Protein AF-A0A8H4B7U4-F1 (afdb_monomer)

Foldseek 3Di:
DVVVLVVVLVVLLVVLQVLLVQLVVLVVVCVVPVDDDPPHQWDDDPPDSQTAGDLVSLVSNLVSLVVNCVRPVADVVHDLLSVLVNLVRLLSLLLVLLQDQLLVVCVVVVPPPPPVSLVNLVSLLSNLLSLLSSLVCVLRHVDDCVSHDPCSLVSSLSSLVCCVVRPVQLLLCVVDDDDQVDDPSVSSVSVQVSCVVPVVSLVSLLCNLVSSLSNLVSVLSNVLVDPDDPVSLVSLLVSLLVLLLTFHDPPDPGSNHDPDPPPDPDGSSVSSNVSSLSSNLLCLQQPVVCLLVSLVVLVVSVVVSVPDPPGQWDADPVRDTDGSSVVSLVSSLLSLLPPSPVVVVVVVVVVLVVQLVVCVVVVPPVVNVVSVVVVVVVVVVSRVSSVVRSVVSVVSNVVVVVVD

Solvent-accessible surface area (backbone atoms only — not comparable to full-atom values): 22610 Å² total; per-residue (Å²): 116,68,73,59,54,54,53,51,46,54,52,51,51,52,50,46,51,53,50,48,49,53,52,49,50,50,50,52,50,29,70,74,70,70,54,87,57,91,88,46,72,58,35,67,53,99,88,45,94,59,60,20,53,43,63,70,57,52,51,51,54,50,51,47,48,54,51,42,41,73,76,68,69,60,64,87,89,55,65,54,66,57,51,22,52,53,52,49,26,50,47,38,39,33,61,78,42,31,86,63,43,64,35,62,53,35,60,77,40,72,88,82,44,69,64,60,46,53,53,51,52,51,47,46,50,47,23,44,49,42,47,30,49,53,37,46,47,54,59,71,64,68,68,65,69,88,44,46,67,91,55,52,66,54,52,47,49,49,26,52,39,39,42,39,65,52,48,50,48,43,56,46,56,48,74,58,94,59,64,88,90,71,48,91,38,55,51,35,46,55,47,49,54,57,33,70,77,29,68,71,54,28,54,55,50,24,43,48,57,60,31,52,39,52,28,43,56,30,50,42,53,36,59,74,73,43,93,73,56,68,72,54,51,52,53,55,44,52,58,33,53,53,62,73,79,58,73,79,62,95,87,60,90,48,63,55,52,67,90,70,72,92,79,68,94,64,55,68,68,55,52,36,46,52,46,21,47,53,43,43,32,48,48,45,33,65,38,65,86,52,38,60,58,55,48,53,51,55,53,51,58,47,66,76,49,78,83,65,88,84,76,54,61,40,76,44,97,85,73,47,68,45,49,44,63,60,53,50,52,53,51,47,34,59,28,30,48,47,70,69,53,50,67,59,53,50,53,50,48,52,57,49,51,57,51,47,54,55,32,58,74,66,67,40,63,70,63,42,52,55,50,50,52,51,50,54,49,53,50,51,52,55,49,49,55,16,50,52,46,21,51,52,50,47,47,52,55,50,52,54,63,72,74,106

pLDDT: mean 86.09, std 12.41, range [45.34, 98.38]

Secondary structure (DSSP, 8-state):
-HHHHHHHHHHHHHHHHHHHHHHHHHHHHHHHH----TT-SEEEETTEEEEEE-HHHHHHHHHHHHHHHHHHS--TTS-HHHHHHHHHHHHHHHHHHTT--HHHHHHHTTTT-HHHHHHHHHHHHHHHHHHHHHHHHHHHH---GGGS-TTHHHHHHHHHHHHIIIIIHHHHHTTS---TTT-TTHHHHHHHHHHHT-HHHHHHHTTHHHHHHHHHHHHHHHHHHS---HHHHHHHHHHHHGGGGS---TT---TTS----TT-SS-HHHHHHHHHHHHHHHHHHH-GGGHHHHHHHHHHHHHHTTT--SS-EEEPTTS-EEEHHHHHHHHHHHHTTS-TTHHHHHHHHHHHHHHHHHHHHTT-HHHHHHHHHHHHHHHHHHHHHHHHHHHHHHHHHHHHHHH-

Mean predicted aligned error: 8.2 Å

Sequence (404 aa):
MDLDVDALFIVITSRLMHYITSICQDLDQYNMDKIKAKDSLLTFRDTDDLPTLDISVMRKFTSLTSSIIKHHKNLDALDMDMFGKVIKLMENTVIVSTDVDIIEHYAKNMVENKESTFNMLNLINDALETCSMIFDILTTCKLDKKFLSQNLITNCLHFIKNQLDYTIYPIIDANGFEDEAISLTCNADYFVKLIMDSPRQKHVISTFIPLIIRFFRRAFTLILAEDLDDDVLVIVAYISMAPFFHDFPESSTSILIRDLNQETTFSPYEQLKFCALDILKHIFSRYPKHRRWIFEEILTSLGSLTVMDGARKYRLRDNRSIHVISALFMQLVQCCSSLSDYASHKGWYSRWYIKYQKMAKKKNADQIKLLDDKLVQHAADAWRLGAEAAANSASFFLEFLMSK

InterPro domains:
  IPR033031 Scc2/Nipped-B family [PTHR21704] (15-402)

Organism: Mucor circinelloides f. lusitanicus (NCBI:txid29924)

Nearest PDB structures (foldseek):
  5t8v-assembly1_A  TM=6.862E-01  e=3.378E-09  Thermochaetoides thermophila DSM 1495
  4a0c-assembly2_B  TM=1.847E-01  e=1.384E-01  Homo sapiens
  6twz-assembly1_A  TM=3.009E-01  e=1.791E+00  Homo sapiens
  4qli-assembly1_A-2  TM=2.706E-01  e=5.533E+00  Homo sapiens

Radius of gyration: 25.6 Å; Cα contacts (8 Å, |Δi|>4): 368; chains: 1; bounding box: 64×66×72 Å

Structure (mmCIF, N/CA/C/O backbone):
data_AF-A0A8H4B7U4-F1
#
_entry.id   AF-A0A8H4B7U4-F1
#
loop_
_atom_site.group_PDB
_atom_site.id
_atom_site.type_symbol
_atom_site.label_atom_id
_atom_site.label_alt_id
_atom_site.label_comp_id
_atom_site.label_asym_id
_atom_site.label_entity_id
_atom_site.label_seq_id
_atom_site.pdbx_PDB_ins_code
_atom_site.Cartn_x
_atom_site.Cartn_y
_atom_site.Cartn_z
_atom_site.occupancy
_atom_site.B_iso_or_equiv
_atom_site.auth_seq_id
_atom_site.auth_comp_id
_atom_site.auth_asym_id
_atom_site.auth_atom_id
_atom_site.pdbx_PDB_model_num
ATOM 1 N N . MET A 1 1 ? 13.463 9.142 38.633 1.00 50.88 1 MET A N 1
ATOM 2 C CA . MET A 1 1 ? 13.360 8.444 37.337 1.00 50.88 1 MET A CA 1
ATOM 3 C C . MET A 1 1 ? 12.455 9.225 36.391 1.00 50.88 1 MET A C 1
ATOM 5 O O . MET A 1 1 ? 12.860 9.422 35.261 1.00 50.88 1 MET A O 1
ATOM 9 N N . ASP A 1 2 ? 11.328 9.773 36.864 1.00 55.22 2 ASP A N 1
ATOM 10 C CA . ASP A 1 2 ? 10.422 10.593 36.032 1.00 55.22 2 ASP A CA 1
ATOM 11 C C . ASP A 1 2 ? 11.003 11.959 35.600 1.00 55.22 2 ASP A C 1
ATOM 13 O O . ASP A 1 2 ? 10.850 12.351 34.452 1.00 55.22 2 ASP A O 1
ATOM 17 N N . LEU A 1 3 ? 11.791 12.627 36.456 1.00 57.38 3 LEU A N 1
ATOM 18 C CA . LEU A 1 3 ? 12.447 13.915 36.139 1.00 57.38 3 LEU A CA 1
ATOM 19 C C . LEU A 1 3 ? 13.402 13.871 34.927 1.00 57.38 3 LEU A C 1
ATOM 21 O O . LEU A 1 3 ? 13.602 14.884 34.265 1.00 57.38 3 LEU A O 1
ATOM 25 N N . ASP A 1 4 ? 14.001 12.712 34.648 1.00 65.25 4 ASP A N 1
ATOM 26 C CA . ASP A 1 4 ? 14.979 12.541 33.561 1.00 65.25 4 ASP A CA 1
ATOM 27 C C . ASP A 1 4 ? 14.277 12.297 32.209 1.00 65.25 4 ASP A C 1
ATOM 29 O O . ASP A 1 4 ? 14.762 12.690 31.147 1.00 65.25 4 ASP A O 1
ATOM 33 N N . VAL A 1 5 ? 13.079 11.699 32.254 1.00 65.88 5 VAL A N 1
ATOM 34 C CA . VAL A 1 5 ? 12.231 11.456 31.077 1.00 65.88 5 VAL A CA 1
ATOM 35 C C . VAL A 1 5 ? 11.618 12.766 30.580 1.00 65.88 5 VAL A C 1
ATOM 37 O O . VAL A 1 5 ? 11.639 13.022 29.376 1.00 65.88 5 VAL A O 1
ATOM 40 N N . ASP A 1 6 ? 11.166 13.626 31.496 1.00 71.19 6 ASP A N 1
ATOM 41 C CA . ASP A 1 6 ? 10.610 14.942 31.158 1.00 71.19 6 ASP A CA 1
ATOM 42 C C . ASP A 1 6 ? 11.675 15.880 30.560 1.00 71.19 6 ASP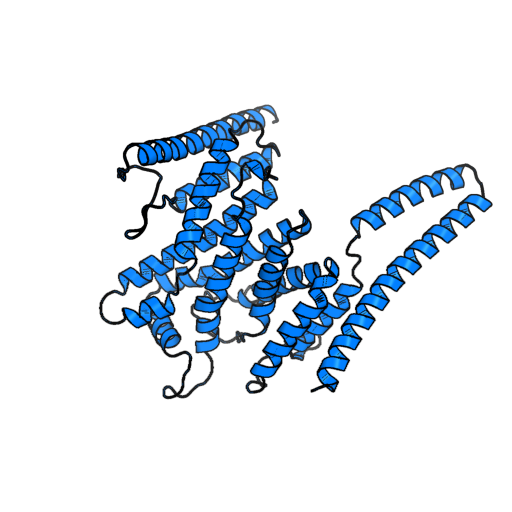 A C 1
ATOM 44 O O . ASP A 1 6 ? 11.420 16.580 29.577 1.00 71.19 6 ASP A O 1
ATOM 48 N N . ALA A 1 7 ? 12.903 15.861 31.092 1.00 77.00 7 ALA A N 1
ATOM 49 C CA . ALA A 1 7 ? 14.014 16.642 30.547 1.00 77.00 7 ALA A CA 1
ATOM 50 C C . ALA A 1 7 ? 14.404 16.175 29.134 1.00 77.00 7 ALA A C 1
ATOM 52 O O . ALA A 1 7 ? 14.579 16.995 28.227 1.00 77.00 7 ALA A O 1
ATOM 53 N N . LEU A 1 8 ? 14.492 14.856 28.920 1.00 77.06 8 LEU A N 1
ATOM 54 C CA . LEU A 1 8 ? 14.765 14.279 27.604 1.00 77.06 8 LEU A CA 1
ATOM 55 C C . LEU A 1 8 ? 13.661 14.628 26.595 1.00 77.06 8 LEU A C 1
ATOM 57 O O . LEU A 1 8 ? 13.963 14.973 25.451 1.00 77.06 8 LEU A O 1
ATOM 61 N N . PHE A 1 9 ? 12.396 14.593 27.017 1.00 78.38 9 PHE A N 1
ATOM 62 C CA . PHE A 1 9 ? 11.262 14.986 26.185 1.00 78.38 9 PHE A CA 1
ATOM 63 C C . PHE A 1 9 ? 11.351 16.444 25.734 1.00 78.38 9 PHE A C 1
ATOM 65 O O . PHE A 1 9 ? 11.252 16.712 24.537 1.00 78.38 9 PHE A O 1
ATOM 72 N N . ILE A 1 10 ? 11.592 17.379 26.658 1.00 82.19 10 ILE A N 1
ATOM 73 C CA . ILE A 1 10 ? 11.715 18.808 26.329 1.00 82.19 10 ILE A CA 1
ATOM 74 C C . ILE A 1 10 ? 12.812 19.018 25.280 1.00 82.19 10 ILE A C 1
ATOM 76 O O . ILE A 1 10 ? 12.616 19.752 24.309 1.00 82.19 10 ILE A O 1
ATOM 80 N N . VAL A 1 11 ? 13.946 18.326 25.425 1.00 86.12 11 VAL A N 1
ATOM 81 C CA . VAL A 1 11 ? 15.061 18.412 24.474 1.00 86.12 11 VAL A CA 1
ATOM 82 C C . VAL A 1 11 ? 14.688 17.841 23.103 1.00 86.12 11 VAL A C 1
ATOM 84 O O . VAL A 1 11 ? 14.988 18.469 22.089 1.00 86.12 11 VAL A O 1
ATOM 87 N N . ILE A 1 12 ? 14.046 16.670 23.035 1.00 85.75 12 ILE A N 1
ATOM 88 C CA . ILE A 1 12 ? 13.649 16.051 21.757 1.00 85.75 12 ILE A CA 1
ATOM 89 C C . ILE A 1 12 ? 12.599 16.910 21.044 1.00 85.75 12 ILE A C 1
ATOM 91 O O . ILE A 1 12 ? 12.736 17.167 19.848 1.00 85.75 12 ILE A O 1
ATOM 95 N N . THR A 1 13 ? 11.596 17.395 21.773 1.00 87.56 13 THR A N 1
ATOM 96 C CA . THR A 1 13 ? 10.532 18.249 21.234 1.00 87.56 13 THR A CA 1
ATOM 97 C C . THR A 1 13 ? 11.095 19.574 20.732 1.00 87.56 13 THR A C 1
ATOM 99 O O . THR A 1 13 ? 10.836 19.948 19.592 1.00 87.56 13 THR A O 1
ATOM 102 N N . SER A 1 14 ? 11.957 20.234 21.514 1.00 89.12 14 SER A N 1
ATOM 103 C CA . SER A 1 14 ? 12.650 21.460 21.097 1.00 89.12 14 SER A CA 1
ATOM 104 C C . SER A 1 14 ? 13.502 21.243 19.840 1.00 89.12 14 SER A C 1
ATOM 106 O O . SER A 1 14 ? 13.472 22.055 18.914 1.00 89.12 14 SER A O 1
ATOM 108 N N . ARG A 1 15 ? 14.212 20.109 19.756 1.00 91.50 15 ARG A N 1
ATOM 109 C CA . ARG A 1 15 ? 14.987 19.735 18.564 1.00 91.50 15 ARG A CA 1
ATOM 110 C C . ARG A 1 15 ? 14.102 19.527 17.342 1.00 91.50 15 ARG A C 1
ATOM 112 O O . ARG A 1 15 ? 14.473 19.996 16.271 1.00 91.50 15 ARG A O 1
ATOM 119 N N . LEU A 1 16 ? 12.969 18.837 17.481 1.00 92.50 16 LEU A N 1
ATOM 120 C CA . LEU A 1 16 ? 12.044 18.626 16.368 1.00 92.50 16 LEU A CA 1
ATOM 121 C C . LEU A 1 16 ? 11.417 19.945 15.910 1.00 92.50 16 LEU A C 1
ATOM 123 O O . LEU A 1 16 ? 11.398 20.203 14.713 1.00 92.50 16 LEU A O 1
ATOM 127 N N . MET A 1 17 ? 10.973 20.794 16.841 1.00 92.62 17 MET A N 1
ATOM 128 C CA . MET A 1 17 ? 10.443 22.126 16.531 1.00 92.62 17 MET A CA 1
ATOM 129 C C . MET A 1 17 ? 11.453 22.949 15.739 1.00 92.62 17 MET A C 1
ATOM 131 O O . MET A 1 17 ? 11.132 23.440 14.664 1.00 92.62 17 MET A O 1
ATOM 135 N N . HIS A 1 18 ? 12.690 23.052 16.235 1.00 93.25 18 HIS A N 1
ATOM 136 C CA . HIS A 1 18 ? 13.745 23.775 15.534 1.00 93.25 18 HIS A CA 1
ATOM 137 C C . HIS A 1 18 ? 13.979 23.200 14.133 1.00 93.25 18 HIS A C 1
ATOM 139 O O . HIS A 1 18 ? 14.095 23.952 13.173 1.00 93.25 18 HIS A O 1
ATOM 145 N N . TYR A 1 19 ? 13.977 21.872 14.008 1.00 93.81 19 TYR A N 1
ATOM 146 C CA . TYR A 1 19 ? 14.198 21.201 12.736 1.00 93.81 19 TYR A CA 1
ATOM 147 C C . TYR A 1 19 ? 13.084 21.455 11.714 1.00 93.81 19 TYR A C 1
ATOM 149 O O . TYR A 1 19 ? 13.375 21.765 10.562 1.00 93.81 19 TYR A O 1
ATOM 157 N N . ILE A 1 20 ? 11.819 21.380 12.138 1.00 94.75 20 ILE A N 1
ATOM 158 C CA . ILE A 1 20 ? 10.654 21.711 11.303 1.00 94.75 20 ILE A CA 1
ATOM 159 C C . ILE A 1 20 ? 10.718 23.176 10.867 1.00 94.75 20 ILE A C 1
ATOM 161 O O . ILE A 1 20 ? 10.525 23.472 9.688 1.00 94.75 20 ILE A O 1
ATOM 165 N N . THR A 1 21 ? 11.027 24.083 11.797 1.00 94.81 21 THR A N 1
ATOM 166 C CA . THR A 1 21 ? 11.145 25.514 11.505 1.00 94.81 21 THR A CA 1
ATOM 167 C C . THR A 1 21 ? 12.236 25.783 10.475 1.00 94.81 21 THR A C 1
ATOM 169 O O . THR A 1 21 ? 11.973 26.513 9.528 1.00 94.81 21 THR A O 1
ATOM 172 N N . SER A 1 22 ? 13.415 25.165 10.596 1.00 93.75 22 SER A N 1
ATOM 173 C CA . SER A 1 22 ? 14.490 25.316 9.605 1.00 93.75 22 SER A CA 1
ATOM 174 C C . SER A 1 22 ? 14.076 24.832 8.214 1.00 93.75 22 SER A C 1
ATOM 176 O O . SER A 1 22 ? 14.285 25.544 7.241 1.00 93.75 22 SER A O 1
ATOM 178 N N . ILE A 1 23 ? 13.425 23.666 8.112 1.00 94.38 23 ILE A N 1
ATOM 179 C CA . ILE A 1 23 ? 12.931 23.151 6.821 1.00 94.38 23 ILE A CA 1
ATOM 180 C C . ILE A 1 23 ? 11.923 24.122 6.193 1.00 94.38 23 ILE A C 1
ATOM 182 O O . ILE A 1 23 ? 11.964 24.392 4.994 1.00 94.38 23 ILE A O 1
ATOM 186 N N . CYS A 1 24 ? 11.000 24.649 6.995 1.00 94.38 24 CYS A N 1
ATOM 187 C CA . CYS A 1 24 ? 9.976 25.553 6.489 1.00 94.38 24 CYS A CA 1
ATOM 188 C C . CYS A 1 24 ? 10.533 26.939 6.142 1.00 94.38 24 CYS A C 1
ATOM 190 O O . CYS A 1 24 ? 10.058 27.542 5.190 1.00 94.38 24 CYS A O 1
ATOM 192 N N . GLN A 1 25 ? 11.547 27.425 6.862 1.00 93.12 25 GLN A N 1
ATOM 193 C CA . GLN A 1 25 ? 12.247 28.667 6.523 1.00 93.12 25 GLN A CA 1
ATOM 194 C C . GLN A 1 25 ? 12.940 28.562 5.165 1.00 93.12 25 GLN A C 1
ATOM 196 O O . GLN A 1 25 ? 12.778 29.459 4.340 1.00 93.12 25 GLN A O 1
ATOM 201 N N . ASP A 1 26 ? 13.627 27.450 4.900 1.00 92.56 26 ASP A N 1
ATOM 202 C CA . ASP A 1 26 ? 14.216 27.172 3.587 1.00 92.56 26 ASP A CA 1
ATOM 203 C C . ASP A 1 26 ? 13.145 27.140 2.484 1.00 92.56 26 ASP A C 1
ATOM 205 O O . ASP A 1 26 ? 13.340 27.684 1.395 1.00 92.56 26 ASP A O 1
ATOM 209 N N . LEU A 1 27 ? 11.986 26.533 2.769 1.00 92.94 27 LEU A N 1
ATOM 210 C CA . LEU A 1 27 ? 10.852 26.482 1.842 1.00 92.94 27 LEU A CA 1
ATOM 211 C C . LEU A 1 27 ? 10.260 27.864 1.567 1.00 92.94 27 LEU A C 1
ATOM 213 O O . LEU A 1 27 ? 9.984 28.193 0.412 1.00 92.94 27 LEU A O 1
ATOM 217 N N . ASP A 1 28 ? 10.065 28.672 2.603 1.00 91.88 28 ASP A N 1
ATOM 218 C CA . ASP A 1 28 ? 9.532 30.023 2.473 1.00 91.88 28 ASP A CA 1
ATOM 219 C C . ASP A 1 28 ? 10.525 30.918 1.706 1.00 91.88 28 ASP A C 1
ATOM 221 O O . ASP A 1 28 ? 10.117 31.631 0.787 1.00 91.88 28 ASP A O 1
ATOM 225 N N . GLN A 1 29 ? 11.831 30.799 1.977 1.00 90.31 29 GLN A N 1
ATOM 226 C CA . GLN A 1 29 ? 12.881 31.502 1.235 1.00 90.31 29 GLN A CA 1
ATOM 227 C C . GLN A 1 29 ? 12.907 31.096 -0.245 1.00 90.31 29 GLN A C 1
ATOM 229 O O . GLN A 1 29 ? 12.926 31.957 -1.127 1.00 90.31 29 GLN A O 1
ATOM 234 N N . TYR A 1 30 ? 12.837 29.795 -0.545 1.00 90.44 30 TYR A N 1
ATOM 235 C CA . TYR A 1 30 ? 12.737 29.325 -1.927 1.00 90.44 30 TYR A CA 1
ATOM 236 C C . TYR A 1 30 ? 11.465 29.839 -2.616 1.00 90.44 30 TYR A C 1
ATOM 238 O O . TYR A 1 30 ? 11.499 30.220 -3.786 1.00 90.44 30 TYR A O 1
ATOM 246 N N . ASN A 1 31 ? 10.332 29.888 -1.913 1.00 89.69 31 ASN A N 1
ATOM 247 C CA . ASN A 1 31 ? 9.086 30.399 -2.480 1.00 89.69 31 ASN A CA 1
ATOM 248 C C . ASN A 1 31 ? 9.144 31.891 -2.820 1.00 89.69 31 ASN A C 1
ATOM 250 O O . ASN A 1 31 ? 8.501 32.293 -3.791 1.00 89.69 31 ASN A O 1
ATOM 254 N N . MET A 1 32 ? 9.916 32.676 -2.065 1.00 89.50 32 MET A N 1
ATOM 255 C CA . MET A 1 32 ? 10.131 34.099 -2.326 1.00 89.50 32 MET A CA 1
ATOM 256 C C . MET A 1 32 ? 11.101 34.342 -3.484 1.00 89.50 32 MET A C 1
ATOM 258 O O . MET A 1 32 ? 10.763 35.062 -4.422 1.00 89.50 32 MET A O 1
ATOM 262 N N . ASP A 1 33 ? 12.279 33.720 -3.437 1.00 88.38 33 ASP A N 1
ATOM 263 C CA . ASP A 1 33 ? 13.389 34.103 -4.316 1.00 88.38 33 ASP A CA 1
ATOM 264 C C . ASP A 1 33 ? 13.528 33.183 -5.538 1.00 88.38 33 ASP A C 1
ATOM 266 O O . ASP A 1 33 ? 14.174 33.543 -6.521 1.00 88.38 33 ASP A O 1
ATOM 270 N N . LYS A 1 34 ? 12.945 31.977 -5.482 1.00 87.62 34 LYS A N 1
ATOM 271 C CA . LYS A 1 34 ? 13.127 30.883 -6.459 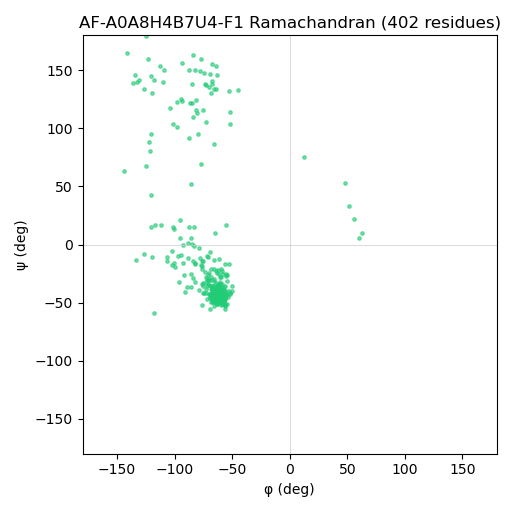1.00 87.62 34 LYS A CA 1
ATOM 272 C C . LYS A 1 34 ? 14.590 30.479 -6.672 1.00 87.62 34 LYS A C 1
ATOM 274 O O . LYS A 1 34 ? 14.934 29.852 -7.672 1.00 87.62 34 LYS A O 1
ATOM 279 N N . ILE A 1 35 ? 15.451 30.780 -5.698 1.00 82.50 35 ILE A N 1
ATOM 280 C CA . ILE A 1 35 ? 16.877 30.447 -5.710 1.00 82.50 35 ILE A CA 1
ATOM 281 C C . ILE A 1 35 ? 17.102 29.122 -4.977 1.00 82.50 35 ILE A C 1
ATOM 283 O O . ILE A 1 35 ? 16.740 28.971 -3.811 1.00 82.50 35 ILE A O 1
ATOM 287 N N . LYS A 1 36 ? 17.751 28.167 -5.653 1.00 82.94 36 LYS A N 1
ATOM 288 C CA . LYS A 1 36 ? 18.170 26.880 -5.075 1.00 82.94 36 LYS A CA 1
ATOM 289 C C . LYS A 1 36 ? 19.458 27.095 -4.266 1.00 82.94 36 LYS A C 1
ATOM 291 O O . LYS A 1 36 ? 20.550 27.143 -4.833 1.00 82.94 36 LYS A O 1
ATOM 296 N N . ALA A 1 37 ? 19.334 27.302 -2.954 1.00 78.69 37 ALA A N 1
ATOM 297 C CA . ALA A 1 37 ? 20.481 27.527 -2.074 1.00 78.69 37 ALA A CA 1
ATOM 298 C C . ALA A 1 37 ? 21.281 26.232 -1.844 1.00 78.69 37 ALA A C 1
ATOM 300 O O . ALA A 1 37 ? 20.710 25.169 -1.618 1.00 78.69 37 ALA A O 1
ATOM 301 N N . LYS A 1 38 ? 22.617 26.326 -1.884 1.00 71.44 38 LYS A N 1
ATOM 302 C CA . LYS A 1 38 ? 23.523 25.164 -1.826 1.00 71.44 38 LYS A CA 1
ATOM 303 C C . LYS A 1 38 ? 23.540 24.452 -0.464 1.00 71.44 38 LYS A C 1
ATOM 305 O O . LYS A 1 38 ? 23.786 23.254 -0.426 1.00 71.44 38 LYS A O 1
ATOM 310 N N . ASP A 1 39 ? 23.256 25.183 0.612 1.00 77.69 39 ASP A N 1
ATOM 311 C CA . ASP A 1 39 ? 23.207 24.665 1.988 1.00 77.69 39 ASP A CA 1
ATOM 312 C C . ASP A 1 39 ? 21.766 24.424 2.478 1.00 77.69 39 ASP A C 1
ATOM 314 O O . ASP A 1 39 ? 21.533 24.278 3.678 1.00 77.69 39 ASP A O 1
ATOM 318 N N . SER A 1 40 ? 20.788 24.408 1.563 1.00 83.94 40 SER A N 1
ATOM 319 C CA . SER A 1 40 ? 19.394 24.155 1.919 1.00 83.94 40 SER A CA 1
ATOM 320 C C . SER A 1 40 ? 19.153 22.682 2.243 1.00 83.94 40 SER A C 1
ATOM 322 O O . SER A 1 40 ? 19.745 21.782 1.649 1.00 83.94 40 SER A O 1
ATOM 324 N N . LEU A 1 41 ? 18.218 22.434 3.160 1.00 87.06 41 LEU A N 1
ATOM 325 C CA . LEU A 1 41 ? 17.662 21.107 3.433 1.00 87.06 41 LEU A CA 1
ATOM 326 C C . LEU A 1 41 ? 16.753 20.600 2.299 1.00 87.06 41 LEU A C 1
ATOM 328 O O . LEU A 1 41 ? 16.361 19.431 2.313 1.00 87.06 41 LEU A O 1
ATOM 332 N N . LEU A 1 42 ? 16.403 21.471 1.348 1.00 89.12 42 LEU A N 1
ATOM 333 C CA . LEU A 1 42 ? 15.589 21.147 0.186 1.00 89.12 42 LEU A CA 1
ATOM 334 C C . LEU A 1 42 ? 16.436 20.585 -0.949 1.00 89.12 42 LEU A C 1
ATOM 336 O O . LEU A 1 42 ? 17.489 21.115 -1.303 1.00 89.12 42 LEU A O 1
ATOM 340 N N . THR A 1 43 ? 15.904 19.552 -1.585 1.00 88.81 43 THR A N 1
ATOM 341 C CA . THR A 1 43 ? 16.469 18.947 -2.788 1.00 88.81 43 THR A CA 1
ATOM 342 C C . THR A 1 43 ? 15.550 19.176 -3.981 1.00 88.81 43 THR A C 1
ATOM 344 O O . THR A 1 43 ? 14.334 19.330 -3.839 1.00 88.81 43 THR A O 1
ATOM 347 N N . PHE A 1 44 ? 16.128 19.189 -5.179 1.00 87.62 44 PHE A N 1
ATOM 348 C CA . PHE A 1 44 ? 15.411 19.417 -6.432 1.00 87.62 44 PHE A CA 1
ATOM 349 C C . PHE A 1 44 ? 15.860 18.398 -7.468 1.00 87.62 44 PHE A C 1
ATOM 351 O O . PHE A 1 44 ? 17.033 18.026 -7.504 1.00 87.62 44 PHE A O 1
ATOM 358 N N . ARG A 1 45 ? 14.936 17.986 -8.335 1.00 78.56 45 ARG A N 1
ATOM 359 C CA . ARG A 1 45 ? 15.285 17.243 -9.544 1.00 78.56 45 ARG A CA 1
ATOM 360 C C . ARG A 1 45 ? 15.727 18.229 -10.623 1.00 78.56 45 ARG A C 1
ATOM 362 O O . ARG A 1 45 ? 15.230 19.351 -10.676 1.00 78.56 45 ARG A O 1
ATOM 369 N N . ASP A 1 46 ? 16.620 17.798 -11.509 1.00 68.06 46 ASP A N 1
ATOM 370 C CA . ASP A 1 46 ? 17.125 18.636 -12.607 1.00 68.06 46 ASP A CA 1
ATOM 371 C C . ASP A 1 46 ? 16.010 19.157 -13.533 1.00 68.06 46 ASP A C 1
ATOM 373 O O . ASP A 1 46 ? 16.160 20.205 -14.156 1.00 68.06 46 ASP A O 1
ATOM 377 N N . THR A 1 47 ? 14.882 18.443 -13.603 1.00 64.19 47 THR A N 1
ATOM 378 C CA . THR A 1 47 ? 13.752 18.740 -14.493 1.00 64.19 47 THR A CA 1
ATOM 379 C C . THR A 1 47 ? 12.578 19.446 -13.818 1.00 64.19 47 THR A C 1
ATOM 381 O O . THR A 1 47 ? 11.748 20.001 -14.532 1.00 64.19 47 THR A O 1
ATOM 384 N N . ASP A 1 48 ? 12.503 19.451 -12.480 1.00 67.81 48 ASP A N 1
ATOM 385 C CA . ASP A 1 48 ? 11.323 19.916 -11.742 1.00 67.81 48 ASP A CA 1
ATOM 386 C C . ASP A 1 48 ? 11.681 20.987 -10.702 1.00 67.81 48 ASP A C 1
ATOM 388 O O . ASP A 1 48 ? 12.590 20.829 -9.885 1.00 67.81 48 ASP A O 1
ATOM 392 N N . ASP A 1 49 ? 10.892 22.061 -10.666 1.00 82.06 49 ASP A N 1
ATOM 393 C CA . ASP A 1 49 ? 10.951 23.090 -9.616 1.00 82.06 49 ASP A CA 1
ATOM 394 C C . ASP A 1 49 ? 10.156 22.704 -8.356 1.00 82.06 49 ASP A C 1
ATOM 396 O O . ASP A 1 49 ? 9.874 23.537 -7.493 1.00 82.06 49 ASP A O 1
ATOM 400 N N . LEU A 1 50 ? 9.784 21.427 -8.232 1.00 89.56 50 LEU A N 1
ATOM 401 C CA . LEU A 1 50 ? 9.086 20.917 -7.062 1.00 89.56 50 LEU A CA 1
ATOM 402 C C . LEU A 1 50 ? 10.099 20.632 -5.937 1.00 89.56 50 LEU A C 1
ATOM 404 O O . LEU A 1 50 ? 10.945 19.749 -6.098 1.00 89.56 50 LEU A O 1
ATOM 408 N N . PRO A 1 51 ? 10.030 21.340 -4.793 1.00 92.56 51 PRO A N 1
ATOM 409 C CA . PRO A 1 51 ? 10.939 21.094 -3.684 1.00 92.56 51 PRO A CA 1
ATOM 410 C C . PRO A 1 51 ? 10.633 19.745 -3.030 1.00 92.56 51 PRO A C 1
ATOM 412 O O . PRO A 1 51 ? 9.477 19.408 -2.751 1.00 92.56 51 PRO A O 1
ATOM 415 N N . THR A 1 52 ? 11.698 19.000 -2.760 1.00 93.44 52 THR A N 1
ATOM 416 C CA . THR A 1 52 ? 11.705 17.700 -2.079 1.00 93.44 52 THR A CA 1
ATOM 417 C C . THR A 1 52 ? 12.643 17.762 -0.872 1.00 93.44 52 THR A C 1
ATOM 419 O O . THR A 1 52 ? 13.239 18.807 -0.598 1.00 93.44 52 THR A O 1
ATOM 422 N N . LEU A 1 53 ? 12.770 16.663 -0.130 1.00 93.31 53 LEU A N 1
ATOM 423 C CA . LEU A 1 53 ? 13.725 16.546 0.972 1.00 93.31 53 LEU A CA 1
ATOM 424 C C . LEU A 1 53 ? 14.700 15.405 0.724 1.00 93.31 53 LEU A C 1
ATOM 426 O O . LEU A 1 53 ? 14.310 14.346 0.231 1.00 93.31 53 LEU A O 1
ATOM 430 N N . ASP A 1 54 ? 15.940 15.600 1.168 1.00 92.31 54 ASP A N 1
ATOM 431 C CA . ASP A 1 54 ? 16.924 14.527 1.220 1.00 92.31 54 ASP A CA 1
ATOM 432 C C . ASP A 1 54 ? 16.476 13.415 2.184 1.00 92.31 54 ASP A C 1
ATOM 434 O O . ASP A 1 54 ? 15.875 13.657 3.242 1.00 92.31 54 ASP A O 1
ATOM 438 N N . ILE A 1 55 ? 16.813 12.169 1.851 1.00 94.06 55 ILE A N 1
ATOM 439 C CA . ILE A 1 55 ? 16.427 11.000 2.643 1.00 94.06 55 ILE A CA 1
ATOM 440 C C . ILE A 1 55 ? 16.942 11.062 4.087 1.00 94.06 55 ILE A C 1
ATOM 442 O O . ILE A 1 55 ? 16.250 10.636 5.018 1.00 94.06 55 ILE A O 1
ATOM 446 N N . SER A 1 56 ? 18.126 11.635 4.322 1.00 94.69 56 SER A N 1
ATOM 447 C CA . SER A 1 56 ? 18.679 11.796 5.671 1.00 94.69 56 SER A CA 1
ATOM 448 C C . SER A 1 56 ? 17.849 12.763 6.521 1.00 94.69 56 SER A C 1
ATOM 450 O O . SER A 1 56 ? 17.647 12.515 7.716 1.00 94.69 56 SER A O 1
ATOM 452 N N . VAL A 1 57 ? 17.299 13.810 5.896 1.00 94.88 57 VAL A N 1
ATOM 453 C CA . VAL A 1 57 ? 16.439 14.803 6.547 1.00 94.88 57 VAL A CA 1
ATOM 454 C C . VAL A 1 57 ? 15.116 14.171 6.960 1.00 94.88 57 VAL A C 1
ATOM 456 O O . VAL A 1 57 ? 14.713 14.253 8.126 1.00 94.88 57 VAL A O 1
ATOM 459 N N . MET A 1 58 ? 14.492 13.435 6.040 1.00 96.38 58 MET A N 1
ATOM 460 C CA . MET A 1 58 ? 13.233 12.727 6.287 1.00 96.38 58 MET A CA 1
ATOM 461 C C . MET A 1 58 ? 13.371 11.642 7.367 1.00 96.38 58 MET A C 1
ATOM 463 O O . MET A 1 58 ? 12.520 11.538 8.257 1.00 96.38 58 MET A O 1
ATOM 467 N N . ARG A 1 59 ? 14.475 10.879 7.363 1.00 96.44 59 ARG A N 1
ATOM 468 C CA . ARG A 1 59 ? 14.782 9.887 8.413 1.00 96.44 59 ARG A CA 1
ATOM 469 C C . ARG A 1 59 ? 14.912 10.536 9.788 1.00 96.44 59 ARG A C 1
ATOM 471 O O . ARG A 1 59 ? 14.379 10.012 10.768 1.00 96.44 59 ARG A O 1
ATOM 478 N N . LYS A 1 60 ? 15.604 11.677 9.880 1.00 95.69 60 LYS A N 1
ATOM 479 C CA . LYS A 1 60 ? 15.779 12.406 11.144 1.00 95.69 60 LYS A CA 1
ATOM 480 C C . LYS A 1 60 ? 14.451 12.955 11.664 1.00 95.69 60 LYS A C 1
ATOM 482 O O . LYS A 1 60 ? 14.150 12.765 12.842 1.00 95.69 60 LYS A O 1
ATOM 487 N N . PHE A 1 61 ? 13.648 13.567 10.794 1.00 96.25 61 PHE A N 1
ATOM 488 C CA . PHE A 1 61 ? 12.300 14.040 11.123 1.00 96.25 61 PHE A CA 1
ATOM 489 C C . PHE A 1 61 ? 11.412 12.904 11.651 1.00 96.25 61 PHE A C 1
ATOM 491 O O . PHE A 1 61 ? 10.834 13.012 12.736 1.00 96.25 61 PHE A O 1
ATOM 498 N N . THR A 1 62 ? 11.381 11.773 10.943 1.00 95.56 62 THR A N 1
ATOM 499 C CA . THR A 1 62 ? 10.582 10.601 11.328 1.00 95.56 62 THR A CA 1
ATOM 500 C C . THR A 1 62 ? 11.065 9.995 12.649 1.00 95.56 62 THR A C 1
ATOM 502 O O . THR A 1 62 ? 10.259 9.677 13.517 1.00 95.56 62 THR A O 1
ATOM 505 N N . SER A 1 63 ? 12.381 9.886 12.859 1.00 94.25 63 SER A N 1
ATOM 506 C CA . SER A 1 63 ? 12.966 9.346 14.097 1.00 94.25 63 SER A CA 1
ATOM 507 C C . SER A 1 63 ? 12.645 10.199 15.330 1.00 94.25 63 SER A C 1
ATOM 509 O O . SER A 1 63 ? 12.257 9.670 16.379 1.00 94.25 63 SER A O 1
ATOM 511 N N . LEU A 1 64 ? 12.756 11.527 15.207 1.00 92.88 64 LEU A N 1
ATOM 512 C CA . LEU A 1 64 ? 12.386 12.459 16.274 1.00 92.88 64 LEU A CA 1
ATOM 513 C C . LEU A 1 64 ? 10.886 12.382 16.580 1.00 92.88 64 LEU A C 1
ATOM 515 O O . LEU A 1 64 ? 10.511 12.269 17.746 1.00 92.88 64 LEU A O 1
ATOM 519 N N . THR A 1 65 ? 10.044 12.350 15.545 1.00 93.62 65 THR A N 1
ATOM 520 C CA . THR A 1 65 ? 8.586 12.200 15.679 1.00 93.62 65 THR A CA 1
ATOM 521 C C . THR A 1 65 ? 8.223 10.906 16.412 1.00 93.62 65 THR A C 1
ATOM 523 O O . THR A 1 65 ? 7.524 10.934 17.426 1.00 93.62 65 THR A O 1
ATOM 526 N N . SER A 1 66 ? 8.767 9.769 15.972 1.00 91.25 66 SER A N 1
ATOM 527 C CA . SER A 1 66 ? 8.536 8.465 16.606 1.00 91.25 66 SER A CA 1
ATOM 528 C C . SER A 1 66 ? 9.020 8.424 18.056 1.00 91.25 66 SER A C 1
ATOM 530 O O . SER A 1 66 ? 8.380 7.799 18.905 1.00 91.25 66 SER A O 1
ATOM 532 N N . SER A 1 67 ? 10.121 9.114 18.368 1.00 89.44 67 SER A N 1
ATOM 533 C CA . SER A 1 67 ? 10.620 9.236 19.742 1.00 89.44 67 SER A CA 1
ATOM 534 C C . SER A 1 67 ? 9.632 10.003 20.627 1.00 89.44 67 SER A C 1
ATOM 536 O O . SER A 1 67 ? 9.306 9.534 21.716 1.00 89.44 67 SER A O 1
ATOM 538 N N . ILE A 1 68 ? 9.083 11.124 20.151 1.00 89.62 68 ILE A N 1
ATOM 539 C CA . ILE A 1 68 ? 8.076 11.902 20.893 1.00 89.62 68 ILE A CA 1
ATOM 540 C C . ILE A 1 68 ? 6.824 11.065 21.169 1.00 89.62 68 ILE A C 1
ATOM 542 O O . ILE A 1 68 ? 6.401 10.956 22.322 1.00 89.62 68 ILE A O 1
ATOM 546 N N . ILE A 1 69 ? 6.271 10.405 20.145 1.00 89.19 69 ILE A N 1
ATOM 547 C CA . ILE A 1 69 ? 5.072 9.567 20.297 1.00 89.19 69 ILE A CA 1
ATOM 548 C C . ILE A 1 69 ? 5.308 8.428 21.295 1.00 89.19 69 ILE A C 1
ATOM 550 O O . ILE A 1 69 ? 4.439 8.143 22.123 1.00 89.19 69 ILE A O 1
ATOM 554 N N . LYS A 1 70 ? 6.488 7.795 21.270 1.00 86.69 70 LYS A N 1
ATOM 555 C CA . LYS A 1 70 ? 6.829 6.704 22.193 1.00 86.69 70 LYS A CA 1
ATOM 556 C C . LYS A 1 70 ? 6.845 7.152 23.658 1.00 86.69 70 LYS A C 1
ATOM 558 O O . LYS A 1 70 ? 6.450 6.368 24.520 1.00 86.69 70 LYS A O 1
ATOM 563 N N . HIS A 1 71 ? 7.294 8.375 23.936 1.00 82.56 71 HIS A N 1
ATOM 564 C CA . HIS A 1 71 ? 7.445 8.886 25.300 1.00 82.56 71 HIS A CA 1
ATOM 565 C C . HIS A 1 71 ? 6.201 9.624 25.822 1.00 82.56 71 HIS A C 1
ATOM 567 O O . HIS A 1 71 ? 5.821 9.399 26.967 1.00 82.56 71 HIS A O 1
ATOM 573 N N . HIS A 1 72 ? 5.532 10.439 25.000 1.00 76.12 72 HIS A N 1
ATOM 574 C CA . HIS A 1 72 ? 4.439 11.324 25.441 1.00 76.12 72 HIS A CA 1
ATOM 575 C C . HIS A 1 72 ? 3.078 11.073 24.779 1.00 76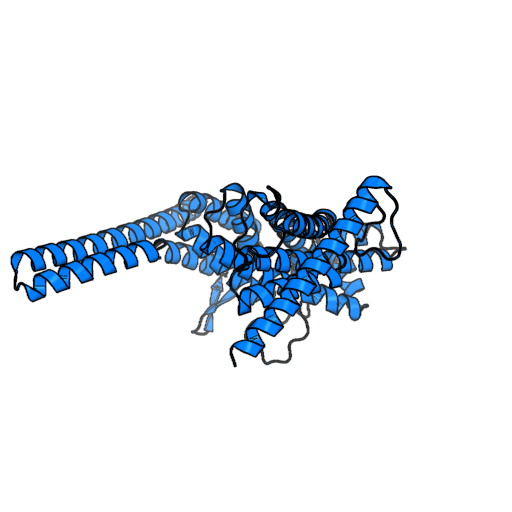.12 72 HIS A C 1
ATOM 577 O O . HIS A 1 72 ? 2.069 11.579 25.263 1.00 76.12 72 HIS A O 1
ATOM 583 N N . LYS A 1 73 ? 3.012 10.248 23.725 1.00 78.38 73 LYS A N 1
ATOM 584 C CA . LYS A 1 73 ? 1.773 9.857 23.018 1.00 78.38 73 LYS A CA 1
ATOM 585 C C . LYS A 1 73 ? 0.957 10.996 22.376 1.00 78.38 73 LYS A C 1
ATOM 587 O O . LYS A 1 73 ? -0.116 10.704 21.853 1.00 78.38 73 LYS A O 1
ATOM 592 N N . ASN A 1 74 ? 1.427 12.244 22.377 1.00 79.56 74 ASN A N 1
ATOM 593 C CA . ASN A 1 74 ? 0.782 13.372 21.699 1.00 79.56 74 ASN A CA 1
ATOM 594 C C . ASN A 1 74 ? 1.803 14.317 21.039 1.00 79.56 74 ASN A C 1
ATOM 596 O O . ASN A 1 74 ? 3.001 14.251 21.315 1.00 79.56 74 ASN A O 1
ATOM 600 N N . LEU A 1 75 ? 1.306 15.175 20.141 1.00 84.81 75 LEU A N 1
ATOM 601 C CA . LEU A 1 75 ? 2.089 16.167 19.389 1.00 84.81 75 LEU A CA 1
ATOM 602 C C . LEU A 1 75 ? 1.608 17.606 19.638 1.00 84.81 75 LEU A C 1
ATOM 604 O O . LEU A 1 75 ? 1.997 18.507 18.908 1.00 84.81 75 LEU A O 1
ATOM 608 N N . ASP A 1 76 ? 0.798 17.837 20.675 1.00 83.06 76 ASP A N 1
ATOM 609 C CA . ASP A 1 76 ? 0.080 19.105 20.907 1.00 83.06 76 ASP A CA 1
ATOM 610 C C . ASP A 1 76 ? 1.000 20.327 21.067 1.00 83.06 76 ASP A C 1
ATOM 612 O O . ASP A 1 76 ? 0.566 21.463 20.899 1.00 83.06 76 ASP A O 1
ATOM 616 N N . ALA A 1 77 ? 2.272 20.107 21.406 1.00 83.75 77 ALA A N 1
ATOM 617 C CA . ALA A 1 77 ? 3.261 21.170 21.519 1.00 83.75 77 ALA A CA 1
ATOM 618 C C . ALA A 1 77 ? 3.764 21.676 20.154 1.00 83.75 77 ALA A C 1
ATOM 620 O O . ALA A 1 77 ? 4.363 22.746 20.101 1.00 83.75 77 ALA A O 1
ATOM 621 N N . LEU A 1 78 ? 3.584 20.917 19.069 1.00 88.19 78 LEU A N 1
ATOM 622 C CA . LEU A 1 78 ? 4.127 21.237 17.749 1.00 88.19 78 LEU A CA 1
ATOM 623 C C . LEU A 1 78 ? 3.191 22.142 16.943 1.00 88.19 78 LEU A C 1
ATOM 625 O O . LEU A 1 78 ? 1.969 22.058 17.040 1.00 88.19 78 LEU A O 1
ATOM 629 N N . ASP A 1 79 ? 3.788 22.960 16.077 1.00 91.75 79 ASP A N 1
ATOM 630 C CA . ASP A 1 79 ? 3.059 23.656 15.020 1.00 91.75 79 ASP A CA 1
ATOM 631 C C . ASP A 1 79 ? 2.669 22.649 13.928 1.00 91.75 79 ASP A C 1
ATOM 633 O O . ASP A 1 79 ? 3.507 22.179 13.150 1.00 91.75 79 ASP A O 1
ATOM 637 N N . MET A 1 80 ? 1.385 22.297 13.903 1.00 93.00 80 MET A N 1
ATOM 638 C CA . MET A 1 80 ? 0.853 21.284 12.998 1.00 93.00 80 MET A CA 1
ATOM 639 C C . MET A 1 80 ? 0.741 21.756 11.546 1.00 93.00 80 MET A C 1
ATOM 641 O O . MET A 1 80 ? 0.794 20.915 10.649 1.00 93.00 80 MET A O 1
ATOM 645 N N . ASP A 1 81 ? 0.655 23.066 11.295 1.00 93.62 81 ASP A N 1
ATOM 646 C CA . ASP A 1 81 ? 0.668 23.606 9.932 1.00 93.62 81 ASP A CA 1
ATOM 647 C C . ASP A 1 81 ? 2.061 23.427 9.318 1.00 93.62 81 ASP A C 1
ATOM 649 O O . ASP A 1 81 ? 2.211 22.941 8.193 1.00 93.62 81 ASP A O 1
ATOM 653 N N . MET A 1 82 ? 3.103 23.730 10.093 1.00 94.94 82 MET A N 1
ATOM 654 C CA . MET A 1 82 ? 4.494 23.516 9.681 1.00 94.94 82 MET A CA 1
ATOM 655 C C . MET A 1 82 ? 4.830 22.022 9.583 1.00 94.94 82 MET A C 1
ATOM 657 O O . MET A 1 82 ? 5.501 21.594 8.643 1.00 94.94 82 MET A O 1
ATOM 661 N N . PHE A 1 83 ? 4.306 21.197 10.494 1.00 95.69 83 PHE A N 1
ATOM 662 C CA . PHE A 1 83 ? 4.421 19.738 10.412 1.00 95.69 83 PHE A CA 1
ATOM 663 C C . PHE A 1 83 ? 3.803 19.191 9.113 1.00 95.69 83 PHE A C 1
ATOM 665 O O . PHE A 1 83 ? 4.423 18.382 8.420 1.00 95.69 83 PHE A O 1
ATOM 672 N N . GLY A 1 84 ? 2.615 19.682 8.745 1.00 95.69 84 GLY A N 1
ATOM 673 C CA . GLY A 1 84 ? 1.937 19.350 7.491 1.00 95.69 84 GLY A CA 1
ATOM 674 C C . GLY A 1 84 ? 2.745 19.738 6.249 1.00 95.69 84 GLY A C 1
ATOM 675 O O . GLY A 1 84 ? 2.854 18.941 5.315 1.00 95.69 84 GLY A O 1
ATOM 676 N N . LYS A 1 85 ? 3.404 20.909 6.255 1.00 96.00 85 LYS A N 1
ATOM 677 C CA . LYS A 1 85 ? 4.324 21.322 5.175 1.00 96.00 85 LYS A CA 1
ATOM 678 C C . LYS A 1 85 ? 5.488 20.341 4.997 1.00 96.00 85 LYS A C 1
ATOM 680 O O . LYS A 1 85 ? 5.828 20.010 3.863 1.00 96.00 85 LYS A O 1
ATOM 685 N N . VAL A 1 86 ? 6.074 19.838 6.087 1.00 97.06 86 VAL A N 1
ATOM 686 C CA . VAL A 1 86 ? 7.151 18.832 6.007 1.00 97.06 86 VAL A CA 1
ATOM 687 C C . VAL A 1 86 ? 6.635 17.528 5.394 1.00 97.06 86 VAL A C 1
ATOM 689 O O . VAL A 1 86 ? 7.274 16.999 4.485 1.00 97.06 86 VAL A O 1
ATOM 692 N N . ILE A 1 87 ? 5.455 17.045 5.805 1.00 97.31 87 ILE A N 1
ATOM 693 C CA . ILE A 1 87 ? 4.823 15.868 5.176 1.00 97.31 87 ILE A CA 1
ATOM 694 C C . ILE A 1 87 ? 4.574 16.114 3.685 1.00 97.31 87 ILE A C 1
ATOM 696 O O . ILE A 1 87 ? 4.803 15.219 2.874 1.00 97.31 87 ILE A O 1
ATOM 700 N N . LYS A 1 88 ? 4.158 17.325 3.297 1.00 96.88 88 LYS A N 1
ATOM 701 C CA . LYS A 1 88 ? 3.960 17.675 1.887 1.00 96.88 88 LYS A CA 1
ATOM 702 C C . LYS A 1 88 ? 5.263 17.608 1.083 1.00 96.88 88 LYS A C 1
ATOM 704 O O . LYS A 1 88 ? 5.257 17.128 -0.046 1.00 96.88 88 LYS A O 1
ATOM 709 N N . LEU A 1 89 ? 6.389 18.028 1.652 1.00 96.62 89 LEU A N 1
ATOM 710 C CA . LEU A 1 89 ? 7.689 17.874 0.992 1.00 96.62 89 LEU A CA 1
ATOM 711 C C . LEU A 1 89 ? 8.108 16.401 0.865 1.00 96.62 89 LEU A C 1
ATOM 713 O O . LEU A 1 89 ? 8.647 16.014 -0.169 1.00 96.62 89 LEU A O 1
ATOM 717 N N . MET A 1 90 ? 7.815 15.569 1.872 1.00 97.31 90 MET A N 1
ATOM 718 C CA . MET A 1 90 ? 8.008 14.114 1.778 1.00 97.31 90 MET A CA 1
ATOM 719 C C . MET A 1 90 ? 7.136 13.505 0.669 1.00 97.31 90 MET A C 1
ATOM 721 O O . MET A 1 90 ? 7.601 12.677 -0.109 1.00 97.31 90 MET A O 1
ATOM 725 N N . GLU A 1 91 ? 5.875 13.934 0.561 1.00 97.38 91 GLU A N 1
ATOM 726 C CA . GLU A 1 91 ? 4.975 13.526 -0.522 1.00 97.38 91 GLU A CA 1
ATOM 727 C C . GLU A 1 91 ? 5.532 13.919 -1.895 1.00 97.38 91 GLU A C 1
ATOM 729 O O . GLU A 1 91 ? 5.456 13.130 -2.832 1.00 97.38 91 GLU A O 1
ATOM 734 N N . ASN A 1 92 ? 6.126 15.106 -2.029 1.00 96.00 92 ASN A N 1
ATOM 735 C CA . ASN A 1 92 ? 6.717 15.539 -3.293 1.00 96.00 92 ASN A CA 1
ATOM 736 C C . ASN A 1 92 ? 7.835 14.591 -3.759 1.00 96.00 92 ASN A C 1
ATOM 738 O O . ASN A 1 92 ? 7.893 14.288 -4.948 1.00 96.00 92 ASN A O 1
ATOM 742 N N . THR A 1 93 ? 8.663 14.059 -2.850 1.00 95.19 93 THR A N 1
ATOM 743 C CA . THR A 1 93 ? 9.670 13.031 -3.189 1.00 95.19 93 THR A CA 1
ATOM 744 C C . THR A 1 93 ? 9.026 11.792 -3.823 1.00 95.19 93 THR A C 1
ATOM 746 O O . THR A 1 93 ? 9.556 11.226 -4.782 1.00 95.19 93 THR A O 1
ATOM 749 N N . VAL A 1 94 ? 7.856 11.390 -3.319 1.00 97.00 94 VAL A N 1
ATOM 750 C CA . VAL A 1 94 ? 7.077 10.276 -3.874 1.00 97.00 94 VAL A CA 1
ATOM 751 C C . VAL A 1 94 ? 6.521 10.643 -5.249 1.00 97.00 94 VAL A C 1
ATOM 753 O O . VAL A 1 94 ? 6.732 9.894 -6.196 1.00 97.00 94 VAL A O 1
ATOM 756 N N . ILE A 1 95 ? 5.887 11.814 -5.380 1.00 95.69 95 ILE A N 1
ATOM 757 C CA . ILE A 1 95 ? 5.263 12.287 -6.628 1.00 95.69 95 ILE A CA 1
ATOM 758 C C . ILE A 1 95 ? 6.271 12.333 -7.781 1.00 95.69 95 ILE A C 1
ATOM 760 O O . ILE A 1 95 ? 5.987 11.821 -8.860 1.00 95.69 95 ILE A O 1
ATOM 764 N N . VAL A 1 96 ? 7.461 12.896 -7.548 1.00 93.88 96 VAL A N 1
ATOM 765 C CA . VAL A 1 96 ? 8.526 13.004 -8.567 1.00 93.88 96 VAL A CA 1
ATOM 766 C C . VAL A 1 96 ? 9.004 11.625 -9.048 1.00 93.88 96 VAL A C 1
ATOM 768 O O . VAL A 1 96 ? 9.549 11.499 -10.147 1.00 93.88 96 VAL A O 1
ATOM 771 N N . SER A 1 97 ? 8.774 10.590 -8.240 1.00 94.06 97 SER A N 1
ATOM 772 C CA . SER A 1 97 ? 9.199 9.214 -8.491 1.00 94.06 97 SER A CA 1
ATOM 773 C C . SER A 1 97 ? 8.067 8.300 -8.992 1.00 94.06 97 SER A C 1
ATOM 775 O O . SER A 1 97 ? 8.335 7.151 -9.340 1.00 94.06 97 SER A O 1
ATOM 777 N N . THR A 1 98 ? 6.816 8.779 -9.042 1.00 95.50 98 THR A N 1
ATOM 778 C CA . THR A 1 98 ? 5.618 7.980 -9.381 1.00 95.50 98 THR A CA 1
ATOM 779 C C . THR A 1 98 ? 5.681 7.349 -10.762 1.00 95.50 98 THR A C 1
ATOM 781 O O . THR A 1 98 ? 5.478 6.142 -10.886 1.00 95.50 98 THR A O 1
ATOM 784 N N . ASP A 1 99 ? 5.991 8.137 -11.787 1.00 93.44 99 ASP A N 1
ATOM 785 C CA . ASP A 1 99 ? 5.909 7.705 -13.193 1.00 93.44 99 ASP A CA 1
ATOM 786 C C . ASP A 1 99 ? 7.250 7.211 -13.743 1.00 93.44 99 ASP A C 1
ATOM 788 O O . ASP A 1 99 ? 7.508 7.200 -14.946 1.00 93.44 99 ASP A O 1
ATOM 792 N N . VAL A 1 100 ? 8.149 6.834 -12.840 1.00 93.06 100 VAL A N 1
ATOM 793 C CA . VAL A 1 100 ? 9.486 6.386 -13.190 1.00 93.06 100 VAL A CA 1
ATOM 794 C C . VAL A 1 100 ? 9.449 4.909 -13.534 1.00 93.06 100 VAL A C 1
ATOM 796 O O . VAL A 1 100 ? 9.342 4.064 -12.644 1.00 93.06 100 VAL A O 1
ATOM 799 N N . ASP A 1 101 ? 9.630 4.621 -14.818 1.00 94.31 101 ASP A N 1
ATOM 800 C CA . ASP A 1 101 ? 9.953 3.293 -15.326 1.00 94.31 101 ASP A CA 1
ATOM 801 C C . ASP A 1 101 ? 11.468 3.195 -15.551 1.00 94.31 101 ASP A C 1
ATOM 803 O O . ASP A 1 101 ? 12.018 3.732 -16.518 1.00 94.31 101 ASP A O 1
ATOM 807 N N . ILE A 1 102 ? 12.168 2.557 -14.610 1.00 93.75 102 ILE A N 1
ATOM 808 C CA . ILE A 1 102 ? 13.631 2.465 -14.652 1.00 93.75 102 ILE A CA 1
ATOM 809 C C . ILE A 1 102 ? 14.135 1.528 -15.754 1.00 93.75 102 ILE A C 1
ATOM 811 O O . ILE A 1 102 ? 15.220 1.749 -16.299 1.00 93.75 102 ILE A O 1
ATOM 815 N N . ILE A 1 103 ? 13.358 0.499 -16.092 1.00 92.75 103 ILE A N 1
ATOM 816 C CA . ILE A 1 103 ? 13.725 -0.492 -17.103 1.00 92.75 103 ILE A CA 1
ATOM 817 C C . ILE A 1 103 ? 13.630 0.157 -18.480 1.00 92.75 103 ILE A C 1
ATOM 819 O O . ILE A 1 103 ? 14.581 0.093 -19.261 1.00 92.75 103 ILE A O 1
ATOM 823 N N . GLU A 1 104 ? 12.533 0.863 -18.744 1.00 91.25 104 GLU A N 1
ATOM 824 C CA . GLU A 1 104 ? 12.343 1.625 -19.976 1.00 91.25 104 GLU A CA 1
ATOM 825 C C . GLU A 1 104 ? 13.320 2.806 -20.078 1.00 91.25 104 GLU A C 1
ATOM 827 O O . GLU A 1 104 ? 13.861 3.086 -21.153 1.00 91.25 104 GLU A O 1
ATOM 832 N N . HIS A 1 105 ? 13.609 3.486 -18.959 1.00 90.88 105 HIS A N 1
ATOM 833 C CA . HIS A 1 105 ? 14.637 4.533 -18.916 1.00 90.88 105 HIS A CA 1
ATOM 834 C C . HIS A 1 105 ? 16.009 3.987 -19.305 1.00 90.88 105 HIS A C 1
ATOM 836 O O . HIS A 1 105 ? 16.722 4.619 -20.086 1.00 90.88 105 HIS A O 1
ATOM 842 N N . TYR A 1 106 ? 16.383 2.810 -18.797 1.00 90.88 106 TYR A N 1
ATOM 843 C CA . TYR A 1 106 ? 17.627 2.166 -19.198 1.00 90.88 106 TYR A CA 1
ATOM 844 C C . TYR A 1 106 ? 17.589 1.756 -20.672 1.00 90.88 106 TYR A C 1
ATOM 846 O O . TYR A 1 106 ? 18.535 2.054 -21.399 1.00 90.88 106 TYR A O 1
ATOM 854 N N . ALA A 1 107 ? 16.488 1.159 -21.137 1.00 88.25 107 ALA A N 1
ATOM 855 C CA . ALA A 1 107 ? 16.335 0.711 -22.518 1.00 88.25 107 ALA A CA 1
ATOM 856 C C . ALA A 1 107 ? 16.526 1.837 -23.543 1.00 88.25 107 ALA A C 1
ATOM 858 O O . ALA A 1 107 ? 17.224 1.666 -24.542 1.00 88.25 107 ALA A O 1
ATOM 859 N N . LYS A 1 108 ? 15.988 3.026 -23.255 1.00 87.75 108 LYS A N 1
ATOM 860 C CA . LYS A 1 108 ? 16.155 4.217 -24.103 1.00 87.75 108 LYS A CA 1
ATOM 861 C C . LYS A 1 108 ? 17.568 4.802 -24.076 1.00 87.75 108 LYS A C 1
ATOM 863 O O . LYS A 1 108 ? 17.975 5.436 -25.043 1.00 87.75 108 LYS A O 1
ATOM 868 N N . ASN A 1 109 ? 18.315 4.593 -22.991 1.00 82.44 109 ASN A N 1
ATOM 869 C CA . ASN A 1 109 ? 19.600 5.253 -22.728 1.00 82.44 109 ASN A CA 1
ATOM 870 C C . ASN A 1 109 ? 20.797 4.277 -22.663 1.00 82.44 109 ASN A C 1
ATOM 872 O O . ASN A 1 109 ? 21.859 4.643 -22.147 1.00 82.44 109 ASN A O 1
ATOM 876 N N . MET A 1 110 ? 20.650 3.045 -23.179 1.00 66.44 110 MET A N 1
ATOM 877 C CA . MET A 1 110 ? 21.580 1.920 -22.958 1.00 66.44 110 MET A CA 1
ATOM 878 C C . MET A 1 110 ? 23.050 2.190 -23.309 1.00 66.44 110 MET A C 1
ATOM 880 O O . MET A 1 110 ? 23.934 1.544 -22.744 1.00 66.44 110 MET A O 1
ATOM 884 N N . VAL A 1 111 ? 23.328 3.113 -24.232 1.00 59.34 111 VAL A N 1
ATOM 885 C CA . VAL A 1 111 ? 24.660 3.272 -24.837 1.00 59.34 111 VAL A CA 1
ATOM 886 C C . VAL A 1 111 ? 25.550 4.277 -24.089 1.00 59.34 111 VAL A C 1
ATOM 888 O O . VAL A 1 111 ? 26.768 4.119 -24.115 1.00 59.34 111 VAL A O 1
ATOM 891 N N . GLU A 1 112 ? 24.998 5.265 -23.368 1.00 61.34 112 GLU A N 1
ATOM 892 C CA . GLU A 1 112 ? 25.802 6.428 -22.930 1.00 61.34 112 GLU A CA 1
ATOM 893 C C . GLU A 1 112 ? 25.650 6.848 -21.456 1.00 61.34 112 GLU A C 1
ATOM 895 O O . GLU A 1 112 ? 26.490 7.606 -20.975 1.00 61.34 112 GLU A O 1
ATOM 900 N N . ASN A 1 113 ? 24.655 6.365 -20.690 1.00 72.88 113 ASN A N 1
ATOM 901 C CA . ASN A 1 113 ? 24.392 6.950 -19.362 1.00 72.88 113 ASN A CA 1
ATOM 902 C C . ASN A 1 113 ? 23.945 5.963 -18.260 1.00 72.88 113 ASN A C 1
ATOM 904 O O . ASN A 1 113 ? 22.855 6.066 -17.688 1.00 72.88 113 ASN A O 1
ATOM 908 N N . LYS A 1 114 ? 24.827 5.013 -17.908 1.00 86.19 114 LYS A N 1
ATOM 909 C CA . LYS A 1 114 ? 24.629 4.115 -16.746 1.00 86.19 114 LYS A CA 1
ATOM 910 C C . LYS A 1 114 ? 24.422 4.894 -15.440 1.00 86.19 114 LYS A C 1
ATOM 912 O O . LYS A 1 114 ? 23.624 4.489 -14.600 1.00 86.19 114 LYS A O 1
ATOM 917 N N . GLU A 1 115 ? 25.109 6.024 -15.284 1.00 88.88 115 GLU A N 1
ATOM 918 C CA . GLU A 1 115 ? 25.045 6.861 -14.084 1.00 88.88 115 GLU A CA 1
ATOM 919 C C . GLU A 1 115 ? 23.651 7.459 -13.863 1.00 88.88 115 GLU A C 1
ATOM 921 O O . GLU A 1 115 ? 23.118 7.370 -12.759 1.00 88.88 115 GLU A O 1
ATOM 926 N N . SER A 1 116 ? 22.999 7.962 -14.916 1.00 89.94 116 SER A N 1
ATOM 927 C CA . SER A 1 116 ? 21.609 8.430 -14.834 1.00 89.94 116 SER A CA 1
ATOM 928 C C . SER A 1 116 ? 20.653 7.328 -14.367 1.00 89.94 116 SER A C 1
ATOM 930 O O . SER A 1 116 ? 19.809 7.575 -13.508 1.00 89.94 116 SER A O 1
ATOM 932 N N . THR A 1 117 ? 20.822 6.098 -14.863 1.00 92.06 117 THR A N 1
ATOM 933 C CA . THR A 1 117 ? 20.010 4.945 -14.428 1.00 92.06 117 THR A CA 1
ATOM 934 C C . THR A 1 117 ? 20.220 4.653 -12.940 1.00 92.06 117 THR A C 1
ATOM 936 O O . THR A 1 117 ? 19.266 4.415 -12.203 1.00 92.06 117 THR A O 1
ATOM 939 N N . PHE A 1 118 ? 21.464 4.725 -12.466 1.00 93.81 118 PHE A N 1
ATOM 940 C CA . PHE A 1 118 ? 21.791 4.528 -11.054 1.00 93.81 118 PHE A CA 1
ATOM 941 C C . PHE A 1 118 ? 21.247 5.638 -10.151 1.00 93.81 118 PHE A C 1
ATOM 943 O O . PHE A 1 118 ? 20.782 5.353 -9.048 1.00 93.81 118 PHE A O 1
ATOM 950 N N . ASN A 1 119 ? 21.256 6.888 -10.610 1.00 92.06 119 ASN A N 1
ATOM 951 C CA . ASN A 1 119 ? 20.623 7.997 -9.895 1.00 92.06 119 ASN A CA 1
ATOM 952 C C . ASN A 1 119 ? 19.108 7.783 -9.793 1.00 92.06 119 ASN A C 1
ATOM 954 O O . ASN A 1 119 ? 18.536 7.969 -8.720 1.00 92.06 119 ASN A O 1
ATOM 958 N N . MET A 1 120 ? 18.484 7.288 -10.865 1.00 92.50 120 MET A N 1
ATOM 959 C CA . MET A 1 120 ? 17.065 6.939 -10.873 1.00 92.50 120 MET A CA 1
ATOM 960 C C . MET A 1 120 ? 16.722 5.803 -9.905 1.00 92.50 120 MET A C 1
ATOM 962 O O . MET A 1 120 ? 15.710 5.859 -9.209 1.00 92.50 120 MET A O 1
ATOM 966 N N . LEU A 1 121 ? 17.597 4.798 -9.812 1.00 95.19 121 LEU A N 1
ATOM 967 C CA . LEU A 1 121 ? 17.447 3.696 -8.863 1.00 95.19 121 LEU A CA 1
ATOM 968 C C . LEU A 1 121 ? 17.465 4.190 -7.411 1.00 95.19 121 LEU A C 1
ATOM 970 O O . LEU A 1 121 ? 16.632 3.768 -6.609 1.00 95.19 121 LEU A O 1
ATOM 974 N N . ASN A 1 122 ? 18.389 5.096 -7.076 1.00 94.81 122 ASN A N 1
ATOM 975 C CA . ASN A 1 122 ? 18.453 5.694 -5.740 1.00 94.81 122 ASN A CA 1
ATOM 976 C C . ASN A 1 122 ? 17.218 6.555 -5.449 1.00 94.81 122 ASN A C 1
ATOM 978 O O . ASN A 1 122 ? 16.676 6.472 -4.353 1.00 94.81 122 ASN A O 1
ATOM 982 N N . LEU A 1 123 ? 16.725 7.306 -6.438 1.00 94.38 123 LEU A N 1
ATOM 983 C CA . LEU A 1 123 ? 15.504 8.097 -6.293 1.00 94.38 123 LEU A CA 1
ATOM 984 C C . LEU A 1 123 ? 14.293 7.211 -5.948 1.00 94.38 123 LEU A C 1
ATOM 986 O O . LEU A 1 123 ? 13.571 7.501 -4.995 1.00 94.38 123 LEU A O 1
ATOM 990 N N . ILE A 1 124 ? 14.103 6.097 -6.667 1.00 97.12 124 ILE A N 1
ATOM 991 C CA . ILE A 1 124 ? 13.033 5.131 -6.364 1.00 97.12 124 ILE A CA 1
ATOM 992 C C . ILE A 1 124 ? 13.216 4.540 -4.961 1.00 97.12 124 ILE A C 1
ATOM 994 O O . ILE A 1 124 ? 12.247 4.443 -4.208 1.00 97.12 124 ILE A O 1
ATOM 998 N N . ASN A 1 125 ? 14.443 4.162 -4.584 1.00 97.25 125 ASN A N 1
ATOM 999 C CA . ASN A 1 125 ? 14.736 3.645 -3.245 1.00 97.25 125 ASN A CA 1
ATOM 1000 C C . ASN A 1 125 ? 14.328 4.641 -2.148 1.00 97.25 125 ASN A C 1
ATOM 1002 O O . ASN A 1 125 ? 13.662 4.270 -1.178 1.00 97.25 125 ASN A O 1
ATOM 1006 N N . ASP A 1 126 ? 14.717 5.903 -2.312 1.00 96.50 126 ASP A N 1
ATOM 1007 C CA . ASP A 1 126 ? 14.439 6.959 -1.346 1.00 96.50 126 ASP A CA 1
ATOM 1008 C C . ASP A 1 126 ? 12.935 7.248 -1.269 1.00 96.50 126 ASP A C 1
ATOM 1010 O O . ASP A 1 126 ? 12.391 7.410 -0.174 1.00 96.50 126 ASP A O 1
ATOM 1014 N N . ALA A 1 127 ? 12.223 7.217 -2.399 1.00 97.69 127 ALA A N 1
ATOM 1015 C CA . ALA A 1 127 ? 10.768 7.334 -2.438 1.00 97.69 127 ALA A CA 1
ATOM 1016 C C . ALA A 1 127 ? 10.049 6.139 -1.776 1.00 97.69 127 ALA A C 1
ATOM 1018 O O . ALA A 1 127 ? 9.105 6.351 -1.013 1.00 97.69 127 ALA A O 1
ATOM 1019 N N . LEU A 1 128 ? 10.517 4.897 -1.962 1.00 98.31 128 LEU A N 1
ATOM 1020 C CA . LEU A 1 128 ? 9.990 3.701 -1.275 1.00 98.31 128 LEU A CA 1
ATOM 1021 C C . LEU A 1 128 ? 10.139 3.795 0.245 1.00 98.31 128 LEU A C 1
ATOM 1023 O O . LEU A 1 128 ? 9.210 3.479 1.004 1.00 98.31 128 LEU A O 1
ATOM 1027 N N . GLU A 1 129 ? 11.296 4.259 0.708 1.00 97.81 129 GLU A N 1
ATOM 1028 C CA . GLU A 1 129 ? 11.510 4.498 2.128 1.00 97.81 129 GLU A CA 1
ATOM 1029 C C . GLU A 1 129 ? 10.648 5.654 2.643 1.00 97.81 129 GLU A C 1
ATOM 1031 O O . GLU A 1 129 ? 10.057 5.551 3.722 1.00 97.81 129 GLU A O 1
ATOM 1036 N N . THR A 1 130 ? 10.500 6.714 1.852 1.00 98.12 130 THR A N 1
ATOM 1037 C CA . THR A 1 130 ? 9.663 7.872 2.182 1.00 98.12 130 THR A CA 1
ATOM 1038 C C . THR A 1 130 ? 8.192 7.495 2.305 1.00 98.12 130 THR A C 1
ATOM 1040 O O . THR A 1 130 ? 7.577 7.832 3.316 1.00 98.12 130 THR A O 1
ATOM 1043 N N . CYS A 1 131 ? 7.639 6.701 1.383 1.00 97.25 131 CYS A N 1
ATOM 1044 C CA . CYS A 1 131 ? 6.290 6.138 1.511 1.00 97.25 131 CYS A CA 1
ATOM 1045 C C . CYS A 1 131 ? 6.115 5.362 2.820 1.00 97.25 131 CYS A C 1
ATOM 1047 O O . CYS A 1 131 ? 5.112 5.525 3.519 1.00 97.25 131 CYS A O 1
ATOM 1049 N N . SER A 1 132 ? 7.108 4.547 3.1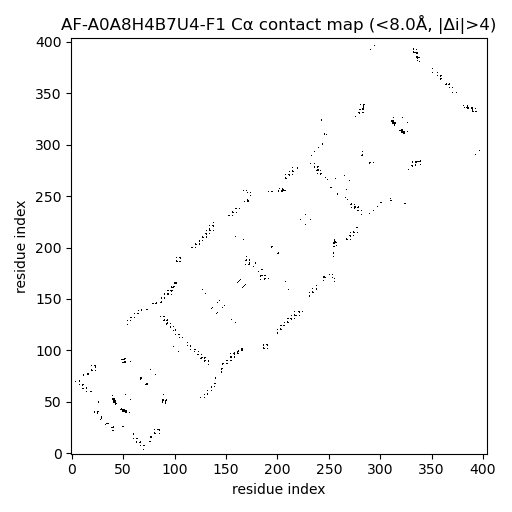89 1.00 96.75 132 SER A N 1
ATOM 1050 C CA . SER A 1 132 ? 7.084 3.809 4.455 1.00 96.75 132 SER A CA 1
ATOM 1051 C C . SER A 1 132 ? 7.100 4.735 5.674 1.00 96.75 132 SER A C 1
ATOM 1053 O O . SER A 1 132 ? 6.426 4.441 6.660 1.00 96.75 132 SER A O 1
ATOM 1055 N N . MET A 1 133 ? 7.855 5.839 5.629 1.00 97.19 133 MET A N 1
ATOM 1056 C CA . MET A 1 133 ? 7.900 6.847 6.696 1.00 97.19 133 MET A CA 1
ATOM 1057 C C . MET A 1 133 ? 6.591 7.637 6.800 1.00 97.19 133 MET A C 1
ATOM 1059 O O . MET A 1 133 ? 6.086 7.810 7.906 1.00 97.19 133 MET A O 1
ATOM 1063 N N . ILE A 1 134 ? 5.999 8.044 5.672 1.00 97.44 134 ILE A N 1
ATOM 1064 C CA . ILE A 1 134 ? 4.697 8.729 5.633 1.00 97.44 134 ILE A CA 1
ATOM 1065 C C . ILE A 1 134 ? 3.635 7.862 6.314 1.00 97.44 134 ILE A C 1
ATOM 1067 O O . ILE A 1 134 ? 2.962 8.321 7.233 1.00 97.44 134 ILE A O 1
ATOM 1071 N N . PHE A 1 135 ? 3.518 6.587 5.938 1.00 95.75 135 PHE A N 1
ATOM 1072 C CA . PHE A 1 135 ? 2.528 5.692 6.544 1.00 95.75 135 PHE A CA 1
ATOM 1073 C C . PHE A 1 135 ? 2.828 5.365 8.016 1.00 95.75 135 PHE A C 1
ATOM 1075 O O . PHE A 1 135 ? 1.904 5.165 8.807 1.00 95.75 135 PHE A O 1
ATOM 1082 N N . ASP A 1 136 ? 4.100 5.341 8.420 1.00 94.50 136 ASP A N 1
ATOM 1083 C CA . ASP A 1 136 ? 4.484 5.238 9.833 1.00 94.50 136 ASP A CA 1
ATOM 1084 C C . ASP A 1 136 ? 3.973 6.450 10.627 1.00 94.50 136 ASP A C 1
ATOM 1086 O O . ASP A 1 136 ? 3.349 6.285 11.673 1.00 94.50 136 ASP A O 1
ATOM 1090 N N . ILE A 1 137 ? 4.143 7.664 10.097 1.00 94.69 137 ILE A N 1
ATOM 1091 C CA . ILE A 1 137 ? 3.646 8.904 10.710 1.00 94.69 137 ILE A CA 1
ATOM 1092 C C . ILE A 1 137 ? 2.114 8.906 10.772 1.00 94.69 137 ILE A C 1
ATOM 1094 O O . ILE A 1 137 ? 1.557 9.128 11.846 1.00 94.69 137 ILE A O 1
ATOM 1098 N N . LEU A 1 138 ? 1.427 8.600 9.666 1.00 93.38 138 LEU A N 1
ATOM 1099 C CA . LEU A 1 138 ? -0.041 8.574 9.612 1.00 93.38 138 LEU A CA 1
ATOM 1100 C C . LEU A 1 138 ? -0.633 7.620 10.659 1.00 93.38 138 LEU A C 1
ATOM 1102 O O . LEU A 1 138 ? -1.555 7.981 11.386 1.00 93.38 138 LEU A O 1
ATOM 1106 N N . THR A 1 139 ? -0.054 6.425 10.797 1.00 91.06 139 THR A N 1
ATOM 1107 C CA . THR A 1 139 ? -0.556 5.406 11.734 1.00 91.06 139 THR A CA 1
ATOM 1108 C C . THR A 1 139 ? -0.219 5.692 13.196 1.00 91.06 139 THR A C 1
ATOM 1110 O O . THR A 1 139 ? -0.994 5.338 14.087 1.00 91.06 139 THR A O 1
ATOM 1113 N N . THR A 1 140 ? 0.927 6.315 13.476 1.00 89.19 140 THR A N 1
ATOM 1114 C CA . THR A 1 140 ? 1.393 6.548 14.854 1.00 89.19 140 THR A CA 1
ATOM 1115 C C . THR A 1 140 ? 0.897 7.863 15.441 1.00 89.19 140 THR A C 1
ATOM 1117 O O . THR A 1 140 ? 0.589 7.913 16.632 1.00 89.19 140 THR A O 1
ATOM 1120 N N . CYS A 1 141 ? 0.806 8.914 14.626 1.00 88.12 141 CYS A N 1
ATOM 1121 C CA . CYS A 1 141 ? 0.566 10.277 15.096 1.00 88.12 141 CYS A CA 1
ATOM 1122 C C . CYS A 1 141 ? -0.918 10.664 15.129 1.00 88.12 141 CYS A C 1
ATOM 1124 O O . CYS A 1 141 ? -1.250 11.640 15.794 1.00 88.12 141 CYS A O 1
ATOM 1126 N N . LYS A 1 142 ? -1.804 9.911 14.452 1.00 82.38 142 LYS A N 1
ATOM 1127 C CA . LYS A 1 142 ? -3.259 10.178 14.379 1.00 82.38 142 LYS A CA 1
ATOM 1128 C C . LYS A 1 142 ? -3.569 11.643 14.052 1.00 82.38 142 LYS A C 1
ATOM 1130 O O . LYS A 1 142 ? -4.273 12.333 14.788 1.00 82.38 142 LYS A O 1
ATOM 1135 N N . LEU A 1 143 ? -2.962 12.119 12.972 1.00 86.12 143 LEU A N 1
ATOM 1136 C CA . LEU A 1 143 ? -3.023 13.515 12.555 1.00 86.12 143 LEU A CA 1
ATOM 1137 C C . LEU A 1 143 ? -4.429 13.890 12.076 1.00 86.12 143 LEU A C 1
ATOM 1139 O O . LEU A 1 143 ? -5.121 13.082 11.461 1.00 86.12 143 LEU A O 1
ATOM 1143 N N . ASP A 1 144 ? -4.830 15.137 12.317 1.00 87.44 144 ASP A N 1
ATOM 1144 C CA . ASP A 1 144 ? -6.051 15.686 11.725 1.00 87.44 144 ASP A CA 1
ATOM 1145 C C . ASP A 1 144 ? -5.860 15.842 10.206 1.00 87.44 144 ASP A C 1
ATOM 1147 O O . ASP A 1 144 ? -4.874 16.431 9.750 1.00 87.44 144 ASP A O 1
ATOM 1151 N N . LYS A 1 145 ? -6.824 15.334 9.425 1.00 87.12 145 LYS A N 1
ATOM 1152 C CA . LYS A 1 145 ? -6.809 15.343 7.955 1.00 87.12 145 LYS A CA 1
ATOM 1153 C C . LYS A 1 145 ? -6.629 16.748 7.372 1.00 87.12 145 LYS A C 1
ATOM 1155 O O . LYS A 1 145 ? -6.103 16.864 6.273 1.00 87.12 145 LYS A O 1
ATOM 1160 N N . LYS A 1 146 ? -7.004 17.811 8.097 1.00 91.19 146 LYS A N 1
ATOM 1161 C CA . LYS A 1 146 ? -6.833 19.204 7.637 1.00 91.19 146 LYS A CA 1
ATOM 1162 C C . LYS A 1 146 ? -5.373 19.630 7.426 1.00 91.19 146 LYS A C 1
ATOM 1164 O O . LYS A 1 146 ? -5.130 20.557 6.663 1.00 91.19 146 LYS A O 1
ATOM 1169 N N . PHE A 1 147 ? -4.421 18.981 8.103 1.00 91.06 147 PHE A N 1
ATOM 1170 C CA . PHE A 1 147 ? -2.986 19.277 7.980 1.00 91.06 147 PHE A CA 1
ATOM 1171 C C . PHE A 1 147 ? -2.286 18.399 6.933 1.00 91.06 147 PHE A C 1
ATOM 1173 O O . PHE A 1 147 ? -1.076 18.504 6.739 1.00 91.06 147 PHE A O 1
ATOM 1180 N N . LEU A 1 148 ? -3.028 17.501 6.285 1.00 93.00 148 LEU A N 1
ATOM 1181 C CA . LEU A 1 148 ? -2.521 16.571 5.288 1.00 93.00 148 LEU A CA 1
ATOM 1182 C C . LEU A 1 148 ? -3.025 16.973 3.904 1.00 93.00 148 LEU A C 1
ATOM 1184 O O . LEU A 1 148 ? -4.116 17.522 3.750 1.00 93.00 148 LEU A O 1
ATOM 1188 N N . SER A 1 149 ? -2.244 16.671 2.871 1.00 93.44 149 SER A N 1
ATOM 1189 C CA . SER A 1 149 ? -2.727 16.805 1.502 1.00 93.44 149 SER A CA 1
ATOM 1190 C C . SER A 1 149 ? -3.822 15.773 1.223 1.00 93.44 149 SER A C 1
ATOM 1192 O O . SER A 1 149 ? -3.737 14.612 1.626 1.00 93.44 149 SER A O 1
ATOM 1194 N N . GLN A 1 150 ? -4.853 16.196 0.488 1.00 90.50 150 GLN A N 1
ATOM 1195 C CA . GLN A 1 150 ? -6.018 15.363 0.171 1.00 90.50 150 GLN A CA 1
ATOM 1196 C C . GLN A 1 150 ? -5.634 14.053 -0.536 1.00 90.50 150 GLN A C 1
ATOM 1198 O O . GLN A 1 150 ? -6.211 13.008 -0.255 1.00 90.50 150 GLN A O 1
ATOM 1203 N N . ASN A 1 151 ? -4.622 14.109 -1.404 1.00 94.62 151 ASN A N 1
ATOM 1204 C CA . ASN A 1 151 ? -4.188 12.990 -2.239 1.00 94.62 151 ASN A CA 1
ATOM 1205 C C . ASN A 1 151 ? -2.943 12.267 -1.687 1.00 94.62 151 ASN A C 1
ATOM 1207 O O . ASN A 1 151 ? -2.342 11.468 -2.400 1.00 94.62 151 ASN A O 1
ATOM 1211 N N . LEU A 1 152 ? -2.544 12.511 -0.429 1.00 96.56 152 LEU A N 1
ATOM 1212 C CA . LEU A 1 152 ? -1.324 11.932 0.156 1.00 96.56 152 LEU A CA 1
ATOM 1213 C C . LEU A 1 152 ? -1.288 10.404 0.045 1.00 96.56 152 LEU A C 1
ATOM 1215 O O . LEU A 1 152 ? -0.309 9.809 -0.413 1.00 96.56 152 LEU A O 1
ATOM 1219 N N . ILE A 1 153 ? -2.379 9.772 0.484 1.00 96.44 153 ILE A N 1
ATOM 1220 C CA . ILE A 1 153 ? -2.514 8.315 0.540 1.00 96.44 153 ILE A CA 1
ATOM 1221 C C . ILE A 1 153 ? -2.563 7.750 -0.882 1.00 96.44 153 ILE A C 1
ATOM 1223 O O . ILE A 1 153 ? -1.843 6.798 -1.182 1.00 96.44 153 ILE A O 1
ATOM 1227 N N . THR A 1 154 ? -3.358 8.352 -1.771 1.00 97.00 154 THR A N 1
ATOM 1228 C CA . THR A 1 154 ? -3.498 7.901 -3.163 1.00 97.00 154 THR A CA 1
ATOM 1229 C C . THR A 1 154 ? -2.189 8.034 -3.935 1.00 97.00 154 THR A C 1
ATOM 1231 O O . THR A 1 154 ? -1.814 7.101 -4.636 1.00 97.00 154 THR A O 1
ATOM 1234 N N . ASN A 1 155 ? -1.440 9.126 -3.754 1.00 97.75 155 ASN A N 1
ATOM 1235 C CA . ASN A 1 155 ? -0.142 9.330 -4.403 1.00 97.75 155 ASN A CA 1
ATOM 1236 C C . ASN A 1 155 ? 0.878 8.263 -3.979 1.00 97.75 155 ASN A C 1
ATOM 1238 O O . ASN A 1 155 ? 1.546 7.675 -4.828 1.00 97.75 155 ASN A O 1
ATOM 1242 N N . CYS A 1 156 ? 0.942 7.936 -2.684 1.00 98.19 156 CYS A N 1
ATOM 1243 C CA . CYS A 1 156 ? 1.792 6.846 -2.198 1.00 98.19 156 CYS A CA 1
ATOM 1244 C C . CYS A 1 156 ? 1.371 5.480 -2.756 1.00 98.19 156 CYS A C 1
ATOM 1246 O O . CYS A 1 156 ? 2.223 4.676 -3.128 1.00 98.19 156 CYS A O 1
ATOM 1248 N N . LEU A 1 157 ? 0.066 5.207 -2.819 1.00 98.06 157 LEU A N 1
ATOM 1249 C CA . LEU A 1 157 ? -0.450 3.945 -3.349 1.00 98.06 157 LEU A CA 1
ATOM 1250 C C . LEU A 1 157 ? -0.179 3.792 -4.848 1.00 98.06 157 LEU A C 1
ATOM 1252 O O . LEU A 1 157 ? 0.222 2.712 -5.275 1.00 98.06 157 LEU A O 1
ATOM 1256 N N . HIS A 1 158 ? -0.347 4.858 -5.633 1.00 98.19 158 HIS A N 1
ATOM 1257 C CA . HIS A 1 158 ? -0.019 4.859 -7.058 1.00 98.19 158 HIS A CA 1
ATOM 1258 C C . HIS A 1 158 ? 1.473 4.656 -7.301 1.00 98.19 158 HIS A C 1
ATOM 1260 O O . HIS A 1 158 ? 1.831 3.847 -8.152 1.00 98.19 158 HIS A O 1
ATOM 1266 N N . PHE A 1 159 ? 2.343 5.301 -6.520 1.00 98.38 159 PHE A N 1
ATOM 1267 C CA . PHE A 1 159 ? 3.778 5.041 -6.600 1.00 98.38 159 PHE A CA 1
ATOM 1268 C C . PHE A 1 159 ? 4.103 3.564 -6.321 1.00 98.38 159 PHE A C 1
ATOM 1270 O O . PHE A 1 159 ? 4.782 2.931 -7.125 1.00 98.38 159 PHE A O 1
ATOM 1277 N N . ILE A 1 160 ? 3.568 2.974 -5.243 1.00 98.38 160 ILE A N 1
ATOM 1278 C CA . ILE A 1 160 ? 3.792 1.550 -4.930 1.00 98.38 160 ILE A CA 1
ATOM 1279 C C . ILE A 1 160 ? 3.257 0.641 -6.041 1.00 98.38 160 ILE A C 1
ATOM 1281 O O . ILE A 1 160 ? 3.944 -0.302 -6.430 1.00 98.38 160 ILE A O 1
ATOM 1285 N N . LYS A 1 161 ? 2.064 0.935 -6.574 1.00 98.00 161 LYS A N 1
ATOM 1286 C CA . LYS A 1 161 ? 1.486 0.219 -7.717 1.00 98.00 161 LYS A CA 1
ATOM 1287 C C . LYS A 1 161 ? 2.434 0.250 -8.916 1.00 98.00 161 LYS A C 1
ATOM 1289 O O . LYS A 1 161 ? 2.775 -0.801 -9.440 1.00 98.00 161 LYS A O 1
ATOM 1294 N N .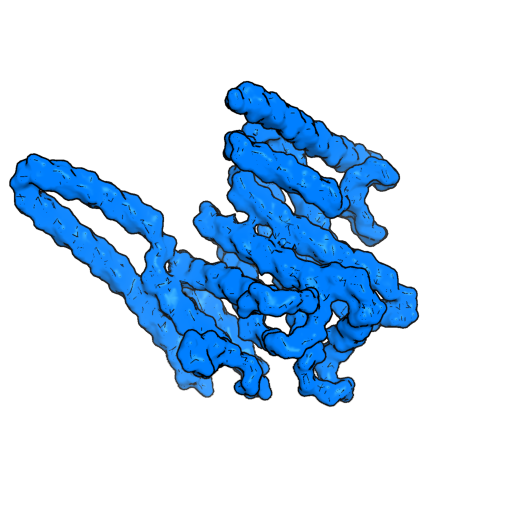 ASN A 1 162 ? 2.891 1.434 -9.311 1.00 97.56 162 ASN A N 1
ATOM 1295 C CA . ASN A 1 162 ? 3.762 1.608 -10.469 1.00 97.56 162 ASN A CA 1
ATOM 1296 C C . ASN A 1 162 ? 5.107 0.899 -10.280 1.00 97.56 162 ASN A C 1
ATOM 1298 O O . ASN A 1 162 ? 5.583 0.246 -11.198 1.00 97.56 162 ASN A O 1
ATOM 1302 N N . GLN A 1 163 ? 5.708 0.961 -9.089 1.00 97.31 163 GLN A N 1
ATOM 1303 C CA . GLN A 1 163 ? 6.972 0.262 -8.840 1.00 97.31 163 GLN A CA 1
ATOM 1304 C C . GLN A 1 163 ? 6.809 -1.263 -8.803 1.00 97.31 163 GLN A C 1
ATOM 1306 O O . GLN A 1 163 ? 7.726 -1.984 -9.200 1.00 97.31 163 GLN A O 1
ATOM 1311 N N . LEU A 1 164 ? 5.651 -1.775 -8.379 1.00 96.19 164 LEU A N 1
ATOM 1312 C CA . LEU A 1 164 ? 5.324 -3.192 -8.531 1.00 96.19 164 LEU A CA 1
ATOM 1313 C C . LEU A 1 164 ? 5.193 -3.572 -10.016 1.00 96.19 164 LEU A C 1
ATOM 1315 O O . LEU A 1 164 ? 5.897 -4.478 -10.460 1.00 96.19 164 LEU A O 1
ATOM 1319 N N . ASP A 1 165 ? 4.370 -2.835 -10.767 1.00 93.56 165 ASP A N 1
ATOM 1320 C CA . ASP A 1 165 ? 4.016 -3.118 -12.166 1.00 93.56 165 ASP A CA 1
ATOM 1321 C C . ASP A 1 165 ? 5.193 -2.945 -13.145 1.00 93.56 165 ASP A C 1
ATOM 1323 O O . ASP A 1 165 ? 5.371 -3.770 -14.036 1.00 93.56 165 ASP A O 1
ATOM 1327 N N . TYR A 1 166 ? 6.004 -1.894 -12.988 1.00 93.50 166 TYR A N 1
ATOM 1328 C CA . TYR A 1 166 ? 7.046 -1.516 -13.957 1.00 93.50 166 TYR A CA 1
ATOM 1329 C C . TYR A 1 166 ? 8.465 -1.913 -13.544 1.00 93.50 166 TYR A C 1
ATOM 1331 O O . TYR A 1 166 ? 9.352 -1.970 -14.390 1.00 93.50 166 TYR A O 1
ATOM 1339 N N . THR A 1 167 ? 8.701 -2.217 -12.264 1.00 93.62 167 THR A N 1
ATOM 1340 C CA . THR A 1 167 ? 10.044 -2.576 -11.779 1.00 93.62 167 THR A CA 1
ATOM 1341 C C . THR A 1 167 ? 10.079 -3.995 -11.226 1.00 93.62 167 THR A C 1
ATOM 1343 O O . THR A 1 167 ? 10.839 -4.828 -11.713 1.00 93.62 167 THR A O 1
ATOM 1346 N N . ILE A 1 168 ? 9.270 -4.305 -10.208 1.00 93.31 168 ILE A N 1
ATOM 1347 C CA . ILE A 1 168 ? 9.374 -5.588 -9.499 1.00 93.31 168 ILE A CA 1
ATOM 1348 C C . ILE A 1 168 ? 8.932 -6.754 -10.378 1.00 93.31 168 ILE A C 1
ATOM 1350 O O . ILE A 1 168 ? 9.703 -7.695 -10.551 1.00 93.31 168 ILE A O 1
ATOM 1354 N N . TYR A 1 169 ? 7.717 -6.715 -10.922 1.00 90.19 169 TYR A N 1
ATOM 1355 C CA . TYR A 1 169 ? 7.177 -7.844 -11.677 1.00 90.19 169 TYR A CA 1
ATOM 1356 C C . TYR A 1 169 ? 7.943 -8.139 -12.969 1.00 90.19 169 TYR A C 1
ATOM 1358 O O . TYR A 1 169 ? 8.303 -9.301 -13.149 1.00 90.19 169 TYR A O 1
ATOM 1366 N N . PRO A 1 170 ? 8.344 -7.145 -13.788 1.00 89.44 170 PRO A N 1
ATOM 1367 C CA . PRO A 1 170 ? 9.174 -7.417 -14.958 1.00 89.44 170 PRO A CA 1
ATOM 1368 C C . PRO A 1 170 ? 10.510 -8.086 -14.608 1.00 89.44 170 PRO A C 1
ATOM 1370 O O . PRO A 1 170 ? 10.948 -8.979 -15.323 1.00 89.44 170 PRO A O 1
ATOM 1373 N N . ILE A 1 171 ? 11.147 -7.719 -13.487 1.00 88.88 171 ILE A N 1
ATOM 1374 C CA . ILE A 1 171 ? 12.396 -8.362 -13.032 1.00 88.88 171 ILE A CA 1
ATOM 1375 C C . ILE A 1 171 ? 12.155 -9.792 -12.530 1.00 88.88 171 ILE A C 1
ATOM 1377 O O . ILE A 1 171 ? 13.036 -10.645 -12.654 1.00 88.88 171 ILE A O 1
ATOM 1381 N N . ILE A 1 172 ? 10.999 -10.061 -11.918 1.00 84.88 172 ILE A N 1
ATOM 1382 C CA . ILE A 1 172 ? 10.625 -11.412 -11.481 1.00 84.88 172 ILE A CA 1
ATOM 1383 C C . ILE A 1 172 ? 10.389 -12.301 -12.701 1.00 84.88 172 ILE A C 1
ATOM 1385 O O . ILE A 1 172 ? 10.985 -13.379 -12.784 1.00 84.88 172 ILE A O 1
ATOM 1389 N N . ASP A 1 173 ? 9.595 -11.811 -13.650 1.00 80.25 173 ASP A N 1
ATOM 1390 C CA . ASP A 1 173 ? 9.155 -12.554 -14.827 1.00 80.25 173 ASP A CA 1
ATOM 1391 C C . ASP A 1 173 ? 10.286 -12.753 -15.853 1.00 80.25 173 ASP A C 1
ATOM 1393 O O . ASP A 1 173 ? 10.332 -13.792 -16.506 1.00 80.25 173 ASP A O 1
ATOM 1397 N N . ALA A 1 174 ? 11.273 -11.848 -15.904 1.00 78.44 174 ALA A N 1
ATOM 1398 C CA . ALA A 1 174 ? 12.490 -11.986 -16.717 1.00 78.44 174 ALA A CA 1
ATOM 1399 C C . ALA A 1 174 ? 13.301 -13.272 -16.432 1.00 78.44 174 ALA A C 1
ATOM 1401 O O . ALA A 1 174 ? 14.132 -13.690 -17.230 1.00 78.44 174 ALA A O 1
ATOM 1402 N N . ASN A 1 175 ? 13.062 -13.952 -15.304 1.00 63.56 175 ASN A N 1
ATOM 1403 C CA . ASN A 1 175 ? 13.756 -15.203 -14.968 1.00 63.56 175 ASN A CA 1
ATOM 1404 C C . ASN A 1 175 ? 13.092 -16.461 -15.574 1.00 63.56 175 ASN A C 1
ATOM 1406 O O . ASN A 1 175 ? 13.497 -17.581 -15.249 1.00 63.56 175 ASN A O 1
ATOM 1410 N N . GLY A 1 176 ? 12.057 -16.305 -16.405 1.00 55.16 176 GLY A N 1
ATOM 1411 C CA . GLY A 1 176 ? 11.274 -17.399 -16.978 1.00 55.16 176 GLY A CA 1
ATOM 1412 C C . GLY A 1 176 ? 11.649 -17.728 -18.423 1.00 55.16 176 GLY A C 1
ATOM 1413 O O . GLY A 1 176 ? 11.246 -17.026 -19.331 1.00 55.16 176 GLY A O 1
ATOM 1414 N N . PHE A 1 177 ? 12.390 -18.823 -18.616 1.00 50.31 177 PHE A N 1
ATOM 1415 C CA . PHE A 1 177 ? 12.443 -19.681 -19.814 1.00 50.31 177 PHE A CA 1
ATOM 1416 C C . PHE A 1 177 ? 11.795 -19.160 -21.117 1.00 50.31 177 PHE A C 1
ATOM 1418 O O . PHE A 1 177 ? 10.774 -19.697 -21.544 1.00 50.31 177 PHE A O 1
ATOM 1425 N N . GLU A 1 178 ? 12.427 -18.225 -21.821 1.00 50.06 178 GLU A N 1
ATOM 1426 C CA . GLU A 1 178 ? 12.096 -17.959 -23.224 1.00 50.06 178 GLU A CA 1
ATOM 1427 C C . GLU A 1 178 ? 13.371 -17.871 -24.068 1.00 50.06 178 GLU A C 1
ATOM 1429 O O . GLU A 1 178 ? 14.394 -17.340 -23.634 1.00 50.06 178 GLU A O 1
ATOM 1434 N N . ASP A 1 179 ? 13.316 -18.441 -25.276 1.00 47.84 179 ASP A N 1
ATOM 1435 C CA . ASP A 1 179 ? 14.323 -18.228 -26.315 1.00 47.84 179 ASP A CA 1
ATOM 1436 C C . ASP A 1 179 ? 14.509 -16.714 -26.532 1.00 47.84 179 ASP A C 1
ATOM 1438 O O . ASP A 1 179 ? 13.535 -15.981 -26.730 1.00 47.84 179 ASP A O 1
ATOM 1442 N N . GLU A 1 180 ? 15.764 -16.250 -26.561 1.00 52.06 180 GLU A N 1
ATOM 1443 C CA . GLU A 1 180 ? 16.160 -14.830 -26.664 1.00 52.06 180 GLU A CA 1
ATOM 1444 C C . GLU A 1 180 ? 15.516 -14.074 -27.848 1.00 52.06 180 GLU A C 1
ATOM 1446 O O . GLU A 1 180 ? 15.504 -12.846 -27.871 1.00 52.06 180 GLU A O 1
ATOM 1451 N N . ALA A 1 181 ? 14.965 -14.787 -28.836 1.00 51.12 181 ALA A N 1
ATOM 1452 C CA . ALA A 1 181 ? 14.338 -14.219 -30.026 1.00 51.12 181 ALA A CA 1
ATOM 1453 C C . ALA A 1 181 ? 12.862 -13.793 -29.849 1.00 51.12 181 ALA A C 1
ATOM 1455 O O . ALA A 1 181 ? 12.348 -13.100 -30.728 1.00 51.12 181 ALA A O 1
ATOM 1456 N N . ILE A 1 182 ? 12.170 -14.207 -28.774 1.00 52.19 182 ILE A N 1
ATOM 1457 C CA . ILE A 1 182 ? 10.720 -13.957 -28.569 1.00 52.19 182 ILE A CA 1
ATOM 1458 C C . ILE A 1 182 ? 10.413 -13.296 -27.205 1.00 52.19 182 ILE A C 1
ATOM 1460 O O . ILE A 1 182 ? 9.294 -12.831 -27.004 1.00 52.19 182 ILE A O 1
ATOM 1464 N N . SER A 1 183 ? 11.406 -13.168 -26.314 1.00 59.03 183 SER A N 1
ATOM 1465 C CA . SER A 1 183 ? 11.231 -12.630 -24.955 1.00 59.03 183 SER A CA 1
ATOM 1466 C C . SER A 1 183 ? 10.520 -11.271 -24.925 1.00 59.03 183 SER A C 1
ATOM 1468 O O . SER A 1 183 ? 11.062 -10.244 -25.353 1.00 59.03 183 SER A O 1
ATOM 1470 N N . LEU A 1 184 ? 9.311 -11.255 -24.352 1.00 61.69 184 LEU A N 1
ATOM 1471 C CA . LEU A 1 184 ? 8.546 -10.035 -24.058 1.00 61.69 184 LEU A CA 1
ATOM 1472 C C . LEU A 1 184 ? 9.192 -9.197 -22.933 1.00 61.69 184 LEU A C 1
ATOM 1474 O O . LEU A 1 184 ? 8.746 -8.080 -22.671 1.00 61.69 184 LEU A O 1
ATOM 1478 N N . THR A 1 185 ? 10.245 -9.709 -22.283 1.00 69.81 185 THR A N 1
ATOM 1479 C CA . THR A 1 185 ? 10.955 -9.084 -21.154 1.00 69.81 185 THR A CA 1
ATOM 1480 C C . THR A 1 185 ? 12.383 -8.646 -21.493 1.00 69.81 185 THR A C 1
ATOM 1482 O O . THR A 1 185 ? 13.163 -8.346 -20.590 1.00 69.81 185 THR A O 1
ATOM 1485 N N . CYS A 1 186 ? 12.739 -8.534 -22.777 1.00 77.69 186 CYS A N 1
ATOM 1486 C CA . CYS A 1 186 ? 14.113 -8.256 -23.217 1.00 77.69 186 CYS A CA 1
ATOM 1487 C C . CYS A 1 186 ? 14.757 -7.015 -22.556 1.00 77.69 186 CYS A C 1
ATOM 1489 O O . CYS A 1 186 ? 15.920 -7.058 -22.152 1.00 77.69 186 CYS A O 1
ATOM 1491 N N . ASN A 1 187 ? 14.009 -5.923 -22.365 1.00 87.06 187 ASN A N 1
ATOM 1492 C CA . ASN A 1 187 ? 14.505 -4.725 -21.673 1.00 87.06 187 ASN A CA 1
ATOM 1493 C C . ASN A 1 187 ? 14.856 -5.008 -20.201 1.00 87.06 187 ASN A C 1
ATOM 1495 O O . ASN A 1 187 ? 15.873 -4.517 -19.700 1.00 87.06 187 ASN A O 1
ATOM 1499 N N . ALA A 1 188 ? 14.043 -5.822 -19.521 1.00 87.69 188 ALA A N 1
ATOM 1500 C CA . ALA A 1 188 ? 14.289 -6.233 -18.145 1.00 87.69 188 ALA A CA 1
ATOM 1501 C C . ALA A 1 188 ? 15.544 -7.113 -18.053 1.00 87.69 188 ALA A C 1
ATOM 1503 O O . ALA A 1 188 ? 16.356 -6.898 -17.156 1.00 87.69 188 ALA A O 1
ATOM 1504 N N . ASP A 1 189 ? 15.779 -8.010 -19.016 1.00 86.62 189 ASP A N 1
ATOM 1505 C CA . ASP A 1 189 ? 16.979 -8.861 -19.060 1.00 86.62 189 ASP A CA 1
ATOM 1506 C C . ASP A 1 189 ? 18.274 -8.042 -19.142 1.00 86.62 189 ASP A C 1
ATOM 1508 O O . ASP A 1 189 ? 19.239 -8.283 -18.406 1.00 86.62 189 ASP A O 1
ATOM 1512 N N . TYR A 1 190 ? 18.308 -7.033 -20.017 1.00 87.50 190 TYR A N 1
ATOM 1513 C CA . TYR A 1 190 ? 19.455 -6.130 -20.120 1.00 87.50 190 TYR A CA 1
ATOM 1514 C C . TYR A 1 190 ? 19.656 -5.308 -18.844 1.00 87.50 190 TYR A C 1
ATOM 1516 O O . TYR A 1 190 ? 20.792 -5.148 -18.386 1.00 87.50 190 TYR A O 1
ATOM 1524 N N . PHE A 1 191 ? 18.570 -4.807 -18.250 1.00 90.81 191 PHE A N 1
ATOM 1525 C CA . PHE A 1 191 ? 18.631 -4.089 -16.979 1.00 90.81 191 PHE A CA 1
ATOM 1526 C C . PHE A 1 191 ? 19.174 -4.985 -15.856 1.00 90.81 191 PHE A C 1
ATOM 1528 O O . PHE A 1 191 ? 20.065 -4.576 -15.109 1.00 90.81 191 PHE A O 1
ATOM 1535 N N . VAL A 1 192 ? 18.712 -6.235 -15.770 1.00 90.12 192 VAL A N 1
ATOM 1536 C CA . VAL A 1 192 ? 19.200 -7.213 -14.791 1.00 90.12 192 VAL A CA 1
ATOM 1537 C C . VAL A 1 192 ? 20.702 -7.438 -14.956 1.00 90.12 192 VAL A C 1
ATOM 1539 O O . VAL A 1 192 ? 21.429 -7.348 -13.964 1.00 90.12 192 VAL A O 1
ATOM 1542 N N . LYS A 1 193 ? 21.190 -7.636 -16.190 1.00 88.50 193 LYS A N 1
ATOM 1543 C CA . LYS A 1 193 ? 22.631 -7.777 -16.485 1.00 88.50 193 LYS A CA 1
ATOM 1544 C C . LYS A 1 193 ? 23.438 -6.568 -15.987 1.00 88.50 193 LYS A C 1
ATOM 1546 O O . LYS A 1 193 ? 24.423 -6.751 -15.273 1.00 88.50 193 LYS A O 1
ATOM 1551 N N . LEU A 1 194 ? 22.982 -5.338 -16.257 1.00 90.62 194 LEU A N 1
ATOM 1552 C CA . LEU A 1 194 ? 23.627 -4.112 -15.758 1.00 90.62 194 LEU A CA 1
ATOM 1553 C C . LEU A 1 194 ? 23.753 -4.095 -14.223 1.00 90.62 194 LEU A C 1
ATOM 1555 O O . LEU A 1 194 ? 24.797 -3.713 -13.680 1.00 90.62 194 LEU A O 1
ATOM 1559 N N . ILE A 1 195 ? 22.679 -4.459 -13.519 1.00 92.06 195 ILE A N 1
ATOM 1560 C CA . ILE A 1 195 ? 22.648 -4.443 -12.053 1.00 92.06 195 ILE A CA 1
ATOM 1561 C C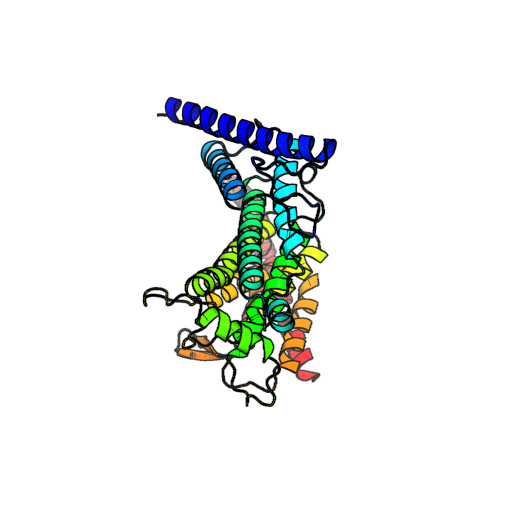 . ILE A 1 195 ? 23.506 -5.570 -11.467 1.00 92.06 195 ILE A C 1
ATOM 1563 O O . ILE A 1 195 ? 24.166 -5.356 -10.447 1.00 92.06 195 ILE A O 1
ATOM 1567 N N . MET A 1 196 ? 23.556 -6.742 -12.109 1.00 88.69 196 MET A N 1
ATOM 1568 C CA . MET A 1 196 ? 24.434 -7.845 -11.695 1.00 88.69 196 MET A CA 1
ATOM 1569 C C . MET A 1 196 ? 25.916 -7.457 -11.742 1.00 88.69 196 MET A C 1
ATOM 1571 O O . MET A 1 196 ? 26.651 -7.808 -10.817 1.00 88.69 196 MET A O 1
ATOM 1575 N N . ASP A 1 197 ? 26.326 -6.660 -12.731 1.00 90.06 197 ASP A N 1
ATOM 1576 C CA . ASP A 1 197 ? 27.693 -6.127 -12.847 1.00 90.06 197 ASP A CA 1
ATOM 1577 C C . ASP A 1 197 ? 28.018 -5.039 -11.802 1.00 90.06 197 ASP A C 1
ATOM 1579 O O . ASP A 1 197 ? 29.169 -4.627 -11.644 1.00 90.06 197 ASP A O 1
ATOM 1583 N N . SER A 1 198 ? 27.010 -4.554 -11.070 1.00 91.75 198 SER A N 1
ATOM 1584 C CA . SER A 1 198 ? 27.102 -3.391 -10.185 1.00 91.75 198 SER A CA 1
ATOM 1585 C C . SER A 1 198 ? 26.712 -3.749 -8.741 1.00 91.75 198 SER A C 1
ATOM 1587 O O . SER A 1 198 ? 25.564 -3.538 -8.338 1.00 91.75 198 SER A O 1
ATOM 1589 N N . PRO A 1 199 ? 27.647 -4.214 -7.884 1.00 91.19 199 PRO A N 1
ATOM 1590 C CA . PRO A 1 199 ? 27.318 -4.773 -6.565 1.00 91.19 199 PRO A CA 1
ATOM 1591 C C . PRO A 1 199 ? 26.611 -3.780 -5.632 1.00 91.19 199 PRO A C 1
ATOM 1593 O O . PRO A 1 199 ? 25.720 -4.161 -4.872 1.00 91.19 199 PRO A O 1
ATOM 1596 N N . ARG A 1 200 ? 26.960 -2.489 -5.714 1.00 92.81 200 ARG A N 1
ATOM 1597 C CA . ARG A 1 200 ? 26.281 -1.424 -4.960 1.00 92.81 200 ARG A CA 1
ATOM 1598 C C . ARG A 1 200 ? 24.813 -1.289 -5.369 1.00 92.81 200 ARG A C 1
ATOM 1600 O O . ARG A 1 200 ? 23.960 -1.166 -4.500 1.00 92.81 200 ARG A O 1
ATOM 1607 N N . GLN A 1 201 ? 24.520 -1.342 -6.665 1.00 94.00 201 GLN A N 1
ATOM 1608 C CA . GLN A 1 201 ? 23.159 -1.173 -7.181 1.00 94.00 201 GLN A CA 1
ATOM 1609 C C . GLN A 1 201 ? 22.314 -2.421 -6.967 1.00 94.00 201 GLN A C 1
ATOM 1611 O O . GLN A 1 201 ? 21.144 -2.313 -6.614 1.00 94.00 201 GLN A O 1
ATOM 1616 N N . LYS A 1 202 ? 22.935 -3.604 -7.038 1.00 92.44 202 LYS A N 1
ATOM 1617 C CA . LYS A 1 202 ? 22.313 -4.846 -6.574 1.00 92.44 202 LYS A CA 1
ATOM 1618 C C . LYS A 1 202 ? 21.894 -4.746 -5.104 1.00 92.44 202 LYS A C 1
ATOM 1620 O O . LYS A 1 202 ? 20.810 -5.192 -4.743 1.00 92.44 202 LYS A O 1
ATOM 1625 N N . HIS A 1 203 ? 22.717 -4.133 -4.249 1.00 91.69 203 HIS A N 1
ATOM 1626 C CA . HIS A 1 203 ? 22.324 -3.911 -2.858 1.00 91.69 203 HIS A CA 1
ATOM 1627 C C . HIS A 1 203 ? 21.114 -2.976 -2.744 1.00 91.69 203 HIS A C 1
ATOM 1629 O O . HIS A 1 203 ? 20.180 -3.318 -2.024 1.00 91.69 203 HIS A O 1
ATOM 1635 N N . VAL A 1 204 ? 21.103 -1.858 -3.477 1.00 94.69 204 VAL A N 1
ATOM 1636 C CA . VAL A 1 204 ? 19.977 -0.910 -3.489 1.00 94.69 204 VAL A CA 1
ATOM 1637 C C . VAL A 1 204 ? 18.695 -1.588 -3.966 1.00 94.69 204 VAL A C 1
ATOM 1639 O O . VAL A 1 204 ? 17.709 -1.567 -3.249 1.00 94.69 204 VAL A O 1
ATOM 1642 N N . ILE A 1 205 ? 18.692 -2.271 -5.112 1.00 94.25 205 ILE A N 1
ATOM 1643 C CA . ILE A 1 205 ? 17.455 -2.884 -5.620 1.00 94.25 205 ILE A CA 1
ATOM 1644 C C . ILE A 1 205 ? 16.938 -4.009 -4.707 1.00 94.25 205 ILE A C 1
ATOM 1646 O O . ILE A 1 205 ? 15.731 -4.206 -4.575 1.00 94.25 205 ILE A O 1
ATOM 1650 N N . SER A 1 206 ? 17.837 -4.706 -3.998 1.00 92.75 206 SER A N 1
ATOM 1651 C CA . SER A 1 206 ? 17.452 -5.748 -3.038 1.00 92.75 206 SER A CA 1
ATOM 1652 C C . SER A 1 206 ? 16.687 -5.220 -1.814 1.00 92.75 206 SER A C 1
ATOM 1654 O O . SER A 1 206 ? 16.092 -6.006 -1.075 1.00 92.75 206 SER A O 1
ATOM 1656 N N . THR A 1 207 ? 16.675 -3.901 -1.575 1.00 94.31 207 THR A N 1
ATOM 1657 C CA . THR A 1 207 ? 15.877 -3.287 -0.500 1.00 94.31 207 THR A CA 1
ATOM 1658 C C . THR A 1 207 ? 14.420 -3.055 -0.907 1.00 94.31 207 THR A C 1
ATOM 1660 O O . THR A 1 207 ? 13.585 -2.862 -0.022 1.00 94.31 207 THR A O 1
ATOM 1663 N N . PHE A 1 208 ? 14.083 -3.103 -2.203 1.00 96.50 208 PHE A N 1
ATOM 1664 C CA . PHE A 1 208 ? 12.778 -2.652 -2.694 1.00 96.50 208 PHE A CA 1
ATOM 1665 C C . PHE A 1 208 ? 11.641 -3.497 -2.123 1.00 96.50 208 PHE A C 1
ATOM 1667 O O . PHE A 1 208 ? 10.713 -2.959 -1.524 1.00 96.50 208 PHE A O 1
ATOM 1674 N N . ILE A 1 209 ? 11.738 -4.828 -2.221 1.00 95.12 209 ILE A N 1
ATOM 1675 C CA . ILE A 1 209 ? 10.741 -5.739 -1.640 1.00 95.12 209 ILE A CA 1
ATOM 1676 C C . ILE A 1 209 ? 10.622 -5.531 -0.114 1.00 95.12 209 ILE A C 1
ATOM 1678 O O . ILE A 1 209 ? 9.503 -5.331 0.359 1.00 95.12 209 ILE A O 1
ATOM 1682 N N . PRO A 1 210 ? 11.714 -5.515 0.683 1.00 94.94 210 PRO A N 1
ATOM 1683 C CA . PRO A 1 210 ? 11.651 -5.167 2.106 1.00 94.94 210 PRO A CA 1
ATOM 1684 C C . PRO A 1 210 ? 10.950 -3.837 2.426 1.00 94.94 210 PRO A C 1
ATOM 1686 O O . PRO A 1 210 ? 10.176 -3.770 3.387 1.00 94.94 210 PRO A O 1
ATOM 1689 N N . LEU A 1 211 ? 11.190 -2.786 1.637 1.00 96.81 211 LEU A N 1
ATOM 1690 C CA . LEU A 1 211 ? 10.537 -1.486 1.810 1.00 96.81 211 LEU A CA 1
ATOM 1691 C C . LEU A 1 211 ? 9.043 -1.560 1.474 1.00 96.81 211 LEU A C 1
ATOM 1693 O O . LEU A 1 211 ? 8.223 -1.070 2.249 1.00 96.81 211 LEU A O 1
ATOM 1697 N N . ILE A 1 212 ? 8.667 -2.253 0.398 1.00 97.75 212 ILE A N 1
ATOM 1698 C CA . ILE A 1 212 ? 7.260 -2.494 0.049 1.00 97.75 212 ILE A CA 1
ATOM 1699 C C . ILE A 1 212 ? 6.566 -3.310 1.150 1.00 97.75 212 ILE A C 1
ATOM 1701 O O . ILE A 1 212 ? 5.462 -2.971 1.560 1.00 97.75 212 ILE A O 1
ATOM 1705 N N . ILE A 1 213 ? 7.212 -4.327 1.725 1.00 96.94 213 ILE A N 1
ATOM 1706 C CA . ILE A 1 213 ? 6.660 -5.081 2.868 1.00 96.94 213 ILE A CA 1
ATOM 1707 C C . ILE A 1 213 ? 6.410 -4.162 4.064 1.00 96.94 213 ILE A C 1
ATOM 1709 O O . ILE A 1 213 ? 5.359 -4.245 4.709 1.00 96.94 213 ILE A O 1
ATOM 1713 N N . ARG A 1 214 ? 7.366 -3.280 4.385 1.00 96.44 214 ARG A N 1
ATOM 1714 C CA . ARG A 1 214 ? 7.204 -2.296 5.463 1.00 96.44 214 ARG A CA 1
ATOM 1715 C C . ARG A 1 214 ? 6.014 -1.380 5.179 1.00 96.44 214 ARG A C 1
ATOM 1717 O O . ARG A 1 214 ? 5.199 -1.184 6.082 1.00 96.44 214 ARG A O 1
ATOM 1724 N N . PHE A 1 215 ? 5.882 -0.894 3.947 1.00 97.50 215 PHE A N 1
ATOM 1725 C CA . PHE A 1 215 ? 4.722 -0.131 3.499 1.00 97.50 215 PHE A CA 1
ATOM 1726 C C . PHE A 1 215 ? 3.419 -0.916 3.697 1.00 97.50 215 PHE A C 1
ATOM 1728 O O . PHE A 1 215 ? 2.540 -0.428 4.398 1.00 97.50 215 PHE A O 1
ATOM 1735 N N . PHE A 1 216 ? 3.315 -2.153 3.198 1.00 97.62 216 PHE A N 1
ATOM 1736 C CA . PHE A 1 216 ? 2.119 -2.998 3.333 1.00 97.62 216 PHE A CA 1
ATOM 1737 C C . PHE A 1 216 ? 1.706 -3.187 4.796 1.00 97.62 216 PHE A C 1
ATOM 1739 O O . PHE A 1 216 ? 0.536 -3.044 5.139 1.00 97.62 216 PHE A O 1
ATOM 1746 N N . ARG A 1 217 ? 2.660 -3.441 5.699 1.00 96.50 217 ARG A N 1
ATOM 1747 C CA . ARG A 1 217 ? 2.368 -3.580 7.138 1.00 96.50 217 ARG A CA 1
ATOM 1748 C C . ARG A 1 217 ? 1.799 -2.295 7.744 1.00 96.50 217 ARG A C 1
ATOM 1750 O O . ARG A 1 217 ? 0.899 -2.355 8.586 1.00 96.50 217 ARG A O 1
ATOM 1757 N N . ARG A 1 218 ? 2.313 -1.130 7.337 1.00 95.50 218 ARG A N 1
ATOM 1758 C CA . ARG A 1 218 ? 1.802 0.168 7.802 1.00 95.50 218 ARG A CA 1
ATOM 1759 C C . ARG A 1 218 ? 0.467 0.523 7.154 1.00 95.50 218 ARG A C 1
ATOM 1761 O O . ARG A 1 218 ? -0.440 0.923 7.872 1.00 95.50 218 ARG A O 1
ATOM 1768 N N . ALA A 1 219 ? 0.302 0.281 5.858 1.00 96.00 219 ALA A N 1
ATOM 1769 C CA . ALA A 1 219 ? -0.974 0.412 5.162 1.00 96.00 219 ALA A CA 1
ATOM 1770 C C . ALA A 1 219 ? -2.052 -0.450 5.824 1.00 96.00 219 ALA A C 1
ATOM 1772 O O . ALA A 1 219 ? -3.130 0.046 6.130 1.00 96.00 219 ALA A O 1
ATOM 1773 N N . PHE A 1 220 ? -1.736 -1.699 6.171 1.00 96.00 220 PHE A N 1
ATOM 1774 C CA . PHE A 1 220 ? -2.670 -2.561 6.885 1.00 96.00 220 PHE A CA 1
ATOM 1775 C C . PHE A 1 220 ? -3.053 -2.005 8.262 1.00 96.00 220 PHE A C 1
ATOM 1777 O O . PHE A 1 220 ? -4.224 -2.003 8.629 1.00 96.00 220 PHE A O 1
ATOM 1784 N N . THR A 1 221 ? -2.080 -1.464 9.000 1.00 94.50 221 THR A N 1
ATOM 1785 C CA . THR A 1 221 ? -2.338 -0.795 10.286 1.00 94.50 221 THR A CA 1
ATOM 1786 C C . THR A 1 221 ? -3.275 0.407 10.122 1.00 94.50 221 THR A C 1
ATOM 1788 O O . THR A 1 221 ? -4.144 0.606 10.967 1.00 94.50 221 THR A O 1
ATOM 1791 N N . LEU A 1 222 ? -3.129 1.179 9.039 1.00 93.25 222 LEU A N 1
ATOM 1792 C CA . LEU A 1 222 ? -3.996 2.319 8.732 1.00 93.25 222 LEU A CA 1
ATOM 1793 C C . LEU A 1 222 ? -5.427 1.869 8.410 1.00 93.25 222 LEU A C 1
ATOM 1795 O O . LEU A 1 222 ? -6.366 2.389 8.999 1.00 93.25 222 LEU A O 1
ATOM 1799 N N . ILE A 1 223 ? -5.588 0.857 7.552 1.00 93.06 223 ILE A N 1
ATOM 1800 C CA . ILE A 1 223 ? -6.903 0.314 7.160 1.00 93.06 223 ILE A CA 1
ATOM 1801 C C . ILE A 1 223 ? -7.652 -0.264 8.372 1.00 93.06 223 ILE A C 1
ATOM 1803 O O . ILE A 1 223 ? -8.868 -0.158 8.469 1.00 93.06 223 ILE A O 1
ATOM 1807 N N . LEU A 1 224 ? -6.932 -0.860 9.329 1.00 91.19 224 LEU A N 1
ATOM 1808 C CA . LEU A 1 224 ? -7.533 -1.342 10.577 1.00 91.19 224 LEU A CA 1
ATOM 1809 C C . LEU A 1 224 ? -7.985 -0.209 11.511 1.00 91.19 224 LEU A C 1
ATOM 1811 O O . LEU A 1 224 ? -8.825 -0.444 12.383 1.00 91.19 224 LEU A O 1
ATOM 1815 N N . ALA A 1 225 ? -7.385 0.975 11.391 1.00 88.62 225 ALA A N 1
ATOM 1816 C CA . ALA A 1 225 ? -7.612 2.104 12.286 1.00 88.62 225 ALA A CA 1
ATOM 1817 C C . ALA A 1 225 ? -8.653 3.099 11.753 1.00 88.62 225 ALA A C 1
ATOM 1819 O O . ALA A 1 225 ? -9.363 3.704 12.558 1.00 88.62 225 ALA A O 1
ATOM 1820 N N . GLU A 1 226 ? -8.742 3.268 10.434 1.00 87.81 226 GLU A N 1
ATOM 1821 C CA . GLU A 1 226 ? -9.574 4.274 9.775 1.00 87.81 226 GLU A CA 1
ATOM 1822 C C . GLU A 1 226 ? -10.425 3.662 8.660 1.00 87.81 226 GLU A C 1
ATOM 1824 O O . GLU A 1 226 ? -9.961 2.819 7.896 1.00 87.81 226 GLU A O 1
ATOM 1829 N N . ASP A 1 227 ? -11.667 4.133 8.526 1.00 87.75 227 ASP A N 1
ATOM 1830 C CA . ASP A 1 227 ? -12.475 3.835 7.347 1.00 87.75 227 ASP A CA 1
ATOM 1831 C C . ASP A 1 227 ? -11.960 4.683 6.170 1.00 87.75 227 ASP A C 1
ATOM 1833 O O . ASP A 1 227 ? -11.994 5.918 6.208 1.00 87.75 227 ASP A O 1
ATOM 1837 N N . LEU A 1 228 ? -11.441 4.006 5.144 1.00 91.38 228 LEU A N 1
ATOM 1838 C CA . LEU A 1 228 ? -10.901 4.624 3.933 1.00 91.38 228 LEU A CA 1
ATOM 1839 C C . LEU A 1 228 ? -11.956 4.711 2.825 1.00 91.38 228 LEU A C 1
ATOM 1841 O O . LEU A 1 228 ? -12.900 3.918 2.784 1.00 91.38 228 LEU A O 1
ATOM 1845 N N . ASP A 1 229 ? -11.751 5.657 1.910 1.00 93.50 229 ASP A N 1
ATOM 1846 C CA . ASP A 1 229 ? -12.609 5.853 0.743 1.00 93.50 229 ASP A CA 1
ATOM 1847 C C . ASP A 1 229 ? -12.510 4.679 -0.244 1.00 93.50 229 ASP A C 1
ATOM 1849 O O . ASP A 1 229 ? -11.501 3.971 -0.311 1.00 93.50 229 ASP A O 1
ATOM 1853 N N . ASP A 1 230 ? -13.558 4.482 -1.045 1.00 94.19 230 ASP A N 1
ATOM 1854 C CA . ASP A 1 230 ? -13.644 3.339 -1.960 1.00 94.19 230 ASP A CA 1
ATOM 1855 C C . ASP A 1 230 ? -12.527 3.309 -2.995 1.00 94.19 230 ASP A C 1
ATOM 1857 O O . ASP A 1 230 ? -11.940 2.251 -3.212 1.00 94.19 230 ASP A O 1
ATOM 1861 N N . ASP A 1 231 ? -12.184 4.458 -3.570 1.00 94.06 231 ASP A N 1
ATOM 1862 C CA . ASP A 1 231 ? -11.117 4.552 -4.567 1.00 94.06 231 ASP A CA 1
ATOM 1863 C C . ASP A 1 231 ? -9.766 4.117 -3.975 1.00 94.06 231 ASP A C 1
ATOM 1865 O O . ASP A 1 231 ? -8.993 3.397 -4.609 1.00 94.06 231 ASP A O 1
ATOM 1869 N N . VAL A 1 232 ? -9.512 4.465 -2.708 1.00 95.81 232 VAL A N 1
ATOM 1870 C CA . VAL A 1 232 ? -8.318 4.035 -1.966 1.00 95.81 232 VAL A CA 1
ATOM 1871 C C . VAL A 1 232 ? -8.340 2.520 -1.753 1.00 95.81 232 VAL A C 1
ATOM 1873 O O . VAL A 1 232 ? -7.336 1.850 -2.001 1.00 95.81 232 VAL A O 1
ATOM 1876 N N . LEU A 1 233 ? -9.478 1.962 -1.328 1.00 96.19 233 LEU A N 1
ATOM 1877 C CA . LEU A 1 233 ? -9.634 0.520 -1.102 1.00 96.19 233 LEU A CA 1
ATOM 1878 C C . LEU A 1 233 ? -9.442 -0.294 -2.385 1.00 96.19 233 LEU A C 1
ATOM 1880 O O . LEU A 1 233 ? -8.826 -1.359 -2.331 1.00 96.19 233 LEU A O 1
ATOM 1884 N N . VAL A 1 234 ? -9.922 0.206 -3.525 1.00 96.19 234 VAL A N 1
ATOM 1885 C CA . VAL A 1 234 ? -9.736 -0.426 -4.839 1.00 96.19 234 VAL A CA 1
ATOM 1886 C C . VAL A 1 234 ? -8.251 -0.492 -5.197 1.00 96.19 234 VAL A C 1
ATOM 1888 O O . VAL A 1 234 ? -7.757 -1.571 -5.529 1.00 96.19 234 VAL A O 1
ATOM 1891 N N . ILE A 1 235 ? -7.505 0.611 -5.058 1.00 96.69 235 ILE A N 1
ATOM 1892 C CA . ILE A 1 235 ? -6.062 0.623 -5.356 1.00 96.69 235 ILE A CA 1
ATOM 1893 C C . ILE A 1 235 ? -5.307 -0.324 -4.415 1.00 96.69 235 ILE A C 1
ATOM 1895 O O . ILE A 1 235 ? -4.484 -1.118 -4.870 1.00 96.69 235 ILE A O 1
ATOM 1899 N N . VAL A 1 236 ? -5.606 -0.282 -3.110 1.00 97.19 236 VAL A N 1
ATOM 1900 C CA . VAL A 1 236 ? -4.989 -1.171 -2.111 1.00 97.19 236 VAL A CA 1
ATOM 1901 C C . VAL A 1 236 ? -5.262 -2.643 -2.433 1.00 97.19 236 VAL A C 1
ATOM 1903 O O . VAL A 1 236 ? -4.361 -3.479 -2.340 1.00 97.19 236 VAL A O 1
ATOM 1906 N N . ALA A 1 237 ? -6.497 -2.980 -2.801 1.00 96.69 237 ALA A N 1
ATOM 1907 C CA . ALA A 1 237 ? -6.856 -4.336 -3.180 1.00 96.69 237 ALA A CA 1
ATOM 1908 C C . ALA A 1 237 ? -6.114 -4.770 -4.451 1.00 96.69 237 ALA A C 1
ATOM 1910 O O . ALA A 1 237 ? -5.550 -5.861 -4.458 1.00 96.69 237 ALA A O 1
ATOM 1911 N N . TYR A 1 238 ? -6.022 -3.912 -5.473 1.00 95.69 238 TYR A N 1
ATOM 1912 C CA . TYR A 1 238 ? -5.265 -4.192 -6.698 1.00 95.69 238 TYR A CA 1
ATOM 1913 C C . TYR A 1 238 ? -3.800 -4.541 -6.396 1.00 95.69 238 TYR A C 1
ATOM 1915 O O . TYR A 1 238 ? -3.347 -5.641 -6.724 1.00 95.69 238 TYR A O 1
ATOM 1923 N N . ILE A 1 239 ? -3.079 -3.666 -5.679 1.00 96.69 239 ILE A N 1
ATOM 1924 C CA . ILE A 1 239 ? -1.664 -3.913 -5.339 1.00 96.69 239 ILE A CA 1
ATOM 1925 C C . ILE A 1 239 ? -1.483 -5.133 -4.429 1.00 96.69 239 ILE A C 1
ATOM 1927 O O . ILE A 1 239 ? -0.405 -5.717 -4.394 1.00 96.69 239 ILE A O 1
ATOM 1931 N N . SER A 1 240 ? -2.522 -5.529 -3.687 1.00 96.88 240 SER A N 1
ATOM 1932 C CA . SER A 1 240 ? -2.479 -6.707 -2.819 1.00 96.88 240 SER A CA 1
ATOM 1933 C C . SER A 1 240 ? -2.812 -8.010 -3.558 1.00 96.88 240 SER A C 1
ATOM 1935 O O . SER A 1 240 ? -2.361 -9.072 -3.139 1.00 96.88 240 SER A O 1
ATOM 1937 N N . MET A 1 241 ? -3.564 -7.969 -4.661 1.00 93.75 241 MET A N 1
ATOM 1938 C CA . MET A 1 241 ? -3.809 -9.146 -5.512 1.00 93.75 241 MET A CA 1
ATOM 1939 C C . MET A 1 241 ? -2.621 -9.447 -6.424 1.00 93.75 241 MET A C 1
ATOM 1941 O O . MET A 1 241 ? -2.259 -10.612 -6.589 1.00 93.75 241 MET A O 1
ATOM 1945 N N . ALA A 1 242 ? -1.986 -8.407 -6.968 1.00 91.38 242 ALA A N 1
ATOM 1946 C CA . ALA A 1 242 ? -0.955 -8.535 -7.993 1.00 91.38 242 ALA A CA 1
ATOM 1947 C C . ALA A 1 242 ? 0.205 -9.507 -7.653 1.00 91.38 242 ALA A C 1
ATOM 1949 O O . ALA A 1 242 ? 0.529 -10.348 -8.494 1.00 91.38 242 ALA A O 1
ATOM 1950 N N . PRO A 1 243 ? 0.775 -9.543 -6.423 1.00 91.44 243 PRO A N 1
ATOM 1951 C CA . PRO A 1 243 ? 1.881 -10.447 -6.099 1.00 91.44 243 PRO A CA 1
ATOM 1952 C C . PRO A 1 243 ? 1.567 -11.937 -6.290 1.00 91.44 243 PRO A C 1
ATOM 1954 O O . PRO A 1 243 ? 2.481 -12.745 -6.423 1.00 91.44 243 PRO A O 1
ATOM 1957 N N . PHE A 1 244 ? 0.294 -12.341 -6.274 1.00 88.94 244 PHE A N 1
ATOM 1958 C CA . PHE A 1 244 ? -0.096 -13.746 -6.424 1.00 88.94 244 PHE A CA 1
ATOM 1959 C C . PHE A 1 244 ? -0.038 -14.251 -7.870 1.00 88.94 244 PHE A C 1
ATOM 1961 O O . PHE A 1 244 ? -0.116 -15.464 -8.070 1.00 88.94 244 PHE A O 1
ATOM 1968 N N . PHE A 1 245 ? 0.118 -13.357 -8.851 1.00 85.12 245 PHE A N 1
ATOM 1969 C CA . PHE A 1 245 ? 0.176 -13.709 -10.274 1.00 85.12 245 PHE A CA 1
ATOM 1970 C C . PHE A 1 245 ? 1.596 -13.901 -10.813 1.00 85.12 245 PHE A C 1
ATOM 1972 O O . PHE A 1 245 ? 1.743 -14.423 -11.920 1.00 85.12 245 PHE A O 1
ATOM 1979 N N . HIS A 1 246 ? 2.614 -13.551 -10.021 1.00 81.69 246 HIS A N 1
ATOM 1980 C CA . HIS A 1 246 ? 4.020 -13.685 -10.394 1.00 81.69 246 HIS A CA 1
ATOM 1981 C C . HIS A 1 246 ? 4.715 -14.780 -9.575 1.00 81.69 246 HIS A C 1
ATOM 1983 O O . HIS A 1 246 ? 4.500 -14.957 -8.359 1.00 81.69 246 HIS A O 1
ATOM 1989 N N . ASP A 1 247 ? 5.557 -15.536 -10.273 1.00 72.25 247 ASP A N 1
ATOM 1990 C CA . ASP A 1 247 ? 6.264 -16.689 -9.737 1.00 72.25 247 ASP A CA 1
ATOM 1991 C C . ASP A 1 247 ? 7.680 -16.307 -9.338 1.00 72.25 247 ASP A C 1
ATOM 1993 O O . ASP A 1 247 ? 8.474 -15.849 -10.148 1.00 72.25 247 ASP A O 1
ATOM 1997 N N . PHE A 1 248 ? 8.011 -16.543 -8.072 1.00 72.38 248 PHE A N 1
ATOM 1998 C CA . PHE A 1 248 ? 9.352 -16.334 -7.550 1.00 72.38 248 PHE A CA 1
ATOM 1999 C C . PHE A 1 248 ? 9.878 -17.673 -7.015 1.00 72.38 248 PHE A C 1
ATOM 2001 O O . PHE A 1 248 ? 9.538 -18.044 -5.887 1.00 72.38 248 PHE A O 1
ATOM 2008 N N . PRO A 1 249 ? 10.636 -18.447 -7.813 1.00 64.12 249 PRO A N 1
ATOM 2009 C CA . PRO A 1 249 ? 11.108 -19.761 -7.389 1.00 64.12 249 PRO A CA 1
ATOM 2010 C C . PRO A 1 249 ? 12.129 -19.643 -6.250 1.00 64.12 249 PRO A C 1
ATOM 2012 O O . PRO A 1 249 ? 13.041 -18.820 -6.332 1.00 64.12 249 PRO A O 1
ATOM 2015 N N . GLU A 1 250 ? 12.029 -20.513 -5.236 1.00 58.00 250 GLU A N 1
ATOM 2016 C CA . GLU A 1 250 ? 12.932 -20.557 -4.065 1.00 58.00 250 GLU A CA 1
ATOM 2017 C C . GLU A 1 250 ? 14.421 -20.698 -4.441 1.00 58.00 250 GLU A C 1
ATOM 2019 O O . GLU A 1 250 ? 15.291 -20.249 -3.700 1.00 58.00 250 GLU A O 1
ATOM 2024 N N . SER A 1 251 ? 14.729 -21.291 -5.599 1.00 55.62 251 SER A N 1
ATOM 2025 C CA . SER A 1 251 ? 16.094 -21.501 -6.097 1.00 55.62 251 SER A CA 1
ATOM 2026 C C . SER A 1 251 ? 16.652 -20.342 -6.935 1.00 55.62 251 SER A C 1
ATOM 2028 O O . SER A 1 251 ? 17.755 -20.460 -7.469 1.00 55.62 251 SER A O 1
ATOM 2030 N N . SER A 1 252 ? 15.902 -19.252 -7.117 1.00 58.53 252 SER A N 1
ATOM 2031 C CA . SER A 1 252 ? 16.267 -18.191 -8.064 1.00 58.53 252 SER A CA 1
ATOM 2032 C C . SER A 1 252 ? 17.232 -17.187 -7.451 1.00 58.53 252 SER A C 1
ATOM 2034 O O . SER A 1 252 ? 16.908 -16.491 -6.488 1.00 58.53 252 SER A O 1
ATOM 2036 N N . THR A 1 253 ? 18.401 -17.032 -8.068 1.00 66.50 253 THR A N 1
ATOM 2037 C CA . THR A 1 253 ? 19.348 -15.954 -7.766 1.00 66.50 253 THR A CA 1
ATOM 2038 C C . THR A 1 253 ? 18.875 -14.639 -8.397 1.00 66.50 253 THR A C 1
ATOM 2040 O O . THR A 1 253 ? 19.464 -14.159 -9.362 1.00 66.50 253 THR A O 1
ATOM 2043 N N . SER A 1 254 ? 17.787 -14.059 -7.886 1.00 80.06 254 SER A N 1
ATOM 2044 C CA . SER A 1 254 ? 17.278 -12.764 -8.364 1.00 80.06 254 SER A CA 1
ATOM 2045 C C . SER A 1 254 ? 18.096 -11.594 -7.808 1.00 80.06 254 SER A C 1
ATOM 2047 O O . SER A 1 254 ? 18.569 -11.635 -6.672 1.00 80.06 254 SER A O 1
ATOM 2049 N N . ILE A 1 255 ? 18.205 -10.500 -8.568 1.00 83.44 255 ILE A N 1
ATOM 2050 C CA . ILE A 1 255 ? 18.778 -9.234 -8.075 1.00 83.44 255 ILE A CA 1
ATOM 2051 C C . ILE A 1 255 ? 17.927 -8.583 -6.973 1.00 83.44 255 ILE A C 1
ATOM 2053 O O . ILE A 1 255 ? 18.454 -7.793 -6.193 1.00 83.44 255 ILE A O 1
ATOM 2057 N N . LEU A 1 256 ? 16.640 -8.939 -6.878 1.00 84.69 256 LEU A N 1
ATOM 2058 C CA . LEU A 1 256 ? 15.696 -8.401 -5.891 1.00 84.69 256 LEU A CA 1
ATOM 2059 C C . LEU A 1 256 ? 15.882 -8.981 -4.486 1.00 84.69 256 LEU A C 1
ATOM 2061 O O . LEU A 1 256 ? 15.320 -8.456 -3.525 1.00 84.69 256 LEU A O 1
ATOM 2065 N N . ILE A 1 257 ? 16.635 -10.074 -4.352 1.00 81.50 257 ILE A N 1
ATOM 2066 C CA . ILE A 1 257 ? 16.850 -10.747 -3.075 1.00 81.50 257 ILE A CA 1
ATOM 2067 C C . ILE A 1 257 ? 18.337 -10.749 -2.755 1.00 81.50 257 ILE A C 1
ATOM 2069 O O . ILE A 1 257 ? 19.189 -11.114 -3.564 1.00 81.50 257 ILE A O 1
ATOM 2073 N N . ARG A 1 258 ? 18.657 -10.322 -1.534 1.00 71.44 258 ARG A N 1
ATOM 2074 C CA . ARG A 1 258 ? 19.998 -10.485 -0.987 1.00 71.44 258 ARG A CA 1
ATOM 2075 C C . ARG A 1 258 ? 20.189 -11.950 -0.625 1.00 71.44 258 ARG A C 1
ATOM 2077 O O . ARG A 1 258 ? 19.279 -12.529 -0.049 1.00 71.44 258 ARG A O 1
ATOM 2084 N N . ASP A 1 259 ? 21.360 -12.505 -0.923 1.00 58.88 259 ASP A N 1
ATOM 2085 C CA . ASP A 1 259 ? 21.735 -13.862 -0.521 1.00 58.88 259 ASP A CA 1
ATOM 2086 C C . ASP A 1 259 ? 21.498 -14.009 0.991 1.00 58.88 259 ASP A C 1
ATOM 2088 O O . ASP A 1 259 ? 22.178 -13.383 1.815 1.00 58.88 259 ASP A O 1
ATOM 2092 N N . LEU A 1 260 ? 20.415 -14.695 1.349 1.00 55.72 260 LEU A N 1
ATOM 2093 C CA . LEU A 1 260 ? 20.022 -14.883 2.732 1.00 55.72 260 LEU A CA 1
ATOM 2094 C C . LEU A 1 260 ? 20.884 -16.026 3.240 1.00 55.72 260 LEU A C 1
ATOM 2096 O O . LEU A 1 260 ? 20.720 -17.171 2.822 1.00 55.72 260 LEU A O 1
ATOM 2100 N N . ASN A 1 261 ? 21.788 -15.720 4.170 1.00 50.53 261 ASN A N 1
ATOM 2101 C CA . ASN A 1 261 ? 22.309 -16.742 5.071 1.00 50.53 261 ASN A CA 1
ATOM 2102 C C . ASN A 1 261 ? 21.104 -17.566 5.564 1.00 50.53 261 ASN A C 1
ATOM 2104 O O . ASN A 1 261 ? 20.081 -16.978 5.914 1.00 50.53 261 ASN A O 1
ATOM 2108 N N . GLN A 1 262 ? 21.225 -18.895 5.530 1.00 52.34 262 GLN A N 1
ATOM 2109 C CA . GLN A 1 262 ? 20.176 -19.935 5.566 1.00 52.34 262 GLN A CA 1
ATOM 2110 C C . GLN A 1 262 ? 19.176 -19.921 6.758 1.00 52.34 262 GLN A C 1
ATOM 2112 O O . GLN A 1 262 ? 18.504 -20.916 7.008 1.00 52.34 262 GLN A O 1
ATOM 2117 N N . GLU A 1 263 ? 19.052 -18.832 7.517 1.00 52.88 263 GLU A N 1
ATOM 2118 C CA . GLU A 1 263 ? 18.301 -18.743 8.774 1.00 52.88 263 GLU A CA 1
ATOM 2119 C C . GLU A 1 263 ? 16.875 -18.172 8.648 1.00 52.88 263 GLU A C 1
ATOM 2121 O O . GLU A 1 263 ? 16.104 -18.254 9.605 1.00 52.88 263 GLU A O 1
ATOM 2126 N N . THR A 1 264 ? 16.467 -17.611 7.503 1.00 56.12 264 THR A N 1
ATOM 2127 C CA . THR A 1 264 ? 15.080 -17.137 7.319 1.00 56.12 264 THR A CA 1
ATOM 2128 C C . THR A 1 264 ? 14.203 -18.205 6.676 1.00 56.12 264 THR A C 1
ATOM 2130 O O . THR A 1 264 ? 14.484 -18.646 5.567 1.00 56.12 264 THR A O 1
ATOM 2133 N N . THR A 1 265 ? 13.100 -18.572 7.334 1.00 61.56 265 THR A N 1
ATOM 2134 C CA . THR A 1 265 ? 12.162 -19.611 6.867 1.00 61.56 265 THR A CA 1
ATOM 2135 C C . THR A 1 265 ? 11.371 -19.248 5.609 1.00 61.56 265 THR A C 1
ATOM 2137 O O . THR A 1 265 ? 10.866 -20.156 4.961 1.00 61.56 265 THR A O 1
ATOM 2140 N N . PHE A 1 266 ? 11.241 -17.957 5.277 1.00 71.00 266 PHE A N 1
ATOM 2141 C CA . PHE A 1 266 ? 10.491 -17.469 4.116 1.00 71.00 266 PHE A CA 1
ATOM 2142 C C . PHE A 1 266 ? 11.266 -16.387 3.373 1.00 71.00 266 PHE A C 1
ATOM 2144 O O . PHE A 1 266 ? 11.818 -15.469 4.000 1.00 71.00 266 PHE A O 1
ATOM 2151 N N . SER A 1 267 ? 11.235 -16.444 2.044 1.00 82.38 267 SER A N 1
ATOM 2152 C CA . SER A 1 267 ? 11.830 -15.408 1.197 1.00 82.38 267 SER A CA 1
ATOM 2153 C C . SER A 1 267 ? 11.113 -14.055 1.381 1.00 82.38 267 SER A C 1
ATOM 2155 O O . SER A 1 267 ? 9.927 -14.013 1.723 1.00 82.38 267 SER A O 1
ATOM 2157 N N . PRO A 1 268 ? 11.786 -12.913 1.144 1.00 86.88 268 PRO A N 1
ATOM 2158 C CA . PRO A 1 268 ? 11.146 -11.600 1.138 1.00 86.88 268 PRO A CA 1
ATOM 2159 C C . PRO A 1 268 ? 9.889 -11.553 0.263 1.00 86.88 268 PRO A C 1
ATOM 2161 O O . PRO A 1 268 ? 8.874 -11.001 0.675 1.00 86.88 268 PRO A O 1
ATOM 2164 N N . TYR A 1 269 ? 9.901 -12.189 -0.908 1.00 87.69 269 TYR A N 1
ATOM 2165 C CA . TYR A 1 269 ? 8.734 -12.185 -1.785 1.00 87.69 269 TYR A CA 1
ATOM 2166 C C . TYR A 1 269 ? 7.541 -12.971 -1.208 1.00 87.69 269 TYR A C 1
ATOM 2168 O O . TYR A 1 269 ? 6.394 -12.540 -1.316 1.00 87.69 269 TYR A O 1
ATOM 2176 N N . GLU A 1 270 ? 7.785 -14.077 -0.504 1.00 86.31 270 GLU A N 1
ATOM 2177 C CA . GLU A 1 270 ? 6.725 -14.768 0.243 1.00 86.31 270 GLU A CA 1
ATOM 2178 C C . GLU A 1 270 ? 6.184 -13.920 1.396 1.00 86.31 270 GLU A C 1
ATOM 2180 O O . GLU A 1 270 ? 4.976 -13.882 1.625 1.00 86.31 270 GLU A O 1
ATOM 2185 N N . GLN A 1 271 ? 7.049 -13.182 2.099 1.00 90.12 271 GLN A N 1
ATOM 2186 C CA . GLN A 1 271 ? 6.609 -12.241 3.133 1.00 90.12 271 GLN A CA 1
ATOM 2187 C C . GLN A 1 271 ? 5.727 -11.126 2.556 1.00 90.12 271 GLN A C 1
ATOM 2189 O O . GLN A 1 271 ? 4.758 -10.726 3.208 1.00 90.12 271 GLN A O 1
ATOM 2194 N N . LEU A 1 272 ? 6.020 -10.656 1.337 1.00 93.94 272 LEU A N 1
ATOM 2195 C CA . LEU A 1 272 ? 5.155 -9.736 0.599 1.00 93.94 272 LEU A CA 1
ATOM 2196 C C . LEU A 1 272 ? 3.789 -10.374 0.322 1.00 93.94 272 LEU A C 1
ATOM 2198 O O . LEU A 1 272 ? 2.773 -9.770 0.667 1.00 93.94 272 LEU A O 1
ATOM 2202 N N . LYS A 1 273 ? 3.753 -11.610 -0.201 1.00 92.12 273 LYS A N 1
ATOM 2203 C CA . LYS A 1 273 ? 2.502 -12.364 -0.414 1.00 92.12 273 LYS A CA 1
ATOM 2204 C C . LYS A 1 273 ? 1.693 -12.506 0.879 1.00 92.12 273 LYS A C 1
ATOM 2206 O O . LYS A 1 273 ? 0.483 -12.305 0.860 1.00 92.12 273 LYS A O 1
ATOM 2211 N N . PHE A 1 274 ? 2.326 -12.788 2.018 1.00 91.94 274 PHE A N 1
ATOM 2212 C CA . PHE A 1 274 ? 1.615 -12.871 3.299 1.00 91.94 274 PHE A CA 1
ATOM 2213 C C . PHE A 1 274 ? 1.029 -11.527 3.746 1.00 91.94 274 PHE A C 1
ATOM 2215 O O . PHE A 1 274 ? -0.142 -11.478 4.115 1.00 91.94 274 PHE A O 1
ATOM 2222 N N . CYS A 1 275 ? 1.794 -10.434 3.661 1.00 95.56 275 CYS A N 1
ATOM 2223 C CA . CYS A 1 275 ? 1.280 -9.108 4.024 1.00 95.56 275 CYS A CA 1
ATOM 2224 C C . CYS A 1 275 ? 0.127 -8.681 3.100 1.00 95.56 275 CYS A C 1
ATOM 2226 O O . CYS A 1 275 ? -0.865 -8.120 3.561 1.00 95.56 275 CYS A O 1
ATOM 2228 N N . ALA A 1 276 ? 0.235 -8.984 1.807 1.00 96.50 276 ALA A N 1
ATOM 2229 C CA . ALA A 1 276 ? -0.812 -8.734 0.827 1.00 96.50 276 ALA A CA 1
ATOM 2230 C C . ALA A 1 276 ? -2.077 -9.569 1.106 1.00 96.50 276 ALA A C 1
ATOM 2232 O O . ALA A 1 276 ? -3.192 -9.048 1.045 1.00 96.50 276 ALA A O 1
ATOM 2233 N N . LEU A 1 277 ? -1.920 -10.838 1.504 1.00 95.31 277 LEU A N 1
ATOM 2234 C CA . LEU A 1 277 ? -3.035 -11.702 1.898 1.00 95.31 277 LEU A CA 1
ATOM 2235 C C . LEU A 1 277 ? -3.805 -11.144 3.099 1.00 95.31 277 LEU A C 1
ATOM 2237 O O . LEU A 1 277 ? -5.034 -11.208 3.114 1.00 95.31 277 LEU A O 1
ATOM 2241 N N . ASP A 1 278 ? -3.101 -10.626 4.107 1.00 95.00 278 ASP A N 1
ATOM 2242 C CA . ASP A 1 278 ? -3.727 -10.062 5.307 1.00 95.00 278 ASP A CA 1
ATOM 2243 C C . ASP A 1 278 ? -4.595 -8.845 4.964 1.00 95.00 278 ASP A C 1
ATOM 2245 O O . ASP A 1 278 ? -5.745 -8.760 5.407 1.00 95.00 278 ASP A O 1
ATOM 2249 N N . ILE A 1 279 ? -4.088 -7.958 4.100 1.00 96.12 279 ILE A N 1
ATOM 2250 C CA . ILE A 1 279 ? -4.850 -6.817 3.580 1.00 96.12 279 ILE A CA 1
ATOM 2251 C C . ILE A 1 279 ? -6.069 -7.297 2.791 1.00 96.12 279 ILE A C 1
ATOM 2253 O O . ILE A 1 279 ? -7.183 -6.858 3.076 1.00 96.12 279 ILE A O 1
ATOM 2257 N N . LEU A 1 280 ? -5.896 -8.227 1.844 1.00 95.50 280 LEU A N 1
ATOM 2258 C CA . LEU A 1 280 ? -7.010 -8.737 1.041 1.00 95.50 280 LEU A CA 1
ATOM 2259 C C . LEU A 1 280 ? -8.091 -9.374 1.900 1.00 95.50 280 LEU A C 1
ATOM 2261 O O . LEU A 1 280 ? -9.264 -9.058 1.733 1.00 95.50 280 LEU A O 1
ATOM 2265 N N . LYS A 1 281 ? -7.719 -10.228 2.856 1.00 94.06 281 LYS A N 1
ATOM 2266 C CA . LYS A 1 281 ? -8.678 -10.846 3.779 1.00 94.06 281 LYS A CA 1
ATOM 2267 C C . LYS A 1 281 ? -9.450 -9.803 4.564 1.00 94.06 281 LYS A C 1
ATOM 2269 O O . LYS A 1 281 ? -10.657 -9.959 4.774 1.00 94.06 281 LYS A O 1
ATOM 2274 N N . HIS A 1 282 ? -8.766 -8.759 5.019 1.00 92.88 282 HIS A N 1
ATOM 2275 C CA . HIS A 1 282 ? -9.416 -7.682 5.737 1.00 92.88 282 HIS A CA 1
ATOM 2276 C C . HIS A 1 282 ? -10.386 -6.920 4.838 1.00 92.88 282 HIS A C 1
ATOM 2278 O O . HIS A 1 282 ? -11.552 -6.808 5.204 1.00 92.88 282 HIS A O 1
ATOM 2284 N N . ILE A 1 283 ? -9.964 -6.500 3.640 1.00 93.50 283 ILE A N 1
ATOM 2285 C CA . ILE A 1 283 ? -10.844 -5.793 2.702 1.00 93.50 283 ILE A CA 1
ATOM 2286 C C . ILE A 1 283 ? -12.056 -6.660 2.345 1.00 93.50 283 ILE A C 1
ATOM 2288 O O . ILE A 1 283 ? -13.198 -6.214 2.433 1.00 93.50 283 ILE A O 1
ATOM 2292 N N . PHE A 1 284 ? -11.818 -7.929 2.024 1.00 91.88 284 PHE A N 1
ATOM 2293 C CA . PHE A 1 284 ? -12.847 -8.887 1.640 1.00 91.88 284 PHE A CA 1
ATOM 2294 C C . PHE A 1 284 ? -13.849 -9.150 2.775 1.00 91.88 284 PHE A C 1
ATOM 2296 O O . PHE A 1 284 ? -15.055 -9.224 2.544 1.00 91.88 284 PHE A O 1
ATOM 2303 N N . SER A 1 285 ? -13.391 -9.243 4.025 1.00 89.56 285 SER A N 1
ATOM 2304 C CA . SER A 1 285 ? -14.280 -9.439 5.180 1.00 89.56 285 SER A CA 1
ATOM 2305 C C . SER A 1 285 ? -15.039 -8.165 5.577 1.00 89.56 285 SER A C 1
ATOM 2307 O O . SER A 1 285 ? -16.238 -8.240 5.857 1.00 89.56 285 SER A O 1
ATOM 2309 N N . ARG A 1 286 ? -14.369 -7.004 5.573 1.00 88.81 286 ARG A N 1
ATOM 2310 C CA . ARG A 1 286 ? -14.886 -5.712 6.053 1.00 88.81 286 ARG A CA 1
ATOM 2311 C C . ARG A 1 286 ? -15.745 -4.970 5.028 1.00 88.81 286 ARG A C 1
ATOM 2313 O O . ARG A 1 286 ? -16.699 -4.314 5.436 1.00 88.81 286 ARG A O 1
ATOM 2320 N N . TYR A 1 287 ? -15.464 -5.105 3.731 1.00 91.00 287 TYR A N 1
ATOM 2321 C CA . TYR A 1 287 ? -16.145 -4.374 2.655 1.00 91.00 287 TYR A CA 1
ATOM 2322 C C . TYR A 1 287 ? -16.814 -5.331 1.649 1.00 91.00 287 TYR A C 1
ATOM 2324 O O . TYR A 1 287 ? -16.288 -5.567 0.559 1.00 91.00 287 TYR A O 1
ATOM 2332 N N . PRO A 1 288 ? -18.014 -5.871 1.962 1.00 89.62 288 PRO A N 1
ATOM 2333 C CA . PRO A 1 288 ? -18.702 -6.849 1.116 1.00 89.62 288 PRO A CA 1
ATOM 2334 C C . PRO A 1 288 ? -18.929 -6.413 -0.336 1.00 89.62 288 PRO A C 1
ATOM 2336 O O . PRO A 1 288 ? -18.901 -7.252 -1.232 1.00 89.62 288 PRO A O 1
ATOM 2339 N N . LYS A 1 289 ? -19.118 -5.108 -0.571 1.00 91.62 289 LYS A N 1
ATOM 2340 C CA . LYS A 1 289 ? -19.326 -4.528 -1.907 1.00 91.62 289 LYS A CA 1
ATOM 2341 C C . LYS A 1 289 ? -18.152 -4.751 -2.868 1.00 91.62 289 LYS A C 1
ATOM 2343 O O . LYS A 1 289 ? -18.377 -4.869 -4.065 1.00 91.62 289 LYS A O 1
ATOM 2348 N N . HIS A 1 290 ? -16.931 -4.886 -2.345 1.00 93.06 290 HIS A N 1
ATOM 2349 C CA . HIS A 1 290 ? -15.715 -5.063 -3.149 1.00 93.06 290 HIS A CA 1
ATOM 2350 C C . HIS A 1 290 ? -15.414 -6.536 -3.470 1.00 93.06 290 HIS A C 1
ATOM 2352 O O . HIS A 1 290 ? -14.581 -6.816 -4.325 1.00 93.06 290 HIS A O 1
ATOM 2358 N N . ARG A 1 291 ? -16.102 -7.498 -2.830 1.00 91.75 291 ARG A N 1
ATOM 2359 C CA . ARG A 1 291 ? -15.823 -8.943 -2.973 1.00 91.75 291 ARG A CA 1
ATOM 2360 C C . ARG A 1 291 ? -15.943 -9.440 -4.407 1.00 91.75 291 ARG A C 1
ATOM 2362 O O . ARG A 1 291 ? -15.088 -10.183 -4.875 1.00 91.75 291 ARG A O 1
ATOM 2369 N N . ARG A 1 292 ? -17.022 -9.038 -5.082 1.00 90.62 292 ARG A N 1
ATOM 2370 C CA . ARG A 1 292 ? -17.310 -9.468 -6.452 1.00 90.62 292 ARG A CA 1
ATOM 2371 C C . ARG A 1 292 ? -16.221 -8.993 -7.408 1.00 90.62 292 ARG A C 1
ATOM 2373 O O . ARG A 1 292 ? -15.663 -9.815 -8.119 1.00 90.62 292 ARG A O 1
ATOM 2380 N N . TRP A 1 293 ? -15.892 -7.704 -7.355 1.00 93.50 293 TRP A N 1
ATOM 2381 C CA . TRP A 1 293 ? -14.836 -7.121 -8.178 1.00 93.50 293 TRP A CA 1
ATOM 2382 C C . TRP A 1 293 ? -13.478 -7.794 -7.915 1.00 93.50 293 TRP A C 1
ATOM 2384 O O . TRP A 1 293 ? -12.839 -8.243 -8.856 1.00 93.50 293 TRP A O 1
ATOM 2394 N N . ILE A 1 294 ? -13.091 -7.988 -6.645 1.00 93.44 294 ILE A N 1
ATOM 2395 C CA . ILE A 1 294 ? -11.855 -8.710 -6.279 1.00 93.44 294 ILE A CA 1
ATOM 2396 C C . ILE A 1 294 ? -11.809 -10.102 -6.926 1.00 93.44 294 ILE A C 1
ATOM 2398 O O . ILE A 1 294 ? -10.786 -10.504 -7.473 1.00 93.44 294 ILE A O 1
ATOM 2402 N N . PHE A 1 295 ? -12.909 -10.856 -6.881 1.00 89.62 295 PHE A N 1
ATOM 2403 C CA . PHE A 1 295 ? -12.951 -12.167 -7.521 1.00 89.62 295 PHE A CA 1
ATOM 2404 C C . PHE A 1 295 ? -12.880 -12.096 -9.043 1.00 89.62 295 PHE A C 1
ATOM 2406 O O . PHE A 1 295 ? -12.147 -12.888 -9.631 1.00 89.62 295 PHE A O 1
ATOM 2413 N N . GLU A 1 296 ? -13.614 -11.180 -9.673 1.00 88.81 296 GLU A N 1
ATOM 2414 C CA . GLU A 1 296 ? -13.587 -10.991 -11.126 1.00 88.81 296 GLU A CA 1
ATOM 2415 C C . GLU A 1 296 ? -12.170 -10.659 -11.618 1.00 88.81 296 GLU A C 1
ATOM 2417 O O . GLU A 1 296 ? -11.724 -11.253 -12.601 1.00 88.81 296 GLU A O 1
ATOM 2422 N N . GLU A 1 297 ? -11.423 -9.816 -10.898 1.00 89.81 297 GLU A N 1
ATOM 2423 C CA . GLU A 1 297 ? -10.018 -9.517 -11.204 1.00 89.81 297 GLU A CA 1
ATOM 2424 C C . GLU A 1 297 ? -9.131 -10.763 -11.081 1.00 89.81 297 GLU A C 1
ATOM 2426 O O . GLU A 1 297 ? -8.453 -11.129 -12.040 1.00 89.81 297 GLU A O 1
ATOM 2431 N N . ILE A 1 298 ? -9.193 -11.494 -9.957 1.00 88.69 298 ILE A N 1
ATOM 2432 C CA . ILE A 1 298 ? -8.380 -12.712 -9.767 1.00 88.69 298 ILE A CA 1
ATOM 2433 C C . ILE A 1 298 ? -8.677 -13.759 -10.848 1.00 88.69 298 ILE A C 1
ATOM 2435 O O . ILE A 1 298 ? -7.768 -14.410 -11.367 1.00 88.69 298 ILE A O 1
ATOM 2439 N N . LEU A 1 299 ? -9.951 -13.931 -11.198 1.00 83.31 299 LEU A N 1
ATOM 2440 C CA . LEU A 1 299 ? -10.398 -14.870 -12.225 1.00 83.31 299 LEU A CA 1
ATOM 2441 C C . LEU A 1 299 ? -9.995 -14.437 -13.641 1.00 83.31 299 LEU A C 1
ATOM 2443 O O . LEU A 1 299 ? -9.689 -15.287 -14.482 1.00 83.31 299 LEU A O 1
ATOM 2447 N N . THR A 1 300 ? -9.987 -13.133 -13.916 1.00 81.94 300 THR A N 1
ATOM 2448 C CA . THR A 1 300 ? -9.545 -12.579 -15.202 1.00 81.94 300 THR A CA 1
ATOM 2449 C C . THR A 1 300 ? -8.042 -12.757 -15.371 1.00 81.94 300 THR A C 1
ATOM 2451 O O . THR A 1 300 ? -7.612 -13.281 -16.401 1.00 81.94 300 THR A O 1
ATOM 2454 N N . SER A 1 301 ? -7.259 -12.444 -14.335 1.00 75.81 301 SER A N 1
ATOM 2455 C CA . SER A 1 301 ? -5.818 -12.703 -14.309 1.00 75.81 301 SER A CA 1
ATOM 2456 C C . SER A 1 301 ? -5.500 -14.196 -14.435 1.00 75.81 301 SER A C 1
ATOM 2458 O O . SER A 1 301 ? -4.532 -14.559 -15.084 1.00 75.81 301 SER A O 1
ATOM 2460 N N . LEU A 1 302 ? -6.326 -15.101 -13.895 1.00 69.94 302 LEU A N 1
ATOM 2461 C CA . LEU A 1 302 ? -6.145 -16.544 -14.102 1.00 69.94 302 LEU A CA 1
ATOM 2462 C C . LEU A 1 302 ? -6.331 -16.951 -15.575 1.00 69.94 302 LEU A C 1
ATOM 2464 O O . LEU A 1 302 ? -5.578 -17.780 -16.081 1.00 69.94 302 LEU A O 1
ATOM 2468 N N . GLY A 1 303 ? -7.321 -16.371 -16.263 1.00 60.00 303 GLY A N 1
ATOM 2469 C CA . GLY A 1 303 ? -7.630 -16.690 -17.660 1.00 60.00 303 GLY A CA 1
ATOM 2470 C C . GLY A 1 303 ? -6.487 -16.371 -18.628 1.00 60.00 303 GLY A C 1
ATOM 2471 O O . GLY A 1 303 ? -6.256 -17.139 -19.562 1.00 60.00 303 GLY A O 1
ATOM 2472 N N . SER A 1 304 ? -5.739 -15.292 -18.378 1.00 55.62 304 SER A N 1
ATOM 2473 C CA . SER A 1 304 ? -4.552 -14.927 -19.166 1.00 55.62 304 SER A CA 1
ATOM 2474 C C . SER A 1 304 ? -3.312 -15.769 -18.840 1.00 55.62 304 SER A C 1
ATOM 2476 O O . SER A 1 304 ? -2.385 -15.820 -19.642 1.00 55.62 304 SER A O 1
ATOM 2478 N N . LEU A 1 305 ? -3.294 -16.462 -17.697 1.00 52.62 305 LEU A N 1
ATOM 2479 C CA . LEU A 1 305 ? -2.144 -17.216 -17.178 1.00 52.62 305 LEU A CA 1
ATOM 2480 C C . LEU A 1 305 ? -2.161 -18.716 -17.542 1.00 52.62 305 LEU A C 1
ATOM 2482 O O . LEU A 1 305 ? -1.295 -19.466 -17.093 1.00 52.62 305 LEU A O 1
ATOM 2486 N N . THR A 1 306 ? -3.117 -19.167 -18.363 1.00 45.34 306 THR A N 1
ATOM 2487 C CA . THR A 1 306 ? -3.387 -20.585 -18.702 1.00 45.34 306 THR A CA 1
ATOM 2488 C C . THR A 1 306 ? -2.276 -21.321 -19.479 1.00 45.34 306 THR A C 1
ATOM 2490 O O . THR A 1 306 ? -2.479 -22.459 -19.895 1.00 45.34 306 THR A O 1
ATOM 2493 N N . VAL A 1 307 ? -1.082 -20.735 -19.631 1.00 46.53 307 VAL A N 1
ATOM 2494 C CA . VAL A 1 307 ? 0.063 -21.340 -20.343 1.00 46.53 307 VAL A CA 1
ATOM 2495 C C . VAL A 1 307 ? 1.187 -21.829 -19.402 1.00 46.53 307 VAL A C 1
ATOM 2497 O O . VAL A 1 307 ? 2.050 -22.585 -19.837 1.00 46.53 307 VAL A O 1
ATOM 2500 N N . MET A 1 308 ? 1.182 -21.508 -18.097 1.00 46.94 308 MET A N 1
ATOM 2501 C CA . MET A 1 308 ? 2.310 -21.820 -17.186 1.00 46.94 308 MET A CA 1
ATOM 2502 C C . MET A 1 308 ? 1.908 -22.627 -15.934 1.00 46.94 308 MET A C 1
ATOM 2504 O O . MET A 1 308 ? 1.970 -22.152 -14.802 1.00 46.94 308 MET A O 1
ATOM 2508 N N . ASP A 1 309 ? 1.505 -23.884 -16.129 1.00 47.62 309 ASP A N 1
ATOM 2509 C CA . ASP A 1 309 ? 0.876 -24.743 -15.099 1.00 47.62 309 ASP A CA 1
ATOM 2510 C C . ASP A 1 309 ? 1.870 -25.502 -14.173 1.00 47.62 309 ASP A C 1
ATOM 2512 O O . ASP A 1 309 ? 1.495 -26.259 -13.277 1.00 47.62 309 ASP A O 1
ATOM 2516 N N . GLY A 1 310 ? 3.184 -25.327 -14.352 1.00 51.97 310 GLY A N 1
ATOM 2517 C CA . GLY A 1 310 ? 4.192 -26.122 -13.631 1.00 51.97 310 GLY A CA 1
ATOM 2518 C C . GLY A 1 310 ? 4.602 -25.600 -12.243 1.00 51.97 310 GLY A C 1
ATOM 2519 O O . GLY A 1 310 ? 4.862 -26.401 -11.336 1.00 51.97 310 GLY A O 1
ATOM 2520 N N . ALA A 1 311 ? 4.683 -24.275 -12.072 1.00 53.25 311 ALA A N 1
ATOM 2521 C CA . ALA A 1 311 ? 5.501 -23.644 -11.024 1.00 53.25 311 ALA A CA 1
ATOM 2522 C C . ALA A 1 311 ? 4.717 -23.041 -9.838 1.00 53.25 311 ALA A C 1
ATOM 2524 O O . ALA A 1 311 ? 5.290 -22.788 -8.779 1.00 53.25 311 ALA A O 1
ATOM 2525 N N . ARG A 1 312 ? 3.397 -22.871 -9.963 1.00 64.75 312 ARG A N 1
ATOM 2526 C CA . ARG A 1 312 ? 2.553 -22.079 -9.039 1.00 64.75 312 ARG A CA 1
ATOM 2527 C C . ARG A 1 312 ? 2.053 -22.858 -7.829 1.00 64.75 312 ARG A C 1
ATOM 2529 O O . ARG A 1 312 ? 0.854 -22.914 -7.552 1.00 64.75 312 ARG A O 1
ATOM 2536 N N . LYS A 1 313 ? 2.959 -23.505 -7.103 1.00 64.38 313 LYS A N 1
ATOM 2537 C CA . LYS A 1 313 ? 2.624 -24.453 -6.032 1.00 64.38 313 LYS A CA 1
ATOM 2538 C C . LYS A 1 313 ? 2.835 -23.848 -4.643 1.00 64.38 313 LYS A C 1
ATOM 2540 O O . LYS A 1 313 ? 3.951 -23.546 -4.250 1.00 64.38 313 LYS A O 1
ATOM 2545 N N . TYR A 1 314 ? 1.761 -23.734 -3.867 1.00 60.81 314 TYR A N 1
ATOM 2546 C CA . TYR A 1 314 ? 1.789 -23.446 -2.434 1.00 60.81 314 TYR A CA 1
ATOM 2547 C C . TYR A 1 314 ? 1.947 -24.747 -1.642 1.00 60.81 314 TYR A C 1
ATOM 2549 O O . TYR A 1 314 ? 1.111 -25.649 -1.764 1.00 60.81 314 TYR A O 1
ATOM 2557 N N . ARG A 1 315 ? 3.002 -24.853 -0.826 1.00 66.50 315 ARG A N 1
ATOM 2558 C CA . ARG A 1 315 ? 3.278 -26.042 -0.009 1.00 66.50 315 ARG A CA 1
ATOM 2559 C C . ARG A 1 315 ? 2.456 -26.037 1.279 1.00 66.50 315 ARG A C 1
ATOM 2561 O O . ARG A 1 315 ? 2.523 -25.121 2.093 1.00 66.50 315 ARG A O 1
ATOM 2568 N N . LEU A 1 316 ? 1.698 -27.106 1.475 1.00 74.31 316 LEU A N 1
ATOM 2569 C CA . LEU A 1 316 ? 0.920 -27.383 2.673 1.00 74.31 316 LEU A CA 1
ATOM 2570 C C . LEU A 1 316 ? 1.787 -28.044 3.757 1.00 74.31 316 LEU A C 1
ATOM 2572 O O . LEU A 1 316 ? 2.855 -28.599 3.491 1.00 74.31 316 LEU A O 1
ATOM 2576 N N . ARG A 1 317 ? 1.298 -28.023 5.005 1.00 73.50 317 ARG A N 1
ATOM 2577 C CA . ARG A 1 317 ? 1.985 -28.621 6.170 1.00 73.50 317 ARG A CA 1
ATOM 2578 C C . ARG A 1 317 ? 2.195 -30.131 6.051 1.00 73.50 317 ARG A C 1
ATOM 2580 O O . ARG A 1 317 ? 3.102 -30.666 6.674 1.00 73.50 317 ARG A O 1
ATOM 2587 N N . ASP A 1 318 ? 1.362 -30.808 5.271 1.00 73.94 318 ASP A N 1
ATOM 2588 C CA . ASP A 1 318 ? 1.461 -32.239 4.979 1.00 73.94 318 ASP A CA 1
ATOM 2589 C C . ASP A 1 318 ? 2.367 -32.538 3.768 1.00 73.94 318 ASP A C 1
ATOM 2591 O O . ASP A 1 318 ? 2.334 -33.641 3.227 1.00 73.94 318 ASP A O 1
ATOM 2595 N N . ASN A 1 319 ? 3.176 -31.559 3.341 1.00 71.38 319 ASN A N 1
ATOM 2596 C CA . ASN A 1 319 ? 4.071 -31.606 2.182 1.00 71.38 319 ASN A CA 1
ATOM 2597 C C . ASN A 1 319 ? 3.384 -31.785 0.821 1.00 71.38 319 ASN A C 1
ATOM 2599 O O . ASN A 1 319 ? 4.074 -31.960 -0.184 1.00 71.38 319 ASN A O 1
ATOM 2603 N N . ARG A 1 320 ? 2.052 -31.692 0.746 1.00 76.75 320 ARG A N 1
ATOM 2604 C CA . ARG A 1 320 ? 1.357 -31.582 -0.541 1.00 76.75 320 ARG A CA 1
ATOM 2605 C C . ARG A 1 320 ? 1.477 -30.162 -1.074 1.00 76.75 320 ARG A C 1
ATOM 2607 O O . ARG A 1 320 ? 1.724 -29.224 -0.322 1.00 76.75 320 ARG A O 1
ATOM 2614 N N . SER A 1 321 ? 1.288 -29.996 -2.375 1.00 72.38 321 SER A N 1
ATOM 2615 C CA . SER A 1 321 ? 1.201 -28.676 -2.993 1.00 72.38 321 SER A CA 1
ATOM 2616 C C . SER A 1 321 ? -0.159 -28.469 -3.638 1.00 72.38 321 SER A C 1
ATOM 2618 O O . SER A 1 321 ? -0.720 -29.393 -4.225 1.00 72.38 321 SER A O 1
ATOM 2620 N N . ILE A 1 322 ? -0.681 -27.254 -3.513 1.00 78.38 322 ILE A N 1
ATOM 2621 C CA . ILE A 1 322 ? -1.886 -26.793 -4.208 1.00 78.38 322 ILE A CA 1
ATOM 2622 C C . ILE A 1 322 ? -1.550 -25.554 -5.021 1.00 78.38 322 ILE A C 1
ATOM 2624 O O . ILE A 1 322 ? -0.566 -24.878 -4.736 1.00 78.38 322 ILE A O 1
ATOM 2628 N N . HIS A 1 323 ? -2.365 -25.230 -6.017 1.00 79.00 323 HIS A N 1
ATOM 2629 C CA . HIS A 1 323 ? -2.145 -24.016 -6.786 1.00 79.00 323 HIS A CA 1
ATOM 2630 C C . HIS A 1 323 ? -2.309 -22.770 -5.891 1.00 79.00 323 HIS A C 1
ATOM 2632 O O . HIS A 1 323 ? -3.271 -22.684 -5.119 1.00 79.00 323 HIS A O 1
ATOM 2638 N N . VAL A 1 324 ? -1.383 -21.807 -5.978 1.00 79.12 324 VAL A N 1
ATOM 2639 C CA . VAL A 1 324 ? -1.370 -20.590 -5.132 1.00 79.12 324 VAL A CA 1
ATOM 2640 C C . VAL A 1 324 ? -2.693 -19.828 -5.229 1.00 79.12 324 VAL A C 1
ATOM 2642 O O . VAL A 1 324 ? -3.234 -19.391 -4.215 1.00 79.12 324 VAL A O 1
ATOM 2645 N N . ILE A 1 325 ? -3.265 -19.736 -6.432 1.00 81.31 325 ILE A N 1
ATOM 2646 C CA . ILE A 1 325 ? -4.551 -19.060 -6.646 1.00 81.31 325 ILE A CA 1
ATOM 2647 C C . ILE A 1 325 ? -5.707 -19.828 -5.979 1.00 81.31 325 ILE A C 1
ATOM 2649 O O . ILE A 1 325 ? -6.574 -19.210 -5.366 1.00 81.31 325 ILE A O 1
ATOM 2653 N N . SER A 1 326 ? -5.704 -21.166 -5.994 1.00 83.31 326 SER A N 1
ATOM 2654 C CA . SER A 1 326 ? -6.709 -21.957 -5.264 1.00 83.31 326 SER A CA 1
ATOM 2655 C C . SER A 1 326 ? -6.616 -21.715 -3.757 1.00 83.31 326 SER A C 1
ATOM 2657 O O . SER A 1 326 ? -7.640 -21.546 -3.095 1.00 83.31 326 SER A O 1
ATOM 2659 N N . ALA A 1 327 ? -5.393 -21.637 -3.218 1.00 86.38 327 ALA A N 1
ATOM 2660 C CA . ALA A 1 327 ? -5.174 -21.276 -1.822 1.00 86.38 327 ALA A CA 1
ATOM 2661 C C . ALA A 1 327 ? -5.720 -19.870 -1.518 1.00 86.38 327 ALA A C 1
ATOM 2663 O O . ALA A 1 327 ? -6.421 -19.699 -0.521 1.00 86.38 327 ALA A O 1
ATOM 2664 N N . LEU A 1 328 ? -5.458 -18.887 -2.387 1.00 88.94 328 LEU A N 1
ATOM 2665 C CA . LEU A 1 328 ? -5.975 -17.522 -2.257 1.00 88.94 328 LEU A CA 1
ATOM 2666 C C . LEU A 1 328 ? -7.509 -17.504 -2.204 1.00 88.94 328 LEU A C 1
ATOM 2668 O O . LEU A 1 328 ? -8.072 -16.962 -1.254 1.00 88.94 328 LEU A O 1
ATOM 2672 N N . PHE A 1 329 ? -8.190 -18.166 -3.145 1.00 88.69 329 PHE A N 1
ATOM 2673 C CA . PHE A 1 329 ? -9.655 -18.264 -3.143 1.00 88.69 329 PHE A CA 1
ATOM 2674 C C . PHE A 1 329 ? -10.196 -18.885 -1.856 1.00 88.69 329 PHE A C 1
ATOM 2676 O O . PHE A 1 329 ? -11.097 -18.322 -1.231 1.00 88.69 329 PHE A O 1
ATOM 2683 N N . MET A 1 330 ? -9.623 -20.010 -1.413 1.00 89.94 330 MET A N 1
ATOM 2684 C CA . MET A 1 330 ? -10.035 -20.652 -0.162 1.00 89.94 330 MET A CA 1
ATOM 2685 C C . MET A 1 330 ? -9.879 -19.704 1.030 1.00 89.94 330 MET A C 1
ATOM 2687 O O . MET A 1 330 ? -10.777 -19.615 1.863 1.00 89.94 330 MET A O 1
ATOM 2691 N N . GLN A 1 331 ? -8.769 -18.968 1.101 1.00 92.06 331 GLN A N 1
ATOM 2692 C CA . GLN A 1 331 ? -8.508 -18.009 2.174 1.00 92.06 331 GLN A CA 1
ATOM 2693 C C . GLN A 1 331 ? -9.501 -16.832 2.169 1.00 92.06 331 GLN A C 1
ATOM 2695 O O . GLN A 1 331 ? -9.918 -16.402 3.245 1.00 92.06 331 GLN A O 1
ATOM 2700 N N . LEU A 1 332 ? -9.912 -16.338 0.995 1.00 92.44 332 LEU A N 1
ATOM 2701 C CA . LEU A 1 332 ? -10.913 -15.268 0.862 1.00 92.44 332 LEU A CA 1
ATOM 2702 C C . LEU A 1 332 ? -12.326 -15.742 1.237 1.00 92.44 332 LEU A C 1
ATOM 2704 O O . LEU A 1 332 ? -13.045 -15.072 1.979 1.00 92.44 332 LEU A O 1
ATOM 2708 N N . VAL A 1 333 ? -12.722 -16.939 0.799 1.00 91.56 333 VAL A N 1
ATOM 2709 C CA . VAL A 1 333 ? -14.007 -17.531 1.204 1.00 91.56 333 VAL A CA 1
ATOM 2710 C C . VAL A 1 333 ? -14.033 -17.768 2.717 1.00 91.56 333 VAL A C 1
ATOM 2712 O O . VAL A 1 333 ? -15.001 -17.405 3.383 1.00 91.56 333 VAL A O 1
ATOM 2715 N N . GLN A 1 334 ? -12.954 -18.306 3.291 1.00 90.25 334 GLN A N 1
ATOM 2716 C CA . GLN A 1 334 ? -12.845 -18.546 4.735 1.00 90.25 334 GLN A CA 1
ATOM 2717 C C . GLN A 1 334 ? -12.863 -17.249 5.555 1.00 90.25 334 GLN A C 1
ATOM 2719 O O . GLN A 1 334 ? -13.398 -17.232 6.666 1.00 90.25 334 GLN A O 1
ATOM 2724 N N . CYS A 1 335 ? -12.318 -16.143 5.037 1.00 89.44 335 CYS A N 1
ATOM 2725 C CA . CYS A 1 335 ? -12.332 -14.881 5.775 1.00 89.44 335 CYS A CA 1
ATOM 2726 C C . CYS A 1 335 ? -13.707 -14.190 5.777 1.00 89.44 335 CYS A C 1
ATOM 2728 O O . CYS A 1 335 ? -13.933 -13.337 6.633 1.00 89.44 335 CYS A O 1
ATOM 2730 N N . CYS A 1 336 ? -14.657 -14.590 4.918 1.00 83.56 336 CYS A N 1
ATOM 2731 C CA . CYS A 1 336 ? -16.037 -14.080 4.956 1.00 83.56 336 CYS A CA 1
ATOM 2732 C C . CYS A 1 336 ? -16.761 -14.375 6.266 1.00 83.56 336 CYS A C 1
ATOM 2734 O O . CYS A 1 336 ? -17.598 -13.582 6.689 1.00 83.56 336 CYS A O 1
ATOM 2736 N N . SER A 1 337 ? -16.439 -15.503 6.903 1.00 76.56 337 SER A N 1
ATOM 2737 C CA . SER A 1 337 ? -16.994 -15.870 8.208 1.00 76.56 337 SER A CA 1
ATOM 2738 C C . SER A 1 337 ? -16.256 -15.229 9.386 1.00 76.56 337 SER A C 1
ATOM 2740 O O . SER A 1 337 ? -16.628 -15.453 10.536 1.00 76.56 337 SER A O 1
ATOM 2742 N N . SER A 1 338 ? -15.200 -14.450 9.128 1.00 72.31 338 SER A N 1
ATOM 2743 C CA . SER A 1 338 ? -14.532 -13.683 10.177 1.00 72.31 338 SER A CA 1
ATOM 2744 C C . SER A 1 338 ? -15.480 -12.609 10.707 1.00 72.31 338 SER A C 1
ATOM 2746 O O . SER A 1 338 ? -16.103 -11.890 9.925 1.00 72.31 338 SER A O 1
ATOM 2748 N N . LEU A 1 339 ? -15.575 -12.473 12.034 1.00 64.50 339 LEU A N 1
ATOM 2749 C CA . LEU A 1 339 ? -16.285 -11.367 12.678 1.00 64.50 339 LEU A CA 1
ATOM 2750 C C . LEU A 1 339 ? -15.547 -10.055 12.358 1.00 64.50 339 LEU A C 1
ATOM 2752 O O . LEU A 1 339 ? -14.712 -9.589 13.136 1.00 64.50 339 LEU A O 1
ATOM 2756 N N . SER A 1 340 ? -15.867 -9.441 11.219 1.00 62.78 340 SER A N 1
ATOM 2757 C CA . SER A 1 340 ? -15.328 -8.141 10.794 1.00 62.78 340 SER A CA 1
ATOM 2758 C C . SER A 1 340 ? -15.685 -7.003 11.759 1.00 62.78 340 SER A C 1
ATOM 2760 O O . SER A 1 340 ? -15.084 -5.931 11.701 1.00 62.78 340 SER A O 1
ATOM 2762 N N . ASP A 1 341 ? -16.616 -7.252 12.686 1.00 69.31 341 ASP A N 1
ATOM 2763 C CA . ASP A 1 341 ? -16.997 -6.357 13.776 1.00 69.31 341 ASP A CA 1
ATOM 2764 C C . ASP A 1 341 ? -16.788 -6.982 15.170 1.00 69.31 341 ASP A C 1
ATOM 2766 O O . ASP A 1 341 ? -17.615 -6.889 16.084 1.00 69.31 341 ASP A O 1
ATOM 2770 N N . TYR A 1 342 ? -15.651 -7.661 15.357 1.00 75.81 342 TYR A N 1
ATOM 2771 C CA . TYR A 1 342 ? -15.272 -8.228 16.655 1.00 75.81 342 TYR A CA 1
ATOM 2772 C C . TYR A 1 342 ? -15.365 -7.203 17.799 1.00 75.81 342 TYR A C 1
ATOM 2774 O O . TYR A 1 342 ? -15.770 -7.547 18.910 1.00 75.81 342 TYR A O 1
ATOM 2782 N N . ALA A 1 343 ? -15.035 -5.934 17.538 1.00 77.44 343 ALA A N 1
ATOM 2783 C CA . ALA A 1 343 ? -15.114 -4.863 18.526 1.00 77.44 343 ALA A CA 1
ATOM 2784 C C . ALA A 1 343 ? -16.554 -4.610 19.002 1.00 77.44 343 ALA A C 1
ATOM 2786 O O . ALA A 1 343 ? -16.791 -4.553 20.215 1.00 77.44 343 ALA A O 1
ATOM 2787 N N . SER A 1 344 ? -17.524 -4.520 18.087 1.00 81.94 344 SER A N 1
ATOM 2788 C CA . SER A 1 344 ? -18.937 -4.375 18.450 1.00 81.94 344 SER A CA 1
ATOM 2789 C C . SER A 1 344 ? -19.457 -5.595 19.193 1.00 81.94 344 SER A C 1
ATOM 2791 O O . SER A 1 344 ? -20.069 -5.444 20.253 1.00 81.94 344 SER A O 1
ATOM 2793 N N . HIS A 1 345 ? -19.140 -6.808 18.726 1.00 84.94 345 HIS A N 1
ATOM 2794 C CA . HIS A 1 345 ? -19.554 -8.037 19.405 1.00 84.94 345 HIS A CA 1
ATOM 2795 C C . HIS A 1 345 ? -18.952 -8.145 20.813 1.00 84.94 345 HIS A C 1
ATOM 2797 O O . HIS A 1 345 ? -19.659 -8.476 21.767 1.00 84.94 345 HIS A O 1
ATOM 2803 N N . LYS A 1 346 ? -17.677 -7.775 20.989 1.00 87.50 346 LYS A N 1
ATOM 2804 C CA . LYS A 1 346 ? -17.022 -7.689 22.304 1.00 87.50 346 LYS A CA 1
ATOM 2805 C C . LYS A 1 346 ? -17.700 -6.651 23.202 1.00 87.50 346 LYS A C 1
ATOM 2807 O O . LYS A 1 346 ? -17.945 -6.918 24.381 1.00 87.50 346 LYS A O 1
ATOM 2812 N N . GLY A 1 347 ? -18.031 -5.480 22.658 1.00 90.00 347 GLY A N 1
ATOM 2813 C CA . GLY A 1 347 ? -18.753 -4.427 23.375 1.00 90.00 347 GLY A CA 1
ATOM 2814 C C . GLY A 1 347 ? -20.161 -4.861 23.792 1.00 90.00 347 GLY A C 1
ATOM 2815 O O . GLY A 1 347 ? -20.583 -4.622 24.927 1.00 90.00 347 GLY A O 1
ATOM 2816 N N . TRP A 1 348 ? -20.878 -5.550 22.905 1.00 93.00 348 TRP A N 1
ATOM 2817 C CA . TRP A 1 348 ? -22.186 -6.134 23.180 1.00 93.00 348 TRP A CA 1
ATOM 2818 C C . TRP A 1 348 ? -22.102 -7.190 24.284 1.00 93.00 348 TRP A C 1
ATOM 2820 O O . TRP A 1 348 ? -22.845 -7.095 25.263 1.00 93.00 348 TRP A O 1
ATOM 2830 N N . TYR A 1 349 ? -21.147 -8.119 24.185 1.00 93.19 349 TYR A N 1
ATOM 2831 C CA . TYR A 1 349 ? -20.938 -9.175 25.174 1.00 93.19 349 TYR A CA 1
ATOM 2832 C C . TYR A 1 349 ? -20.599 -8.604 26.553 1.00 93.19 349 TYR A C 1
ATOM 2834 O O . TYR A 1 349 ? -21.174 -9.025 27.552 1.00 93.19 349 TYR A O 1
ATOM 2842 N N . SER A 1 350 ? -19.738 -7.585 26.625 1.00 94.25 350 SER A N 1
ATOM 2843 C CA . SER A 1 350 ? -19.415 -6.909 27.889 1.00 94.25 350 SER A CA 1
ATOM 2844 C C . SER A 1 350 ? -20.665 -6.315 28.557 1.00 94.25 350 SER A C 1
ATOM 2846 O O . SER A 1 350 ? -20.921 -6.537 29.744 1.00 94.25 350 SER A O 1
ATOM 2848 N N . ARG A 1 351 ? -21.522 -5.630 27.782 1.00 94.06 351 ARG A N 1
ATOM 2849 C CA . ARG A 1 351 ? -22.805 -5.097 28.282 1.00 94.06 351 ARG A CA 1
ATOM 2850 C C . ARG A 1 351 ? -23.759 -6.203 28.726 1.00 94.06 351 ARG A C 1
ATOM 2852 O O . ARG A 1 351 ? -24.449 -6.040 29.735 1.00 94.06 351 ARG A O 1
ATOM 2859 N N . TRP A 1 352 ? -23.823 -7.298 27.974 1.00 95.75 352 TRP A N 1
ATOM 2860 C CA . TRP A 1 352 ? -24.613 -8.476 28.322 1.00 95.75 352 TRP A CA 1
ATOM 2861 C C . TRP A 1 352 ? -24.132 -9.091 29.644 1.00 95.75 352 TRP A C 1
ATOM 2863 O O . TRP A 1 352 ? -24.933 -9.262 30.561 1.00 95.75 352 TRP A O 1
ATOM 2873 N N . TYR A 1 353 ? -22.823 -9.296 29.799 1.00 95.56 353 TYR A N 1
ATOM 2874 C CA . TYR A 1 353 ? -22.208 -9.909 30.976 1.00 95.56 353 TYR A CA 1
ATOM 2875 C C . TYR A 1 353 ? -22.467 -9.103 32.256 1.00 95.56 353 TYR A C 1
ATOM 2877 O O . TYR A 1 353 ? -22.843 -9.660 33.289 1.00 95.56 353 TYR A O 1
ATOM 2885 N N . ILE A 1 354 ? -22.376 -7.770 32.182 1.00 94.75 354 ILE A N 1
ATOM 2886 C CA . ILE A 1 354 ? -22.718 -6.884 33.308 1.00 94.75 354 ILE A CA 1
ATOM 2887 C C . ILE A 1 354 ? -24.190 -7.052 33.719 1.00 94.75 354 ILE A C 1
ATOM 2889 O O . ILE A 1 354 ? -24.505 -7.083 34.913 1.00 94.75 354 ILE A O 1
ATOM 2893 N N . LYS A 1 355 ? -25.112 -7.151 32.750 1.00 94.56 355 LYS A N 1
ATOM 2894 C CA . LYS A 1 355 ? -26.541 -7.373 33.032 1.00 94.56 355 LYS A CA 1
ATOM 2895 C C . LYS A 1 355 ? -26.767 -8.748 33.654 1.00 94.56 355 LYS A C 1
ATOM 2897 O O . LYS A 1 355 ? -27.451 -8.830 34.672 1.00 94.56 355 LYS A O 1
ATOM 2902 N N . TYR A 1 356 ? -26.143 -9.783 33.098 1.00 94.50 356 TYR A N 1
ATOM 2903 C CA . TYR A 1 356 ? -26.217 -11.152 33.600 1.00 94.50 356 TYR A CA 1
ATOM 2904 C C . TYR A 1 356 ? -25.784 -11.232 35.068 1.00 94.50 356 TYR A C 1
ATOM 2906 O O . TYR A 1 356 ? -26.550 -11.685 35.916 1.00 94.50 356 TYR A O 1
ATOM 2914 N N . GLN A 1 357 ? -24.618 -10.675 35.413 1.00 94.06 357 GLN A N 1
ATOM 2915 C CA . GLN A 1 357 ? -24.129 -10.661 36.796 1.00 94.06 357 GLN A CA 1
ATOM 2916 C C . GLN A 1 357 ? -25.084 -9.950 37.766 1.00 94.06 357 GLN A C 1
ATOM 2918 O O . GLN A 1 357 ? -25.274 -10.405 38.897 1.00 94.06 357 GLN A O 1
ATOM 2923 N N . LYS A 1 358 ? -25.705 -8.838 37.347 1.00 93.44 358 LYS A N 1
ATOM 2924 C CA . LYS A 1 358 ? -26.692 -8.123 38.173 1.00 93.44 358 LYS A CA 1
ATOM 2925 C C . LYS A 1 358 ? -27.935 -8.976 38.439 1.00 93.44 358 LYS A C 1
ATOM 2927 O O . LYS A 1 358 ? -28.420 -8.977 39.570 1.00 93.44 358 LYS A O 1
ATOM 2932 N N . MET A 1 359 ? -28.435 -9.698 37.436 1.00 91.75 359 MET A N 1
ATOM 2933 C CA . MET A 1 359 ? -29.629 -10.540 37.589 1.00 91.75 359 MET A CA 1
ATOM 2934 C C . MET A 1 359 ? -29.338 -11.829 38.361 1.00 91.75 359 MET A C 1
ATOM 2936 O O . MET A 1 359 ? -30.144 -12.222 39.205 1.00 91.75 359 MET A O 1
ATOM 2940 N N . ALA A 1 360 ? -28.149 -12.409 38.173 1.00 90.94 360 ALA A N 1
ATOM 2941 C CA . ALA A 1 360 ? -27.654 -13.540 38.954 1.00 90.94 360 ALA A CA 1
ATOM 2942 C C . ALA A 1 360 ? -27.578 -13.210 40.453 1.00 90.94 360 ALA A C 1
ATOM 2944 O O . ALA A 1 360 ? -28.084 -13.968 41.280 1.00 90.94 360 ALA A O 1
ATOM 2945 N N . LYS A 1 361 ? -27.048 -12.031 40.818 1.00 92.81 361 LYS A N 1
ATOM 2946 C CA . LYS A 1 361 ? -27.027 -11.564 42.220 1.00 92.81 361 LYS A CA 1
ATOM 2947 C C . LYS A 1 361 ? -28.427 -11.384 42.810 1.00 92.81 361 LYS A C 1
ATOM 2949 O O . LYS A 1 361 ? -28.629 -11.649 43.989 1.00 92.81 361 LYS A O 1
ATOM 2954 N N . LYS A 1 362 ? -29.391 -10.950 41.995 1.00 92.56 362 LYS A N 1
ATOM 2955 C CA . LYS A 1 362 ? -30.799 -10.797 42.391 1.00 92.56 362 LYS A CA 1
ATOM 2956 C C . LYS A 1 362 ? -31.581 -12.119 42.405 1.00 92.56 362 LYS A C 1
ATOM 2958 O O . LYS A 1 362 ? -32.752 -12.094 42.765 1.00 92.56 362 LYS A O 1
ATOM 2963 N N . LYS A 1 363 ? -30.964 -13.245 42.011 1.00 89.38 363 LYS A N 1
ATOM 2964 C CA . LYS A 1 363 ? -31.602 -14.567 41.855 1.00 89.38 363 LYS A CA 1
ATOM 2965 C C . LYS A 1 363 ? -32.877 -14.535 40.997 1.00 89.38 363 LYS A C 1
ATOM 2967 O O . LYS A 1 363 ? -33.810 -15.294 41.236 1.00 89.38 363 LYS A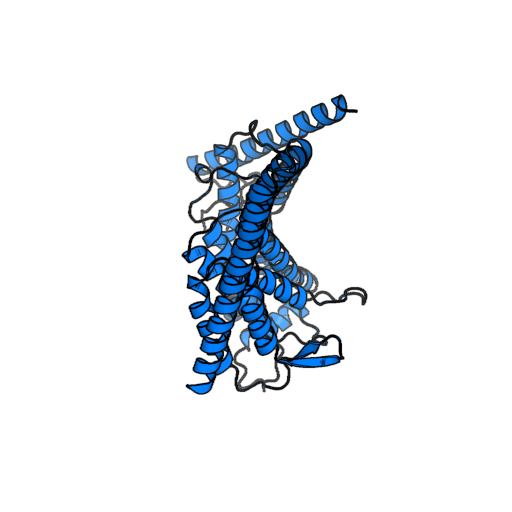 O 1
ATOM 2972 N N . ASN A 1 364 ? -32.925 -13.653 39.997 1.00 89.94 364 ASN A N 1
ATOM 2973 C CA . ASN A 1 364 ? -34.084 -13.532 39.114 1.00 89.94 364 ASN A CA 1
ATOM 2974 C C . ASN A 1 364 ? -33.960 -14.513 37.936 1.00 89.94 364 ASN A C 1
ATOM 2976 O O . ASN A 1 364 ? -33.345 -14.185 36.921 1.00 89.94 364 ASN A O 1
ATOM 2980 N N . ALA A 1 365 ? -34.510 -15.719 38.097 1.00 89.75 365 ALA A N 1
ATOM 2981 C CA . ALA A 1 365 ? -34.374 -16.817 37.137 1.00 89.75 365 ALA A CA 1
ATOM 2982 C C . ALA A 1 365 ? -34.948 -16.490 35.745 1.00 89.75 365 ALA A C 1
ATOM 2984 O O . ALA A 1 365 ? -34.291 -16.755 34.739 1.00 89.75 365 ALA A O 1
ATOM 2985 N N . ASP A 1 366 ? -36.115 -15.844 35.678 1.00 91.88 366 ASP A N 1
ATOM 2986 C CA . ASP A 1 366 ? -36.771 -15.517 34.405 1.00 91.88 366 ASP A CA 1
ATOM 2987 C C . ASP A 1 366 ? -35.945 -14.523 33.579 1.00 91.88 366 ASP A C 1
ATOM 2989 O O . ASP A 1 366 ? -35.792 -14.664 32.365 1.00 91.88 366 ASP A O 1
ATOM 2993 N N . GLN A 1 367 ? -35.350 -13.528 34.244 1.00 91.44 367 GLN A N 1
ATOM 2994 C CA . GLN A 1 367 ? -34.498 -12.549 33.568 1.00 91.44 367 GLN A CA 1
ATOM 2995 C C . GLN A 1 367 ? -33.154 -13.127 33.124 1.00 91.44 367 GLN A C 1
ATOM 2997 O O . GLN A 1 367 ? -32.607 -12.656 32.128 1.00 91.44 367 GLN A O 1
ATOM 3002 N N . ILE A 1 368 ? -32.621 -14.121 33.838 1.00 91.81 368 ILE A N 1
ATOM 3003 C CA . ILE A 1 368 ? -31.409 -14.842 33.424 1.00 91.81 368 ILE A CA 1
ATOM 3004 C C . ILE A 1 368 ? -31.696 -15.631 32.148 1.00 91.81 368 ILE A C 1
ATOM 3006 O O . ILE A 1 368 ? -30.990 -15.445 31.161 1.00 91.81 368 ILE A O 1
ATOM 3010 N N . LYS A 1 369 ? -32.792 -16.397 32.120 1.00 94.25 369 LYS A N 1
ATOM 3011 C CA . LYS A 1 369 ? -33.197 -17.163 30.936 1.00 94.25 369 LYS A CA 1
ATOM 3012 C C . LYS A 1 369 ? -33.381 -16.270 29.705 1.00 94.25 369 LYS A C 1
ATOM 3014 O O . LYS A 1 369 ? -32.848 -16.563 28.644 1.00 94.25 369 LYS A O 1
ATOM 3019 N N . LEU A 1 370 ? -34.036 -15.117 29.868 1.00 94.62 370 LEU A N 1
ATOM 3020 C CA . LEU A 1 370 ? -34.189 -14.142 28.783 1.00 94.62 370 LEU A CA 1
ATOM 3021 C C . LEU A 1 370 ? -32.844 -13.584 28.279 1.00 94.62 370 LEU A C 1
ATOM 3023 O O . LEU A 1 370 ? -32.714 -13.228 27.107 1.00 94.62 370 LEU A O 1
ATOM 3027 N N . LEU A 1 371 ? -31.850 -13.428 29.158 1.00 93.88 371 LEU A N 1
ATOM 3028 C CA . LEU A 1 371 ? -30.509 -12.995 28.761 1.00 93.88 371 LEU A CA 1
ATOM 3029 C C . LEU A 1 371 ? -29.763 -14.105 28.018 1.00 93.88 371 LEU A C 1
ATOM 3031 O O . LEU A 1 371 ? -29.084 -13.787 27.042 1.00 93.88 371 LEU A O 1
ATOM 3035 N N . ASP A 1 372 ? -29.909 -15.359 28.434 1.00 94.50 372 ASP A N 1
ATOM 3036 C CA . ASP A 1 372 ? -29.326 -16.510 27.739 1.00 94.50 372 ASP A CA 1
ATOM 3037 C C . ASP A 1 372 ? -29.918 -16.659 26.333 1.00 94.50 372 ASP A C 1
ATOM 3039 O O . ASP A 1 372 ? -29.163 -16.743 25.365 1.00 94.50 372 ASP A O 1
ATOM 3043 N N . ASP A 1 373 ? -31.242 -16.543 26.189 1.00 95.38 373 ASP A N 1
ATOM 3044 C CA . ASP A 1 373 ? -31.911 -16.557 24.881 1.00 95.38 373 ASP A CA 1
ATOM 3045 C C . ASP A 1 373 ? -31.370 -15.445 23.966 1.00 95.38 373 ASP A C 1
ATOM 3047 O O . ASP A 1 373 ? -31.095 -15.667 22.787 1.00 95.38 373 ASP A O 1
ATOM 3051 N N . LYS A 1 374 ? -31.128 -14.243 24.512 1.00 95.25 374 LYS A N 1
ATOM 3052 C CA . LYS A 1 374 ? -30.515 -13.134 23.758 1.00 95.25 374 LYS A CA 1
ATOM 3053 C C . LYS A 1 374 ? -29.069 -13.409 23.353 1.00 95.25 374 LYS A C 1
ATOM 3055 O O . LYS A 1 374 ? -28.659 -12.950 22.289 1.00 95.25 374 LYS A O 1
ATOM 3060 N N . LEU A 1 375 ? -28.292 -14.097 24.189 1.00 94.62 375 LEU A N 1
ATOM 3061 C CA . LEU A 1 375 ? -26.919 -14.490 23.862 1.00 94.62 375 LEU A CA 1
ATOM 3062 C C . LEU A 1 375 ? -26.905 -15.508 22.726 1.00 94.62 375 LEU A C 1
ATOM 3064 O O . LEU A 1 375 ? -26.172 -15.315 21.756 1.00 94.62 375 LEU A O 1
ATOM 3068 N N . VAL A 1 376 ? -27.735 -16.548 22.833 1.00 95.12 376 VAL A N 1
ATOM 3069 C CA . VAL A 1 376 ? -27.870 -17.585 21.805 1.00 95.12 376 VAL A CA 1
ATOM 3070 C C . VAL A 1 376 ? -28.332 -16.969 20.492 1.00 95.12 376 VAL A C 1
ATOM 3072 O O . VAL A 1 376 ? -27.704 -17.210 19.466 1.00 95.12 376 VAL A O 1
ATOM 3075 N N . GLN A 1 377 ? -29.359 -16.116 20.522 1.00 94.62 377 GLN A N 1
ATOM 3076 C CA . GLN A 1 377 ? -29.869 -15.449 19.326 1.00 94.62 377 GLN A CA 1
ATOM 3077 C C . GLN A 1 377 ? -28.793 -14.587 18.655 1.00 94.62 377 GLN A C 1
ATOM 3079 O O . GLN A 1 377 ? -28.556 -14.715 17.459 1.00 94.62 377 GLN A O 1
ATOM 3084 N N . HIS A 1 378 ? -28.083 -13.758 19.425 1.00 91.19 378 HIS A N 1
ATOM 3085 C CA . HIS A 1 378 ? -27.016 -12.915 18.887 1.00 91.19 378 HIS A CA 1
ATOM 3086 C C . HIS A 1 378 ? -25.861 -13.742 18.291 1.00 91.19 378 HIS A C 1
ATOM 3088 O O . HIS A 1 378 ? -25.321 -13.381 17.246 1.00 91.19 378 HIS A O 1
ATOM 3094 N N . ALA A 1 379 ? -25.483 -14.857 18.925 1.00 89.50 379 ALA A N 1
ATOM 3095 C CA . ALA A 1 379 ? -24.467 -15.765 18.393 1.00 89.50 379 ALA A CA 1
ATOM 3096 C C . ALA A 1 379 ? -24.938 -16.479 17.113 1.00 89.50 379 ALA A C 1
ATOM 3098 O O . ALA A 1 379 ? -24.174 -16.569 16.152 1.00 89.50 379 ALA A O 1
ATOM 3099 N N . ALA A 1 380 ? -26.190 -16.944 17.080 1.00 91.88 380 ALA A N 1
ATOM 3100 C CA . ALA A 1 380 ? -26.789 -17.593 15.917 1.00 91.88 380 ALA A CA 1
ATOM 3101 C C . ALA A 1 380 ? -26.890 -16.636 14.721 1.00 91.88 380 ALA A C 1
ATOM 3103 O O . ALA A 1 380 ? -26.543 -17.017 13.606 1.00 91.88 380 ALA A O 1
ATOM 3104 N N . ASP A 1 381 ? -27.295 -15.385 14.954 1.00 90.06 381 ASP A N 1
ATOM 3105 C CA . ASP A 1 381 ? -27.368 -14.359 13.913 1.00 90.06 381 ASP A CA 1
ATOM 3106 C C . ASP A 1 381 ? -25.980 -14.019 13.356 1.00 90.06 381 ASP A C 1
ATOM 3108 O O . ASP A 1 381 ? -25.802 -13.989 12.138 1.00 90.06 381 ASP A O 1
ATOM 3112 N N . ALA A 1 382 ? -24.974 -13.842 14.221 1.00 86.19 382 ALA A N 1
ATOM 3113 C CA . ALA A 1 382 ? -23.599 -13.593 13.786 1.00 86.19 382 ALA A CA 1
ATOM 3114 C C . ALA A 1 382 ? -23.024 -14.767 12.971 1.00 86.19 382 ALA A C 1
ATOM 3116 O O . ALA A 1 382 ? -22.406 -14.554 11.926 1.00 86.19 382 ALA A O 1
ATOM 3117 N N . TRP A 1 383 ? -23.255 -16.006 13.419 1.00 88.25 383 TRP A N 1
ATOM 3118 C CA . TRP A 1 383 ? -22.825 -17.204 12.696 1.00 88.25 383 TRP A CA 1
ATOM 3119 C C . TRP A 1 383 ? -23.518 -17.330 11.339 1.00 88.25 383 TRP A C 1
ATOM 3121 O O . TRP A 1 383 ? -22.846 -17.550 10.332 1.00 88.25 383 TRP A O 1
ATOM 3131 N N . ARG A 1 384 ? -24.843 -17.143 11.297 1.00 90.44 384 ARG A N 1
ATOM 3132 C CA . ARG A 1 384 ? -25.636 -17.221 10.065 1.00 90.44 384 ARG A CA 1
ATOM 3133 C C . ARG A 1 384 ? -25.151 -16.214 9.028 1.00 90.44 384 ARG A C 1
ATOM 3135 O O . ARG A 1 384 ? -24.902 -16.608 7.897 1.00 90.44 384 ARG A O 1
ATOM 3142 N N . LEU A 1 385 ? -24.942 -14.957 9.422 1.00 87.62 385 LEU A N 1
ATOM 3143 C CA . LEU A 1 385 ? -24.430 -13.918 8.522 1.00 87.62 385 LEU A CA 1
ATOM 3144 C C . LEU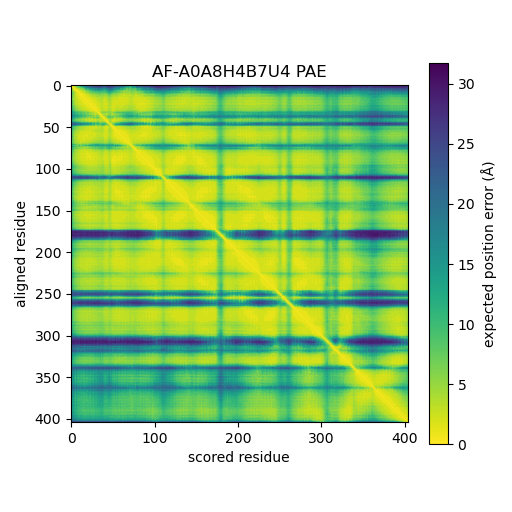 A 1 385 ? -23.065 -14.294 7.927 1.00 87.62 385 LEU A C 1
ATOM 3146 O O . LEU A 1 385 ? -22.852 -14.146 6.724 1.00 87.62 385 LEU A O 1
ATOM 3150 N N . GLY A 1 386 ? -22.147 -14.809 8.750 1.00 86.06 386 GLY A N 1
ATOM 3151 C CA . GLY A 1 386 ? -20.834 -15.260 8.284 1.00 86.06 386 GLY A CA 1
ATOM 3152 C C . GLY A 1 386 ? -20.912 -16.477 7.354 1.00 86.06 386 GLY A C 1
ATOM 3153 O O . GLY A 1 386 ? -20.22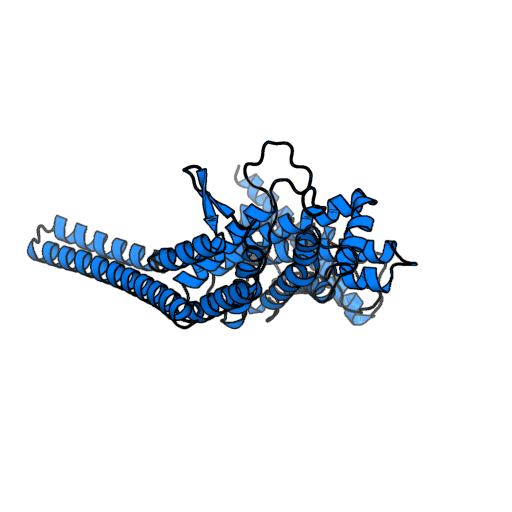1 -16.521 6.335 1.00 86.06 386 GLY A O 1
ATOM 3154 N N . ALA A 1 387 ? -21.769 -17.448 7.680 1.00 89.50 387 ALA A N 1
ATOM 3155 C CA . ALA A 1 387 ? -21.973 -18.657 6.887 1.00 89.50 387 ALA A CA 1
ATOM 3156 C C . ALA A 1 387 ? -22.620 -18.352 5.528 1.00 89.50 387 ALA A C 1
ATOM 3158 O O . ALA A 1 387 ? -22.134 -18.826 4.503 1.00 89.50 387 ALA A O 1
ATOM 3159 N N . GLU A 1 388 ? -23.660 -17.515 5.501 1.00 91.19 388 GLU A N 1
ATOM 3160 C CA . GLU A 1 388 ? -24.305 -17.049 4.267 1.00 91.19 388 GLU A CA 1
ATOM 3161 C C . GLU A 1 388 ? -23.321 -16.258 3.396 1.00 91.19 388 GLU A C 1
ATOM 3163 O O . GLU A 1 388 ? -23.226 -16.496 2.195 1.00 91.19 388 GLU A O 1
ATOM 3168 N N . ALA A 1 389 ? -22.516 -15.368 3.988 1.00 88.25 389 ALA A N 1
ATOM 3169 C CA . ALA A 1 389 ? -21.492 -14.619 3.260 1.00 88.25 389 ALA A CA 1
ATOM 3170 C C . ALA A 1 389 ? -20.436 -15.528 2.605 1.00 88.25 389 ALA A C 1
ATOM 3172 O O . ALA A 1 389 ? -20.041 -15.288 1.458 1.00 88.25 389 ALA A O 1
ATOM 3173 N N . ALA A 1 390 ? -19.984 -16.564 3.316 1.00 90.56 390 ALA A N 1
ATOM 3174 C CA . ALA A 1 390 ? -19.046 -17.547 2.784 1.00 90.56 390 ALA A CA 1
ATOM 3175 C C . ALA A 1 390 ? -19.692 -18.404 1.684 1.00 90.56 390 ALA A C 1
ATOM 3177 O O . ALA A 1 390 ? -19.090 -18.588 0.627 1.00 90.56 390 ALA A O 1
ATOM 3178 N N . ALA A 1 391 ? -20.928 -18.870 1.891 1.00 92.00 391 ALA A N 1
ATOM 3179 C CA . ALA A 1 391 ? -21.674 -19.659 0.913 1.00 92.00 391 ALA A CA 1
ATOM 3180 C C . ALA A 1 391 ? -21.933 -18.877 -0.382 1.00 92.00 391 ALA A C 1
ATOM 3182 O O . ALA A 1 391 ? -21.700 -19.404 -1.468 1.00 92.00 391 ALA A O 1
ATOM 3183 N N . ASN A 1 392 ? -22.333 -17.608 -0.278 1.00 90.88 392 ASN A N 1
ATOM 3184 C CA . ASN A 1 392 ? -22.550 -16.734 -1.432 1.00 90.88 392 ASN A CA 1
ATOM 3185 C C . ASN A 1 392 ? -21.247 -16.500 -2.209 1.00 90.88 392 ASN A C 1
ATOM 3187 O O . ASN A 1 392 ? -21.228 -16.612 -3.431 1.00 90.88 392 ASN A O 1
ATOM 3191 N N . SER A 1 393 ? -20.144 -16.234 -1.500 1.00 89.19 393 SER A N 1
ATOM 3192 C CA . SER A 1 393 ? -18.823 -16.047 -2.118 1.00 89.19 393 SER A CA 1
ATOM 3193 C C . SER A 1 393 ? -18.332 -17.314 -2.827 1.00 89.19 393 SER A C 1
ATOM 3195 O O . SER A 1 393 ? -17.818 -17.240 -3.940 1.00 89.19 393 SER A O 1
ATOM 3197 N N . ALA A 1 394 ? -18.517 -18.484 -2.208 1.00 90.62 394 ALA A N 1
ATOM 3198 C CA . ALA A 1 394 ? -18.164 -19.767 -2.811 1.00 90.62 394 ALA A CA 1
ATOM 3199 C C . ALA A 1 394 ? -19.036 -20.088 -4.034 1.00 90.62 394 ALA A C 1
ATOM 3201 O O . ALA A 1 394 ? -18.512 -20.524 -5.056 1.00 90.62 394 ALA A O 1
ATOM 3202 N N . SER A 1 395 ? -20.346 -19.841 -3.942 1.00 90.88 395 SER A N 1
ATOM 3203 C CA . SER A 1 395 ? -21.294 -20.081 -5.037 1.00 90.88 395 SER A CA 1
ATOM 3204 C C . SER A 1 395 ? -20.955 -19.218 -6.245 1.00 90.88 395 SER A C 1
ATOM 3206 O O . SER A 1 395 ? -20.834 -19.752 -7.338 1.00 90.88 395 SER A O 1
ATOM 3208 N N . PHE A 1 396 ? -20.677 -17.926 -6.040 1.00 86.81 396 PHE A N 1
ATOM 3209 C CA . PHE A 1 396 ? -20.250 -17.024 -7.113 1.00 86.81 396 PHE A CA 1
ATOM 3210 C C . PHE A 1 396 ? -19.005 -17.537 -7.850 1.00 86.81 396 PHE A C 1
ATOM 3212 O O . PHE A 1 396 ? -18.971 -17.564 -9.078 1.00 86.81 396 PHE A O 1
ATOM 3219 N N . PHE A 1 397 ? -17.984 -17.969 -7.107 1.00 83.12 397 PHE A N 1
ATOM 3220 C CA . PHE A 1 397 ? -16.761 -18.511 -7.698 1.00 83.12 397 PHE A CA 1
ATOM 3221 C C . PHE A 1 397 ? -17.031 -19.778 -8.523 1.00 83.12 397 PHE A C 1
ATOM 3223 O O . PHE A 1 397 ? -16.535 -19.905 -9.642 1.00 83.12 397 PHE A O 1
ATOM 3230 N N . LEU A 1 398 ? -17.833 -20.704 -7.989 1.00 86.12 398 LEU A N 1
ATOM 3231 C CA . LEU A 1 398 ? -18.196 -21.935 -8.691 1.00 86.12 398 LEU A CA 1
ATOM 3232 C C . LEU A 1 398 ? -19.041 -21.650 -9.936 1.00 86.12 398 LEU A C 1
ATOM 3234 O O . LEU A 1 398 ? -18.755 -22.202 -10.990 1.00 86.12 398 LEU A O 1
ATOM 3238 N N . GLU A 1 399 ? -20.037 -20.771 -9.841 1.00 87.50 399 GLU A N 1
ATOM 3239 C CA . GLU A 1 399 ? -20.860 -20.351 -10.978 1.00 87.50 399 GLU A CA 1
ATOM 3240 C C . GLU A 1 399 ? -20.009 -19.731 -12.085 1.00 87.50 399 GLU A C 1
ATOM 3242 O O . GLU A 1 399 ? -20.168 -20.091 -13.249 1.00 87.50 399 GLU A O 1
ATOM 3247 N N . PHE A 1 400 ? -19.057 -18.863 -11.731 1.00 82.56 400 PHE A N 1
ATOM 3248 C CA . PHE A 1 400 ? -18.140 -18.281 -12.705 1.00 82.56 400 PHE A CA 1
ATOM 3249 C C . PHE A 1 400 ? -17.315 -19.356 -13.418 1.00 82.56 400 PHE A C 1
ATOM 3251 O O . PHE A 1 400 ? -17.249 -19.355 -14.647 1.00 82.56 400 PHE A O 1
ATOM 3258 N N . LEU A 1 401 ? -16.711 -20.285 -12.668 1.00 77.56 401 LEU A N 1
ATOM 3259 C CA . LEU A 1 401 ? -15.926 -21.375 -13.252 1.00 77.56 401 LEU A CA 1
ATOM 3260 C C . LEU A 1 401 ? -16.763 -22.300 -14.135 1.00 77.56 401 LEU A C 1
ATOM 3262 O O . LEU A 1 401 ? -16.254 -22.775 -15.137 1.00 77.56 401 LEU A O 1
ATOM 3266 N N . MET A 1 402 ? -18.021 -22.552 -13.770 1.00 81.69 402 MET A N 1
ATOM 3267 C CA . MET A 1 402 ? -18.940 -23.389 -14.550 1.00 81.69 402 MET A CA 1
ATOM 3268 C C . MET A 1 402 ? -19.503 -22.674 -15.787 1.00 81.69 402 MET A C 1
ATOM 3270 O O . MET A 1 402 ? -20.014 -23.331 -16.690 1.00 81.69 402 MET A O 1
ATOM 3274 N N . SER A 1 403 ? -19.476 -21.337 -15.805 1.00 80.75 403 SER A N 1
ATOM 3275 C CA . SER A 1 403 ? -19.956 -20.519 -16.927 1.00 80.75 403 SER A CA 1
ATOM 3276 C C . SER A 1 403 ? -18.937 -20.357 -18.059 1.00 80.75 403 SER A C 1
ATOM 3278 O O . SER A 1 403 ? -19.315 -19.947 -19.158 1.00 80.75 403 SER A O 1
ATOM 3280 N N . LYS A 1 404 ? -17.664 -20.655 -17.784 1.00 66.31 404 LYS A N 1
ATOM 3281 C CA . LYS A 1 404 ? -16.578 -20.732 -18.766 1.00 66.31 404 LYS A CA 1
ATOM 3282 C C . LYS A 1 404 ? -16.351 -22.177 -19.180 1.00 66.31 404 LYS A C 1
ATOM 3284 O O . LYS A 1 404 ? -15.967 -22.364 -20.355 1.00 66.31 404 LYS A O 1
#